Protein AF-0000000076752300 (afdb_homodimer)

Solvent-accessible surface area (backbone atoms only — not comparable to full-atom values): 34338 Å² total; per-residue (Å²): 120,84,71,78,75,64,56,46,76,46,51,29,82,79,39,60,74,90,46,24,64,60,53,49,46,53,48,50,29,68,73,54,55,70,47,46,70,46,72,43,75,84,75,28,76,87,73,78,42,38,38,40,34,34,38,37,22,58,80,26,37,35,34,32,44,32,27,48,39,26,34,27,43,34,29,47,74,78,52,45,71,68,66,66,74,50,28,31,35,44,30,40,33,59,49,55,70,20,37,39,32,47,91,91,42,74,44,75,39,60,45,72,37,71,46,57,43,56,63,54,44,48,35,38,39,36,42,29,52,62,30,60,26,28,31,40,36,38,43,44,78,79,48,73,63,60,69,67,42,53,56,46,8,49,77,31,47,81,68,12,93,43,38,67,58,49,43,52,47,48,52,54,60,50,69,40,73,69,49,46,72,42,67,68,38,10,35,22,43,20,49,13,49,45,23,40,49,40,21,34,32,48,41,12,32,60,43,36,73,41,35,40,84,50,35,56,48,43,52,52,48,36,74,74,39,36,45,45,64,78,63,44,66,63,55,52,14,59,75,68,72,44,52,52,64,56,47,49,51,32,24,51,70,48,71,44,50,69,66,56,51,39,49,50,53,26,45,52,54,46,52,54,48,46,49,34,73,93,46,64,83,56,53,65,57,59,54,39,40,68,34,26,38,88,43,50,66,58,44,44,50,51,41,22,71,73,71,72,43,44,60,68,57,48,26,51,55,39,47,52,49,53,54,50,57,58,54,62,69,57,60,82,109,118,81,70,77,75,62,55,47,74,48,50,28,81,79,39,61,74,90,46,23,64,59,52,50,46,54,49,48,29,67,74,50,57,69,47,47,71,46,71,42,75,83,74,26,74,88,71,78,41,37,38,40,37,32,39,38,22,57,80,27,37,36,36,33,44,32,28,45,38,26,33,29,42,34,30,48,74,77,52,46,70,70,67,66,72,49,30,32,36,45,31,41,32,58,50,55,70,20,35,38,32,46,91,90,43,74,44,75,39,59,47,72,38,72,46,58,46,59,62,54,44,48,34,38,39,37,41,29,52,62,29,61,27,28,32,40,37,37,43,45,78,81,48,73,62,59,68,66,43,53,55,48,8,50,77,32,47,82,68,11,90,44,37,66,58,49,43,50,47,47,54,56,59,50,69,40,73,70,49,45,73,41,67,67,36,8,35,22,44,20,48,14,50,46,24,41,49,40,21,34,32,47,41,13,32,58,44,37,73,40,36,38,84,49,34,55,47,44,52,53,49,38,74,74,38,37,46,44,67,79,64,44,65,63,55,50,14,60,75,66,71,44,52,51,64,56,48,48,51,32,23,51,70,47,70,44,50,70,66,56,52,38,49,50,53,26,46,52,53,46,53,53,48,47,49,33,74,92,46,65,84,56,52,65,55,58,55,39,39,68,33,25,37,88,43,51,67,59,44,44,51,51,40,21,70,73,70,73,42,43,62,68,56,48,26,51,54,37,47,50,49,51,54,50,57,58,54,63,68,59,59,83,107

pLDDT: mean 81.63, std 13.84, range [19.55, 98.06]

Radius of gyration: 32.19 Å; Cα contacts (8 Å, |Δi|>4): 1201; chains: 2; bounding box: 90×96×59 Å

Secondary structure (DSSP, 8-state):
-------EEEEGGGS-GGGHHHHHHHHHHHHSSS-EEEE-TTSSPSSP-EEEEEEEETTEEEEEEEESS-EEEEE-HHHHTT-PPPEEEEEEESSS-EEEEETTEEEEE-TTEEEEEETTS-EEEEE-SSEEEEEEEEEHHHHT--HHHHHHHHH-GGGSTTHHHHHHHHHHHHH-GGGGTSHHHHHHHHHHHHHHHHHHHHHHHH--S-S-HHHHHHHHHHHHHTT-TT-SHHHHHHHTT--HHHHHHHHHHTT--HHHHHHHHHHHHHHHHHH-GGGTTS-HHHHHHHTT-S-HHHHHHHHHHHHSS-HHHHHHHHHHHHHHHHHHTTTT-/-------EEEEGGGS-GGGHHHHHHHHHHHHSSS-EEEE-TTSSPSSP-EEEEEEEETTEEEEEEEESS-EEEEE-HHHHTT-PPPEEEEEEE-SS-EEEEETTEEEEE-TTEEEEEETTS-EEEEE-SSEEEEEEEEEHHHHT--HHHHHHHHT-GGGSTTHHHHHHHHHHHHH-GGGGTSHHHHHHHHHHHHHHHHHHHHHHHH--S-S-HHHHHHHHHHHHHTT-TT-SHHHHHHHTT--HHHHHHHHHHTT--HHHHHHHHHHHHHHHHHH-GGGTTS-HHHHHHHTT-S-HHHHHHHHHHHHSS-HHHHHHHHHHHHHHHHHHTTTT-

Structure (mmCIF, N/CA/C/O backbone):
data_AF-0000000076752300-model_v1
#
loop_
_entity.id
_entity.type
_entity.pdbx_description
1 polymer 'DNA-binding domain-containing protein, AraC-type'
#
loop_
_atom_site.group_PDB
_atom_site.id
_atom_site.type_symbol
_atom_site.label_atom_id
_atom_site.label_alt_id
_atom_site.label_comp_id
_atom_site.label_asym_id
_atom_site.label_entity_id
_atom_site.label_seq_id
_atom_site.pdbx_PDB_ins_code
_atom_site.Cartn_x
_atom_site.Cartn_y
_atom_site.Cartn_z
_atom_site.occupancy
_atom_site.B_iso_or_equiv
_atom_site.auth_seq_id
_atom_site.auth_comp_id
_atom_site.auth_asym_id
_atom_site.auth_atom_id
_atom_site.pdbx_PDB_model_num
ATOM 1 N N . MET A 1 1 ? -17.172 -18.453 14.008 1 19.55 1 MET A N 1
ATOM 2 C CA . MET A 1 1 ? -16.078 -19.156 13.336 1 19.55 1 MET A CA 1
ATOM 3 C C . MET A 1 1 ? -15.602 -18.375 12.117 1 19.55 1 MET A C 1
ATOM 5 O O . MET A 1 1 ? -16.391 -18.078 11.219 1 19.55 1 MET A O 1
ATOM 9 N N . VAL A 1 2 ? -14.805 -17.328 12.203 1 29.67 2 VAL A N 1
ATOM 10 C CA . VAL A 1 2 ? -14.047 -16.812 11.07 1 29.67 2 VAL A CA 1
ATOM 11 C C . VAL A 1 2 ? -13.789 -17.922 10.062 1 29.67 2 VAL A C 1
ATOM 13 O O . VAL A 1 2 ? -13.133 -18.922 10.383 1 29.67 2 VAL A O 1
ATOM 16 N N . THR A 1 3 ? -14.664 -18.219 9.406 1 32.41 3 THR A N 1
ATOM 17 C CA . THR A 1 3 ? -14.594 -19.312 8.445 1 32.41 3 THR A CA 1
ATOM 18 C C . THR A 1 3 ? -13.25 -19.328 7.738 1 32.41 3 THR A C 1
ATOM 20 O O . THR A 1 3 ? -12.617 -18.281 7.566 1 32.41 3 THR A O 1
ATOM 23 N N . ASP A 1 4 ? -12.656 -20.453 7.633 1 35.03 4 ASP A N 1
ATOM 24 C CA . ASP A 1 4 ? -11.508 -21.016 6.926 1 35.03 4 ASP A CA 1
ATOM 25 C C . ASP A 1 4 ? -11.195 -20.219 5.668 1 35.03 4 ASP A C 1
ATOM 27 O O . ASP A 1 4 ? -12.055 -19.5 5.152 1 35.03 4 ASP A O 1
ATOM 31 N N . ASP A 1 5 ? -9.844 -20.203 5.305 1 44.91 5 ASP A N 1
ATOM 32 C CA . ASP A 1 5 ? -8.805 -20.078 4.289 1 44.91 5 ASP A CA 1
ATOM 33 C C . ASP A 1 5 ? -9.359 -20.359 2.895 1 44.91 5 ASP A C 1
ATOM 35 O O . ASP A 1 5 ? -8.633 -20.797 2.004 1 44.91 5 ASP A O 1
ATOM 39 N N . THR A 1 6 ? -10.75 -20.547 2.801 1 53.78 6 THR A N 1
ATOM 40 C CA . THR A 1 6 ? -10.984 -21.391 1.637 1 53.78 6 THR A CA 1
ATOM 41 C C . THR A 1 6 ? -11.078 -20.547 0.366 1 53.78 6 THR A C 1
ATOM 43 O O . THR A 1 6 ? -11.938 -19.688 0.255 1 53.78 6 THR A O 1
ATOM 46 N N . ALA A 1 7 ? -10.023 -20.344 -0.157 1 68 7 ALA A N 1
ATOM 47 C CA . ALA A 1 7 ? -9.977 -19.953 -1.562 1 68 7 ALA A CA 1
ATOM 48 C C . ALA A 1 7 ? -11.008 -20.719 -2.383 1 68 7 ALA A C 1
ATOM 50 O O . ALA A 1 7 ? -11.195 -21.922 -2.189 1 68 7 ALA A O 1
ATOM 51 N N . PHE A 1 8 ? -11.984 -20.016 -2.939 1 69.5 8 PHE A N 1
ATOM 52 C CA . PHE A 1 8 ? -12.906 -20.688 -3.844 1 69.5 8 PHE A CA 1
ATOM 53 C C . PHE A 1 8 ? -13.117 -19.875 -5.113 1 69.5 8 PHE A C 1
ATOM 55 O O . PHE A 1 8 ? -12.773 -18.688 -5.156 1 69.5 8 PHE A O 1
ATOM 62 N N . ALA A 1 9 ? -13.453 -20.562 -6.133 1 73.94 9 ALA A N 1
ATOM 63 C CA . ALA A 1 9 ? -13.914 -19.953 -7.375 1 73.94 9 ALA A CA 1
ATOM 64 C C . ALA A 1 9 ? -15.25 -20.531 -7.809 1 73.94 9 ALA A C 1
ATOM 66 O O . ALA A 1 9 ? -15.469 -21.75 -7.703 1 73.94 9 ALA A O 1
ATOM 67 N N . PHE A 1 10 ? -16.219 -19.641 -8.086 1 75 10 PHE A N 1
ATOM 68 C CA . PHE A 1 10 ? -17.547 -20.062 -8.508 1 75 10 PHE A CA 1
ATOM 69 C C . PHE A 1 10 ? -17.969 -19.328 -9.781 1 75 10 PHE A C 1
ATOM 71 O O . PHE A 1 10 ? -17.719 -18.141 -9.93 1 75 10 PHE A O 1
ATOM 78 N N . ASP A 1 11 ? -18.406 -20.094 -10.633 1 76.81 11 ASP A N 1
ATOM 79 C CA . ASP A 1 11 ? -18.875 -19.594 -11.914 1 76.81 11 ASP A CA 1
ATOM 80 C C . ASP A 1 11 ? -20.297 -20.078 -12.195 1 76.81 11 ASP A C 1
ATOM 82 O O . ASP A 1 11 ? -20.516 -21.281 -12.383 1 76.81 11 ASP A O 1
ATOM 86 N N . THR A 1 12 ? -21.234 -19.156 -12.211 1 75.38 12 THR A N 1
ATOM 87 C CA . THR A 1 12 ? -22.625 -19.516 -12.383 1 75.38 12 THR A CA 1
ATOM 88 C C . THR A 1 12 ? -22.844 -20.219 -13.727 1 75.38 12 THR A C 1
ATOM 90 O O . THR A 1 12 ? -23.844 -20.906 -13.922 1 75.38 12 THR A O 1
ATOM 93 N N . ASP A 1 13 ? -21.891 -19.953 -14.641 1 75.81 13 ASP A N 1
ATOM 94 C CA . ASP A 1 13 ? -22.062 -20.562 -15.961 1 75.81 13 ASP A CA 1
ATOM 95 C C . ASP A 1 13 ? -21.953 -22.078 -15.867 1 75.81 13 ASP A C 1
ATOM 97 O O . ASP A 1 13 ? -22.328 -22.797 -16.797 1 75.81 13 ASP A O 1
ATOM 101 N N . GLN A 1 14 ? -21.531 -22.531 -14.711 1 71.94 14 GLN A N 1
ATOM 102 C CA . GLN A 1 14 ? -21.375 -23.969 -14.492 1 71.94 14 GLN A CA 1
ATOM 103 C C . GLN A 1 14 ? -22.609 -24.547 -13.805 1 71.94 14 GLN A C 1
ATOM 105 O O . GLN A 1 14 ? -22.656 -25.734 -13.5 1 71.94 14 GLN A O 1
ATOM 110 N N . VAL A 1 15 ? -23.594 -23.781 -13.555 1 74.69 15 VAL A N 1
ATOM 111 C CA . VAL A 1 15 ? -24.828 -24.156 -12.867 1 74.69 15 VAL A CA 1
ATOM 112 C C . VAL A 1 15 ? -26.016 -24.016 -13.82 1 74.69 15 VAL A C 1
ATOM 114 O O . VAL A 1 15 ? -25.984 -23.188 -14.742 1 74.69 15 VAL A O 1
ATOM 117 N N . THR A 1 16 ? -26.953 -24.922 -13.703 1 79.06 16 THR A N 1
ATOM 118 C CA . THR A 1 16 ? -28.172 -24.781 -14.492 1 79.06 16 THR A CA 1
ATOM 119 C C . THR A 1 16 ? -28.781 -23.391 -14.32 1 79.06 16 THR A C 1
ATOM 121 O O . THR A 1 16 ? -28.766 -22.828 -13.227 1 79.06 16 THR A O 1
ATOM 124 N N . PRO A 1 17 ? -29.141 -22.75 -15.367 1 76.44 17 PRO A N 1
ATOM 125 C CA . PRO A 1 17 ? -29.625 -21.359 -15.352 1 76.44 17 PRO A CA 1
ATOM 126 C C . PRO A 1 17 ? -30.672 -21.109 -14.258 1 76.44 17 PRO A C 1
ATOM 128 O O . PRO A 1 17 ? -30.641 -20.062 -13.609 1 76.44 17 PRO A O 1
ATOM 131 N N . ARG A 1 18 ? -31.562 -22.047 -13.945 1 74.44 18 ARG A N 1
ATOM 132 C CA . ARG A 1 18 ? -32.656 -21.859 -12.984 1 74.44 18 ARG A CA 1
ATOM 133 C C . ARG A 1 18 ? -32.094 -21.797 -11.562 1 74.44 18 ARG A C 1
ATOM 135 O O . ARG A 1 18 ? -32.719 -21.203 -10.68 1 74.44 18 ARG A O 1
ATOM 142 N N . ASP A 1 19 ? -30.969 -22.328 -11.406 1 79.69 19 ASP A N 1
ATOM 143 C CA . ASP A 1 19 ? -30.422 -22.438 -10.055 1 79.69 19 ASP A CA 1
ATOM 144 C C . ASP A 1 19 ? -29.344 -21.391 -9.812 1 79.69 19 ASP A C 1
ATOM 146 O O . ASP A 1 19 ? -28.812 -21.281 -8.703 1 79.69 19 ASP A O 1
ATOM 150 N N . ARG A 1 20 ? -29.031 -20.625 -10.852 1 77.12 20 ARG A N 1
ATOM 151 C CA . ARG A 1 20 ? -27.891 -19.734 -10.797 1 77.12 20 ARG A CA 1
ATOM 152 C C . ARG A 1 20 ? -28.047 -18.703 -9.672 1 77.12 20 ARG A C 1
ATOM 154 O O . ARG A 1 20 ? -27.094 -18.453 -8.922 1 77.12 20 ARG A O 1
ATOM 161 N N . VAL A 1 21 ? -29.203 -18.188 -9.547 1 74 21 VAL A N 1
ATOM 162 C CA . VAL A 1 21 ? -29.438 -17.141 -8.57 1 74 21 VAL A CA 1
ATOM 163 C C . VAL A 1 21 ? -29.297 -17.688 -7.156 1 74 21 VAL A C 1
ATOM 165 O O . VAL A 1 21 ? -28.625 -17.094 -6.316 1 74 21 VAL A O 1
ATOM 168 N N . ASP A 1 22 ? -29.859 -18.812 -6.957 1 76.25 22 ASP A N 1
ATOM 169 C CA . ASP A 1 22 ? -29.812 -19.406 -5.629 1 76.25 22 ASP A CA 1
ATOM 170 C C . ASP A 1 22 ? -28.391 -19.844 -5.277 1 76.25 22 ASP A C 1
ATOM 172 O O . ASP A 1 22 ? -27.953 -19.688 -4.137 1 76.25 22 ASP A O 1
ATOM 176 N N . ALA A 1 23 ? -27.781 -20.359 -6.227 1 77.94 23 ALA A N 1
ATOM 177 C CA . ALA A 1 23 ? -26.406 -20.781 -6.008 1 77.94 23 ALA A CA 1
ATOM 178 C C . ALA A 1 23 ? -25.516 -19.578 -5.672 1 77.94 23 ALA A C 1
ATOM 180 O O . ALA A 1 23 ? -24.672 -19.656 -4.766 1 77.94 23 ALA A O 1
ATOM 181 N N . PHE A 1 24 ? -25.766 -18.547 -6.383 1 79.12 24 PHE A N 1
ATOM 182 C CA . PHE A 1 24 ? -25.016 -17.328 -6.164 1 79.12 24 PHE A CA 1
ATOM 183 C C . PHE A 1 24 ? -25.281 -16.766 -4.773 1 79.12 24 PHE A C 1
ATOM 185 O O . PHE A 1 24 ? -24.344 -16.406 -4.051 1 79.12 24 PHE A O 1
ATOM 192 N N . ARG A 1 25 ? -26.453 -16.703 -4.391 1 74.31 25 ARG A N 1
ATOM 193 C CA . ARG A 1 25 ? -26.844 -16.203 -3.078 1 74.31 25 ARG A CA 1
ATOM 194 C C . ARG A 1 25 ? -26.203 -17.016 -1.962 1 74.31 25 ARG A C 1
ATOM 196 O O . ARG A 1 25 ? -25.672 -16.469 -1.006 1 74.31 25 ARG A O 1
ATOM 203 N N . ALA A 1 26 ? -26.25 -18.297 -2.115 1 73.69 26 ALA A N 1
ATOM 204 C CA . ALA A 1 26 ? -25.703 -19.188 -1.095 1 73.69 26 ALA A CA 1
ATOM 205 C C . ALA A 1 26 ? -24.203 -18.984 -0.928 1 73.69 26 ALA A C 1
ATOM 207 O O . ALA A 1 26 ? -23.703 -18.953 0.195 1 73.69 26 ALA A O 1
ATOM 208 N N . LEU A 1 27 ? -23.641 -18.781 -2 1 73.62 27 LEU A N 1
ATOM 209 C CA . LEU A 1 27 ? -22.188 -18.609 -1.98 1 73.62 27 LEU A CA 1
ATOM 210 C C . LEU A 1 27 ? -21.812 -17.281 -1.312 1 73.62 27 LEU A C 1
ATOM 212 O O . LEU A 1 27 ? -20.875 -17.25 -0.514 1 73.62 27 LEU A O 1
ATOM 216 N N . LEU A 1 28 ? -22.484 -16.281 -1.649 1 72.75 28 LEU A N 1
ATOM 217 C CA . LEU A 1 28 ? -22.141 -14.961 -1.126 1 72.75 28 LEU A CA 1
ATOM 218 C C . LEU A 1 28 ? -22.406 -14.891 0.375 1 72.75 28 LEU A C 1
ATOM 220 O O . LEU A 1 28 ? -21.641 -14.266 1.114 1 72.75 28 LEU A O 1
ATOM 224 N N . VAL A 1 29 ? -23.484 -15.5 0.799 1 66.94 29 VAL A N 1
ATOM 225 C CA . VAL A 1 29 ? -23.828 -15.523 2.219 1 66.94 29 VAL A CA 1
ATOM 226 C C . VAL A 1 29 ? -22.75 -16.281 2.994 1 66.94 29 VAL A C 1
ATOM 228 O O . VAL A 1 29 ? -22.359 -15.867 4.086 1 66.94 29 VAL A O 1
ATOM 231 N N . ASP A 1 30 ? -22.234 -17.25 2.367 1 67.88 30 ASP A N 1
ATOM 232 C CA . ASP A 1 30 ? -21.219 -18.062 3.021 1 67.88 30 ASP A CA 1
ATOM 233 C C . ASP A 1 30 ? -19.875 -17.359 3.041 1 67.88 30 ASP A C 1
ATOM 235 O O . ASP A 1 30 ? -19.109 -17.484 4.004 1 67.88 30 ASP A O 1
ATOM 239 N N . ALA A 1 31 ? -19.656 -16.703 1.967 1 67.31 31 ALA A N 1
ATOM 240 C CA . ALA A 1 31 ? -18.328 -16.109 1.78 1 67.31 31 ALA A CA 1
ATOM 241 C C . ALA A 1 31 ? -18.188 -14.797 2.537 1 67.31 31 ALA A C 1
ATOM 243 O O . ALA A 1 31 ? -17.078 -14.32 2.775 1 67.31 31 ALA A O 1
ATOM 244 N N . THR A 1 32 ? -19.234 -14.273 2.871 1 70.56 32 THR A N 1
ATOM 245 C CA . THR A 1 32 ? -19.203 -12.961 3.521 1 70.56 32 THR A CA 1
ATOM 246 C C . THR A 1 32 ? -20.016 -12.984 4.812 1 70.56 32 THR A C 1
ATOM 248 O O . THR A 1 32 ? -19.922 -13.93 5.598 1 70.56 32 THR A O 1
ATOM 251 N N . ALA A 1 33 ? -20.703 -11.961 5.152 1 70 33 ALA A N 1
ATOM 252 C CA . ALA A 1 33 ? -21.672 -11.836 6.25 1 70 33 ALA A CA 1
ATOM 253 C C . ALA A 1 33 ? -23.094 -12.133 5.777 1 70 33 ALA A C 1
ATOM 255 O O . ALA A 1 33 ? -23.422 -11.898 4.613 1 70 33 ALA A O 1
ATOM 256 N N . PRO A 1 34 ? -23.781 -12.875 6.66 1 67.31 34 PRO A N 1
ATOM 257 C CA . PRO A 1 34 ? -25.172 -13.148 6.281 1 67.31 34 PRO A CA 1
ATOM 258 C C . PRO A 1 34 ? -25.891 -11.914 5.75 1 67.31 34 PRO A C 1
ATOM 260 O O . PRO A 1 34 ? -25.891 -10.867 6.398 1 67.31 34 PRO A O 1
ATOM 263 N N . SER A 1 35 ? -26.219 -11.977 4.488 1 76.94 35 SER A N 1
ATOM 264 C CA . SER A 1 35 ? -26.969 -10.898 3.83 1 76.94 35 SER A CA 1
ATOM 265 C C . SER A 1 35 ? -28 -11.461 2.859 1 76.94 35 SER A C 1
ATOM 267 O O . SER A 1 35 ? -28 -12.656 2.566 1 76.94 35 SER A O 1
ATOM 269 N N . THR A 1 36 ? -29.016 -10.711 2.66 1 78.88 36 THR A N 1
ATOM 270 C CA . THR A 1 36 ? -30 -11.047 1.631 1 78.88 36 THR A CA 1
ATOM 271 C C . THR A 1 36 ? -29.609 -10.43 0.291 1 78.88 36 THR A C 1
ATOM 273 O O . THR A 1 36 ? -29.188 -9.273 0.233 1 78.88 36 THR A O 1
ATOM 276 N N . ILE A 1 37 ? -29.625 -11.25 -0.748 1 81.75 37 ILE A N 1
ATOM 277 C CA . ILE A 1 37 ? -29.297 -10.766 -2.086 1 81.75 37 ILE A CA 1
ATOM 278 C C . ILE A 1 37 ? -30.578 -10.633 -2.914 1 81.75 37 ILE A C 1
ATOM 280 O O . ILE A 1 37 ? -31.344 -11.594 -3.037 1 81.75 37 ILE A O 1
ATOM 284 N N . VAL A 1 38 ? -30.828 -9.445 -3.336 1 80.62 38 VAL A N 1
ATOM 285 C CA . VAL A 1 38 ? -31.969 -9.188 -4.203 1 80.62 38 VAL A CA 1
ATOM 286 C C . VAL A 1 38 ? -31.5 -8.945 -5.633 1 80.62 38 VAL A C 1
ATOM 288 O O . VAL A 1 38 ? -30.656 -8.07 -5.875 1 80.62 38 VAL A O 1
ATOM 291 N N . LEU A 1 39 ? -31.891 -9.797 -6.504 1 77.44 39 LEU A N 1
ATOM 292 C CA . LEU A 1 39 ? -31.516 -9.641 -7.906 1 77.44 39 LEU A CA 1
ATOM 293 C C . LEU A 1 39 ? -32.594 -8.859 -8.664 1 77.44 39 LEU A C 1
ATOM 295 O O . LEU A 1 39 ? -33.781 -9.039 -8.422 1 77.44 39 LEU A O 1
ATOM 299 N N . ASP A 1 40 ? -32.094 -7.863 -9.281 1 71.31 40 ASP A N 1
ATOM 300 C CA . ASP A 1 40 ? -33 -7.184 -10.203 1 71.31 40 ASP A CA 1
ATOM 301 C C . ASP A 1 40 ? -33 -7.859 -11.578 1 71.31 40 ASP A C 1
ATOM 303 O O . ASP A 1 40 ? -32.125 -7.578 -12.406 1 71.31 40 ASP A O 1
ATOM 307 N N . SER A 1 41 ? -33.781 -8.727 -11.836 1 58.12 41 SER A N 1
ATOM 308 C CA . SER A 1 41 ? -33.875 -9.531 -13.047 1 58.12 41 SER A CA 1
ATOM 309 C C . SER A 1 41 ? -34.188 -8.672 -14.266 1 58.12 41 SER A C 1
ATOM 311 O O . SER A 1 41 ? -34.031 -9.117 -15.406 1 58.12 41 SER A O 1
ATOM 313 N N . SER A 1 42 ? -34.719 -7.445 -14.008 1 59.91 42 SER A N 1
ATOM 314 C CA . SER A 1 42 ? -35.094 -6.629 -15.156 1 59.91 42 SER A CA 1
ATOM 315 C C . SER A 1 42 ? -33.844 -6 -15.812 1 59.91 42 SER A C 1
ATOM 317 O O . SER A 1 42 ? -33.938 -5.547 -16.953 1 59.91 42 SER A O 1
ATOM 319 N N . SER A 1 43 ? -32.812 -5.781 -15.18 1 57.06 43 SER A N 1
ATOM 320 C CA . SER A 1 43 ? -31.734 -4.922 -15.648 1 57.06 43 SER A CA 1
ATOM 321 C C . SER A 1 43 ? -30.781 -5.672 -16.578 1 57.06 43 SER A C 1
ATOM 323 O O . SER A 1 43 ? -30.016 -5.059 -17.328 1 57.06 43 SER A O 1
ATOM 325 N N . GLY A 1 44 ? -30.625 -6.977 -16.562 1 54.47 44 GLY A N 1
ATOM 326 C CA . GLY A 1 44 ? -29.594 -7.629 -17.344 1 54.47 44 GLY A CA 1
ATOM 327 C C . GLY A 1 44 ? -30.125 -8.719 -18.266 1 54.47 44 GLY A C 1
ATOM 328 O O . GLY A 1 44 ? -31.297 -9.07 -18.188 1 54.47 44 GLY A O 1
ATOM 329 N N . GLY A 1 45 ? -29.531 -8.812 -19.422 1 56.03 45 GLY A N 1
ATOM 330 C CA . GLY A 1 45 ? -29.844 -9.867 -20.375 1 56.03 45 GLY A CA 1
ATOM 331 C C . GLY A 1 45 ? -29.828 -11.25 -19.75 1 56.03 45 GLY A C 1
ATOM 332 O O . GLY A 1 45 ? -29.297 -11.438 -18.656 1 56.03 45 GLY A O 1
ATOM 333 N N . SER A 1 46 ? -30.75 -12.219 -19.969 1 60.09 46 SER A N 1
ATOM 334 C CA . SER A 1 46 ? -30.859 -13.648 -19.703 1 60.09 46 SER A CA 1
ATOM 335 C C . SER A 1 46 ? -29.828 -14.438 -20.516 1 60.09 46 SER A C 1
ATOM 337 O O . SER A 1 46 ? -29.578 -14.117 -21.672 1 60.09 46 SER A O 1
ATOM 339 N N . PRO A 1 47 ? -29.047 -15.305 -19.797 1 69 47 PRO A N 1
ATOM 340 C CA . PRO A 1 47 ? -29.156 -15.781 -18.406 1 69 47 PRO A CA 1
ATOM 341 C C . PRO A 1 47 ? -28.188 -15.07 -17.453 1 69 47 PRO A C 1
ATOM 343 O O . PRO A 1 47 ? -27.203 -14.477 -17.906 1 69 47 PRO A O 1
ATOM 346 N N . PHE A 1 48 ? -28.453 -15.031 -16.156 1 75.31 48 PHE A N 1
ATOM 347 C CA . PHE A 1 48 ? -27.609 -14.531 -15.078 1 75.31 48 PHE A CA 1
ATOM 348 C C . PHE A 1 48 ? -26.234 -15.188 -15.109 1 75.31 48 PHE A C 1
ATOM 350 O O . PHE A 1 48 ? -26.125 -16.406 -15.188 1 75.31 48 PHE A O 1
ATOM 357 N N . SER A 1 49 ? -25.25 -14.344 -15.234 1 82.5 49 SER A N 1
ATOM 358 C CA . SER A 1 49 ? -23.891 -14.836 -15.18 1 82.5 49 SER A CA 1
ATOM 359 C C . SER A 1 49 ? -23.078 -14.102 -14.117 1 82.5 49 SER A C 1
ATOM 361 O O . SER A 1 49 ? -23.141 -12.875 -14.016 1 82.5 49 SER A O 1
ATOM 363 N N . ALA A 1 50 ? -22.469 -14.844 -13.203 1 84.25 50 ALA A N 1
ATOM 364 C CA . ALA A 1 50 ? -21.625 -14.273 -12.164 1 84.25 50 ALA A CA 1
ATOM 365 C C . ALA A 1 50 ? -20.422 -15.18 -11.875 1 84.25 50 ALA A C 1
ATOM 367 O O . ALA A 1 50 ? -20.516 -16.406 -12 1 84.25 50 ALA A O 1
ATOM 368 N N . LYS A 1 51 ? -19.359 -14.555 -11.695 1 84.56 51 LYS A N 1
ATOM 369 C CA . LYS A 1 51 ? -18.156 -15.234 -11.242 1 84.56 51 LYS A CA 1
ATOM 370 C C . LYS A 1 51 ? -17.641 -14.625 -9.938 1 84.56 51 LYS A C 1
ATOM 372 O O . LYS A 1 51 ? -17.516 -13.398 -9.828 1 84.56 51 LYS A O 1
ATOM 377 N N . ILE A 1 52 ? -17.422 -15.461 -8.969 1 83.12 52 ILE A N 1
ATOM 378 C CA . ILE A 1 52 ? -16.906 -15.008 -7.68 1 83.12 52 ILE A CA 1
ATOM 379 C C . ILE A 1 52 ? -15.664 -15.812 -7.312 1 83.12 52 ILE A C 1
ATOM 381 O O . ILE A 1 52 ? -15.641 -17.031 -7.461 1 83.12 52 ILE A O 1
ATOM 385 N N . GLN A 1 53 ? -14.656 -15.172 -6.996 1 84.88 53 GLN A N 1
ATOM 386 C CA . GLN A 1 53 ? -13.453 -15.781 -6.449 1 84.88 53 GLN A CA 1
ATOM 387 C C . GLN A 1 53 ? -13.117 -15.203 -5.074 1 84.88 53 GLN A C 1
ATOM 389 O O . GLN A 1 53 ? -13.344 -14.016 -4.82 1 84.88 53 GLN A O 1
ATOM 394 N N . SER A 1 54 ? -12.688 -16.031 -4.168 1 86.81 54 SER A N 1
ATOM 395 C CA . SER A 1 54 ? -12.266 -15.609 -2.838 1 86.81 54 SER A CA 1
ATOM 396 C C . SER A 1 54 ? -10.969 -16.312 -2.42 1 86.81 54 SER A C 1
ATOM 398 O O . SER A 1 54 ? -10.75 -17.469 -2.758 1 86.81 54 SER A O 1
ATOM 400 N N . TRP A 1 55 ? -10.094 -15.617 -1.799 1 86.44 55 TRP A N 1
ATOM 401 C CA . TRP A 1 55 ? -8.891 -16.203 -1.209 1 86.44 55 TRP A CA 1
ATOM 402 C C . TRP A 1 55 ? -8.445 -15.398 0.01 1 86.44 55 TRP A C 1
ATOM 404 O O . TRP A 1 55 ? -8.867 -14.266 0.207 1 86.44 55 TRP A O 1
ATOM 414 N N . GLY A 1 56 ? -7.621 -16.031 0.786 1 89.69 56 GLY A N 1
ATOM 415 C CA . GLY A 1 56 ? -7.188 -15.398 2.025 1 89.69 56 GLY A CA 1
ATOM 416 C C . GLY A 1 56 ? -5.785 -14.828 1.945 1 89.69 56 GLY A C 1
ATOM 417 O O . GLY A 1 56 ? -4.902 -15.406 1.311 1 89.69 56 GLY A O 1
ATOM 418 N N . LEU A 1 57 ? -5.609 -13.727 2.57 1 93.69 57 LEU A N 1
ATOM 419 C 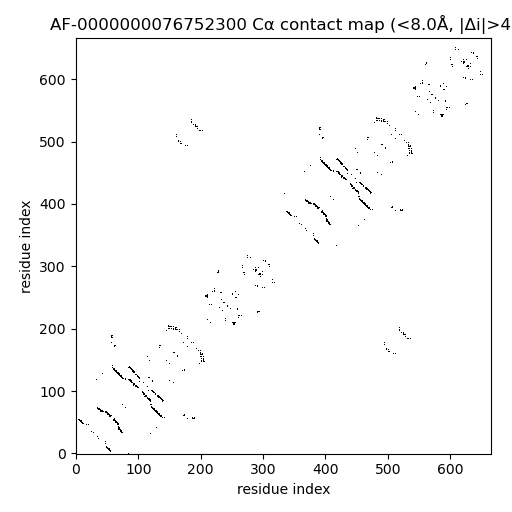CA . LEU A 1 57 ? -4.316 -13.117 2.861 1 93.69 57 LEU A CA 1
ATOM 420 C C . LEU A 1 57 ? -4.164 -12.852 4.355 1 93.69 57 LEU A C 1
ATOM 422 O O . LEU A 1 57 ? -4.5 -11.766 4.836 1 93.69 57 LEU A O 1
ATOM 426 N N . GLY A 1 58 ? -3.57 -13.867 5.082 1 91.31 58 GLY A N 1
ATOM 427 C CA . GLY A 1 58 ? -3.631 -13.789 6.535 1 91.31 58 GLY A CA 1
ATOM 428 C C . GLY A 1 58 ? -5.051 -13.719 7.07 1 91.31 58 GLY A C 1
ATOM 429 O O . GLY A 1 58 ? -5.887 -14.555 6.738 1 91.31 58 GLY A O 1
ATOM 430 N N . ALA A 1 59 ? -5.328 -12.648 7.824 1 91.38 59 ALA A N 1
ATOM 431 C CA . ALA A 1 59 ? -6.652 -12.484 8.414 1 91.38 59 ALA A CA 1
ATOM 432 C C . ALA A 1 59 ? -7.594 -11.766 7.453 1 91.38 59 ALA A C 1
ATOM 434 O O . ALA A 1 59 ? -8.781 -11.594 7.746 1 91.38 59 ALA A O 1
ATOM 435 N N . VAL A 1 60 ? -7.07 -11.352 6.277 1 94.5 60 VAL A N 1
ATOM 436 C CA . VAL A 1 60 ? -7.859 -10.594 5.309 1 94.5 60 VAL A CA 1
ATOM 437 C C . VAL A 1 60 ? -8.422 -11.539 4.25 1 94.5 60 VAL A C 1
ATOM 439 O O . VAL A 1 60 ? -7.719 -12.43 3.77 1 94.5 60 VAL A O 1
ATOM 442 N N . GLN A 1 61 ? -9.633 -11.383 3.916 1 92.12 61 GLN A N 1
ATOM 443 C CA . GLN A 1 61 ? -10.242 -12.133 2.824 1 92.12 61 GLN A CA 1
ATOM 444 C C . GLN A 1 61 ? -10.438 -11.25 1.593 1 92.12 61 GLN A C 1
ATOM 446 O O . GLN A 1 61 ? -10.898 -10.117 1.701 1 92.12 61 GLN A O 1
ATOM 451 N N . VAL A 1 62 ? -10.062 -11.75 0.454 1 93.06 62 VAL A N 1
ATOM 452 C CA . VAL A 1 62 ? -10.234 -11.047 -0.812 1 93.06 62 VAL A CA 1
ATOM 453 C C . VAL A 1 62 ? -11.422 -11.625 -1.575 1 93.06 62 VAL A C 1
ATOM 455 O O . VAL A 1 62 ? -11.594 -12.844 -1.629 1 93.06 62 VAL A O 1
ATOM 458 N N . LEU A 1 63 ? -12.211 -10.742 -2.08 1 89.88 63 LEU A N 1
ATOM 459 C CA . LEU A 1 63 ? -13.336 -11.156 -2.924 1 89.88 63 LEU A CA 1
ATOM 460 C C . LEU A 1 63 ? -13.273 -10.453 -4.277 1 89.88 63 LEU A C 1
ATOM 462 O O . LEU A 1 63 ? -13.109 -9.234 -4.344 1 89.88 63 LEU A O 1
ATOM 466 N N . HIS A 1 64 ? -13.32 -11.203 -5.289 1 88.56 64 HIS A N 1
ATOM 467 C CA . HIS A 1 64 ? -13.477 -10.719 -6.652 1 88.56 64 HIS A CA 1
ATOM 468 C C . HIS A 1 64 ? -14.82 -11.141 -7.242 1 88.56 64 HIS A C 1
ATOM 470 O O . HIS A 1 64 ? -15.086 -12.336 -7.395 1 88.56 64 HIS A O 1
ATOM 476 N N . ASN A 1 65 ? -15.602 -10.195 -7.461 1 85.62 65 ASN A N 1
ATOM 477 C CA . ASN A 1 65 ? -16.969 -10.445 -7.91 1 85.62 65 ASN A CA 1
ATOM 478 C C . ASN A 1 65 ? -17.234 -9.82 -9.273 1 85.62 65 ASN A C 1
ATOM 480 O O . ASN A 1 65 ? -17.078 -8.609 -9.445 1 85.62 65 ASN A O 1
ATOM 484 N N . ARG A 1 66 ? -17.578 -10.633 -10.195 1 85.5 66 ARG A N 1
ATOM 485 C CA . ARG A 1 66 ? -18.062 -10.211 -11.5 1 85.5 66 ARG A CA 1
ATOM 486 C C . ARG A 1 66 ? -19.5 -10.688 -11.734 1 85.5 66 ARG A C 1
ATOM 488 O O . ARG A 1 66 ? -19.828 -11.844 -11.477 1 85.5 66 ARG A O 1
ATOM 495 N N . ALA A 1 67 ? -20.328 -9.789 -12.102 1 82.5 67 ALA A N 1
ATOM 496 C CA . ALA A 1 67 ? -21.719 -10.164 -12.352 1 82.5 67 ALA A CA 1
ATOM 497 C C . ALA A 1 67 ? -22.328 -9.32 -13.469 1 82.5 67 ALA A C 1
ATOM 499 O O . ALA A 1 67 ? -22.062 -8.125 -13.57 1 82.5 67 ALA A O 1
ATOM 500 N N . SER A 1 68 ? -23.109 -9.93 -14.297 1 79.69 68 SER A N 1
ATOM 501 C CA . SER A 1 68 ? -23.719 -9.273 -15.445 1 79.69 68 SER A CA 1
ATOM 502 C C . SER A 1 68 ? -24.984 -8.531 -15.055 1 79.69 68 SER A C 1
ATOM 504 O O . SER A 1 68 ? -25.5 -7.715 -15.82 1 79.69 68 SER A O 1
ATOM 506 N N . PHE A 1 69 ? -25.562 -8.789 -13.859 1 77.25 69 PHE A N 1
ATOM 507 C CA . PHE A 1 69 ? -26.844 -8.219 -13.477 1 77.25 69 PHE A CA 1
ATOM 508 C C . PHE A 1 69 ? -26.719 -7.359 -12.227 1 77.25 69 PHE A C 1
ATOM 510 O O . PHE A 1 69 ? -25.812 -7.574 -11.414 1 77.25 69 PHE A O 1
ATOM 517 N N . ARG A 1 70 ? -27.656 -6.516 -12.18 1 82.81 70 ARG A N 1
ATOM 518 C CA . ARG A 1 70 ? -27.75 -5.723 -10.961 1 82.81 70 ARG A CA 1
ATOM 519 C C . ARG A 1 70 ? -28.203 -6.586 -9.789 1 82.81 70 ARG A C 1
ATOM 521 O O . ARG A 1 70 ? -29.078 -7.445 -9.938 1 82.81 70 ARG A O 1
ATOM 528 N N . HIS A 1 71 ? -27.562 -6.418 -8.711 1 82.5 71 HIS A N 1
ATOM 529 C CA . HIS A 1 71 ? -28 -7.086 -7.492 1 82.5 71 HIS A CA 1
ATOM 530 C C . HIS A 1 71 ? -27.719 -6.227 -6.266 1 82.5 71 HIS A C 1
ATOM 532 O O . HIS A 1 71 ? -26.906 -5.301 -6.32 1 82.5 71 HIS A O 1
ATOM 538 N N . GLU A 1 72 ? -28.5 -6.527 -5.32 1 86.44 72 GLU A N 1
ATOM 539 C CA . GLU A 1 72 ? -28.406 -5.734 -4.098 1 86.44 72 GLU A CA 1
ATOM 540 C C . GLU A 1 72 ? -28.156 -6.621 -2.881 1 86.44 72 GLU A C 1
ATOM 542 O O . GLU A 1 72 ? -28.75 -7.695 -2.756 1 86.44 72 GLU A O 1
ATOM 547 N N . PHE A 1 73 ? -27.203 -6.137 -2.074 1 85.94 73 PHE A N 1
ATOM 548 C CA . PHE A 1 73 ? -26.984 -6.746 -0.768 1 85.94 73 PHE A CA 1
ATOM 549 C C . PHE A 1 73 ? -27.75 -6 0.319 1 85.94 73 PHE A C 1
ATOM 551 O O . PHE A 1 73 ? -27.688 -4.77 0.388 1 85.94 73 PHE A O 1
ATOM 558 N N . LEU A 1 74 ? -28.531 -6.793 1.062 1 87.25 74 LEU A N 1
ATOM 559 C CA . LEU A 1 74 ? -29.266 -6.203 2.176 1 87.25 74 LEU A CA 1
ATOM 560 C C . LEU A 1 74 ? -28.953 -6.934 3.479 1 87.25 74 LEU A C 1
ATOM 562 O O . LEU A 1 74 ? -29.031 -8.164 3.539 1 87.25 74 LEU A O 1
ATOM 566 N N . ARG A 1 75 ? -28.531 -6.234 4.41 1 86.94 75 ARG A N 1
ATOM 567 C CA . ARG A 1 75 ? -28.375 -6.742 5.77 1 86.94 75 ARG A CA 1
ATOM 568 C C . ARG A 1 75 ? -29.312 -6.004 6.727 1 86.94 75 ARG A C 1
ATOM 570 O O . ARG A 1 75 ? -29.188 -4.793 6.906 1 86.94 75 ARG A O 1
ATOM 577 N N . THR A 1 76 ? -30.172 -6.773 7.34 1 83.38 76 THR A N 1
ATOM 578 C CA . THR A 1 76 ? -31.172 -6.195 8.227 1 83.38 76 THR A CA 1
ATOM 579 C C . THR A 1 76 ? -30.703 -6.234 9.68 1 83.38 76 THR A C 1
ATOM 581 O O . THR A 1 76 ? -29.766 -6.969 10.008 1 83.38 76 THR A O 1
ATOM 584 N N . PRO A 1 77 ? -31.328 -5.414 10.562 1 81.69 77 PRO A N 1
ATOM 585 C CA . PRO A 1 77 ? -30.984 -5.461 11.984 1 81.69 77 PRO A CA 1
ATOM 586 C C . PRO A 1 77 ? -31.109 -6.863 12.578 1 81.69 77 PRO A C 1
ATOM 588 O O . PRO A 1 77 ? -30.328 -7.242 13.453 1 81.69 77 PRO A O 1
ATOM 591 N N . ARG A 1 78 ? -32.031 -7.66 12.102 1 77.81 78 ARG A N 1
ATOM 592 C CA . ARG A 1 78 ? -32.25 -9.023 12.586 1 77.81 78 ARG A CA 1
ATOM 593 C C . ARG A 1 78 ? -31.062 -9.914 12.227 1 77.81 78 ARG A C 1
ATOM 595 O O . ARG A 1 78 ? -30.641 -10.766 13.023 1 77.81 78 ARG A O 1
ATOM 602 N N . GLN A 1 79 ? -30.422 -9.68 11.094 1 77.69 79 GLN A N 1
ATOM 603 C CA . GLN A 1 79 ? -29.328 -10.5 10.594 1 77.69 79 GLN A CA 1
ATOM 604 C C . GLN A 1 79 ? -28.016 -10.125 11.266 1 77.69 79 GLN A C 1
ATOM 606 O O . GLN A 1 79 ? -27.062 -10.914 11.273 1 77.69 79 GLN A O 1
ATOM 611 N N . VAL A 1 80 ? -27.844 -8.945 11.742 1 74.62 80 VAL A N 1
ATOM 612 C CA . VAL A 1 80 ? -26.641 -8.469 12.398 1 74.62 80 VAL A CA 1
ATOM 613 C C . VAL A 1 80 ? -26.391 -9.258 13.688 1 74.62 80 VAL A C 1
ATOM 615 O O . VAL A 1 80 ? -25.25 -9.516 14.062 1 74.62 80 VAL A O 1
ATOM 618 N N . ASN A 1 81 ? -27.328 -9.781 14.312 1 64.75 81 ASN A N 1
ATOM 619 C CA . ASN A 1 81 ? -27.25 -10.469 15.602 1 64.75 81 ASN A CA 1
ATOM 620 C C . ASN A 1 81 ? -26.797 -11.914 15.438 1 64.75 81 ASN A C 1
ATOM 622 O O . ASN A 1 81 ? -26.75 -12.672 16.422 1 64.75 81 ASN A O 1
ATOM 626 N N . SER A 1 82 ? -26.438 -12.375 14.305 1 59.97 82 SER A N 1
ATOM 627 C CA . SER A 1 82 ? -26.203 -13.797 14.055 1 59.97 82 SER A CA 1
ATOM 628 C C . SER A 1 82 ? -24.781 -14.195 14.438 1 59.97 82 SER A C 1
ATOM 630 O O . SER A 1 82 ? -24.391 -15.352 14.258 1 59.97 82 SER A O 1
ATOM 632 N N . GLY A 1 83 ? -24.109 -13.445 15.211 1 59.25 83 GLY A N 1
ATOM 633 C CA . GLY A 1 83 ? -22.844 -13.883 15.781 1 59.25 83 GLY A CA 1
ATOM 634 C C . GLY A 1 83 ? -21.672 -13.789 14.812 1 59.25 83 GLY A C 1
ATOM 635 O O . GLY A 1 83 ? -20.609 -14.336 15.062 1 59.25 83 GLY A O 1
ATOM 636 N N . ALA A 1 84 ? -21.859 -13.289 13.727 1 63.94 84 ALA A N 1
ATOM 637 C CA . ALA A 1 84 ? -20.75 -13.211 12.781 1 63.94 84 ALA A CA 1
ATOM 638 C C . ALA A 1 84 ? -19.672 -12.25 13.281 1 63.94 84 ALA A C 1
ATOM 640 O O . ALA A 1 84 ? -19.984 -11.289 13.992 1 63.94 84 ALA A O 1
ATOM 641 N N . HIS A 1 85 ? -18.453 -12.695 13.086 1 72.94 85 HIS A N 1
ATOM 642 C CA . HIS A 1 85 ? -17.328 -11.836 13.469 1 72.94 85 HIS A CA 1
ATOM 643 C C . HIS A 1 85 ? -17.391 -10.5 12.742 1 72.94 85 HIS A C 1
ATOM 645 O O . HIS A 1 85 ? -17.688 -10.453 11.547 1 72.94 85 HIS A O 1
ATOM 651 N N . PRO A 1 86 ? -17.234 -9.445 13.477 1 85.75 86 PRO A N 1
ATOM 652 C CA . PRO A 1 86 ? -17.297 -8.109 12.875 1 85.75 86 PRO A CA 1
ATOM 653 C C . PRO A 1 86 ? -16.234 -7.898 11.797 1 85.75 86 PRO A C 1
ATOM 655 O O . PRO A 1 86 ? -15.055 -8.195 12.016 1 85.75 86 PRO A O 1
ATOM 658 N N . VAL A 1 87 ? -16.734 -7.523 10.625 1 91.75 87 VAL A N 1
ATOM 659 C CA . VAL A 1 87 ? -15.867 -7.344 9.461 1 91.75 87 VAL A CA 1
ATOM 660 C C . VAL A 1 87 ? -16.25 -6.055 8.734 1 91.75 87 VAL A C 1
ATOM 662 O O . VAL A 1 87 ? -17.422 -5.699 8.664 1 91.75 87 VAL A O 1
ATOM 665 N N . ILE A 1 88 ? -15.242 -5.383 8.289 1 94.19 88 ILE A N 1
ATOM 666 C CA . ILE A 1 88 ? -15.523 -4.293 7.355 1 94.19 88 ILE A CA 1
ATOM 667 C C . ILE A 1 88 ? -15.094 -4.699 5.945 1 94.19 88 ILE A C 1
ATOM 669 O O . ILE A 1 88 ? -14.203 -5.535 5.777 1 94.19 88 ILE A O 1
ATOM 673 N N . SER A 1 89 ? -15.742 -4.148 4.961 1 94.38 89 SER A N 1
ATOM 674 C CA . SER A 1 89 ? -15.422 -4.383 3.557 1 94.38 89 SER A CA 1
ATOM 675 C C . SER A 1 89 ? -14.914 -3.113 2.885 1 94.38 89 SER A C 1
ATOM 677 O O . SER A 1 89 ? -15.57 -2.072 2.934 1 94.38 89 SER A O 1
ATOM 679 N N . LEU A 1 90 ? -13.742 -3.137 2.395 1 95.81 90 LEU A N 1
ATOM 680 C CA . LEU A 1 90 ? -13.219 -2.109 1.497 1 95.81 90 LEU A CA 1
ATOM 681 C C . LEU A 1 90 ? -13.312 -2.562 0.044 1 95.81 90 LEU A C 1
ATOM 683 O O . LEU A 1 90 ? -12.625 -3.504 -0.361 1 95.81 90 LEU A O 1
ATOM 687 N N . ALA A 1 91 ? -14.117 -1.838 -0.737 1 92.69 91 ALA A N 1
ATOM 688 C CA . ALA A 1 91 ? -14.422 -2.375 -2.061 1 92.69 91 ALA A CA 1
ATOM 689 C C . ALA A 1 91 ? -14.188 -1.327 -3.145 1 92.69 91 ALA A C 1
ATOM 691 O O . ALA A 1 91 ? -14.469 -0.143 -2.943 1 92.69 91 ALA A O 1
ATOM 692 N N . PHE A 1 92 ? -13.57 -1.789 -4.207 1 88.5 92 PHE A N 1
ATOM 693 C CA . PHE A 1 92 ? -13.438 -1.055 -5.457 1 88.5 92 PHE A CA 1
ATOM 694 C C . PHE A 1 92 ? -14.484 -1.512 -6.469 1 88.5 92 PHE A C 1
ATOM 696 O O . PHE A 1 92 ? -14.789 -2.701 -6.555 1 88.5 92 PHE A O 1
ATOM 703 N N . ARG A 1 93 ? -15.07 -0.511 -7.113 1 81.81 93 ARG A N 1
ATOM 704 C CA . ARG A 1 93 ? -15.992 -0.809 -8.203 1 81.81 93 ARG A CA 1
ATOM 705 C C . ARG A 1 93 ? -15.617 -0.033 -9.461 1 81.81 93 ARG A C 1
ATOM 707 O O . ARG A 1 93 ? -15.43 1.184 -9.414 1 81.81 93 ARG A O 1
ATOM 714 N N . GLY A 1 94 ? -15.516 -0.797 -10.5 1 71.62 94 GLY A N 1
ATOM 715 C CA . GLY A 1 94 ? -15.109 -0.192 -11.758 1 71.62 94 GLY A CA 1
ATOM 716 C C . GLY A 1 94 ? -16.25 0.535 -12.461 1 71.62 94 GLY A C 1
ATOM 717 O O . GLY A 1 94 ? -16.016 1.509 -13.18 1 71.62 94 GLY A O 1
ATOM 718 N N . ASN A 1 95 ? -17.438 0.094 -12.336 1 72.38 95 ASN A N 1
ATOM 719 C CA . ASN A 1 95 ? -18.547 0.68 -13.086 1 72.38 95 ASN A CA 1
ATOM 720 C C . ASN A 1 95 ? -19.453 1.513 -12.18 1 72.38 95 ASN A C 1
ATOM 722 O O . ASN A 1 95 ? -19.531 1.268 -10.977 1 72.38 95 ASN A O 1
ATOM 726 N N . ALA A 1 96 ? -20.094 2.52 -12.859 1 64.69 96 ALA A N 1
ATOM 727 C CA . ALA A 1 96 ? -21.031 3.383 -12.156 1 64.69 96 ALA A CA 1
ATOM 728 C C . ALA A 1 96 ? -22.375 2.689 -11.969 1 64.69 96 ALA A C 1
ATOM 730 O O . ALA A 1 96 ? -22.641 1.661 -12.602 1 64.69 96 ALA A O 1
ATOM 731 N N . GLY A 1 97 ? -23.125 3.293 -10.969 1 73.06 97 GLY A N 1
ATOM 732 C CA . GLY A 1 97 ? -24.531 2.924 -10.883 1 73.06 97 GLY A CA 1
ATOM 733 C C . GLY A 1 97 ? -24.875 2.18 -9.602 1 73.06 97 GLY A C 1
ATOM 734 O O . GLY A 1 97 ? -26.016 1.746 -9.422 1 73.06 97 GLY A O 1
ATOM 735 N N . GLY A 1 98 ? -23.953 2 -8.82 1 81.69 98 GLY A N 1
ATOM 736 C CA . GLY A 1 98 ? -24.25 1.408 -7.527 1 81.69 98 GLY A CA 1
ATOM 737 C C . GLY A 1 98 ? -24.641 2.434 -6.48 1 81.69 98 GLY A C 1
ATOM 738 O O . GLY A 1 98 ? -24.578 3.639 -6.73 1 81.69 98 GLY A O 1
ATOM 739 N N . ARG A 1 99 ? -25.297 1.944 -5.457 1 87.75 99 ARG A N 1
ATOM 740 C CA . ARG A 1 99 ? -25.672 2.773 -4.312 1 87.75 99 ARG A CA 1
ATOM 741 C C . ARG A 1 99 ? -25.328 2.074 -3 1 87.75 99 ARG A C 1
ATOM 743 O O . ARG A 1 99 ? -25.375 0.845 -2.916 1 87.75 99 ARG A O 1
ATOM 750 N N . ARG A 1 100 ? -25.031 2.855 -2.061 1 89.31 100 ARG A N 1
ATOM 751 C CA . ARG A 1 100 ? -24.734 2.354 -0.723 1 89.31 100 ARG A CA 1
ATOM 752 C C . ARG A 1 100 ? -25.531 3.111 0.334 1 89.31 100 ARG A C 1
ATOM 754 O O . ARG A 1 100 ? -25.641 4.34 0.274 1 89.31 100 ARG A O 1
ATOM 761 N N . SER A 1 101 ? -26.156 2.398 1.209 1 91.12 101 SER A N 1
ATOM 762 C CA . SER A 1 101 ? -26.859 2.977 2.352 1 91.12 101 SER A CA 1
ATOM 763 C C . SER A 1 101 ? -26.422 2.324 3.658 1 91.12 101 SER A C 1
ATOM 765 O O . SER A 1 101 ? -26.547 1.11 3.826 1 91.12 101 SER A O 1
ATOM 767 N N . GLN A 1 102 ? -25.891 3.115 4.488 1 90.81 102 GLN A N 1
ATOM 768 C CA . GLN A 1 102 ? -25.516 2.674 5.824 1 90.81 102 GLN A CA 1
ATOM 769 C C . GLN A 1 102 ? -25.422 3.854 6.789 1 90.81 102 GLN A C 1
ATOM 771 O O . GLN A 1 102 ? -25.094 4.969 6.383 1 90.81 102 GLN A O 1
ATOM 776 N N . PHE A 1 103 ? -25.719 3.66 8.055 1 88.56 103 PHE A N 1
ATOM 777 C CA . PHE A 1 103 ? -25.672 4.656 9.117 1 88.56 103 PHE A CA 1
ATOM 778 C C . PHE A 1 103 ? -26.547 5.859 8.773 1 88.56 103 PHE A C 1
ATOM 780 O O . PHE A 1 103 ? -26.141 7.004 9 1 88.56 103 PHE A O 1
ATOM 787 N N . GLY A 1 104 ? -27.641 5.555 8.125 1 86.25 104 GLY A N 1
ATOM 788 C CA . GLY A 1 104 ? -28.641 6.57 7.828 1 86.25 104 GLY A CA 1
ATOM 789 C C . GLY A 1 104 ? -28.281 7.434 6.637 1 86.25 104 GLY A C 1
ATOM 790 O O . GLY A 1 104 ? -28.984 8.406 6.332 1 86.25 104 GLY A O 1
ATOM 791 N N . VAL A 1 105 ? -27.25 7.152 5.945 1 87.94 105 VAL A N 1
ATOM 792 C CA . VAL A 1 105 ? -26.812 7.945 4.801 1 87.94 105 VAL A CA 1
ATOM 793 C C . VAL A 1 105 ? -26.812 7.082 3.541 1 87.94 105 VAL A C 1
ATOM 795 O O . VAL A 1 105 ? -26.359 5.938 3.561 1 87.94 105 VAL A O 1
ATOM 798 N N . GLU A 1 106 ? -27.375 7.621 2.504 1 89 106 GLU A N 1
ATOM 799 C CA . GLU A 1 106 ? -27.359 6.965 1.199 1 89 106 GLU A CA 1
ATOM 800 C C . GLU A 1 106 ? -26.5 7.742 0.202 1 89 106 GLU A C 1
ATOM 802 O O . GLU A 1 106 ? -26.609 8.969 0.105 1 89 106 GLU A O 1
ATOM 807 N N . ARG A 1 107 ? -25.641 7.043 -0.475 1 85.94 107 ARG A N 1
ATOM 808 C CA . ARG A 1 107 ? -24.766 7.664 -1.455 1 85.94 107 ARG A CA 1
ATOM 809 C C . ARG A 1 107 ? -24.656 6.816 -2.717 1 85.94 107 ARG A C 1
ATOM 811 O O . ARG A 1 107 ? -24.672 5.586 -2.645 1 85.94 107 ARG A O 1
ATOM 818 N N . ALA A 1 108 ? -24.594 7.547 -3.777 1 85.44 108 ALA A N 1
ATOM 819 C CA . ALA A 1 108 ? -24.234 6.852 -5.012 1 85.44 108 ALA A CA 1
ATOM 820 C C . ALA A 1 108 ? -22.766 6.457 -5.016 1 85.44 108 ALA A C 1
ATOM 822 O O . ALA A 1 108 ? -21.922 7.184 -4.484 1 85.44 108 ALA A O 1
ATOM 823 N N . VAL A 1 109 ? -22.547 5.262 -5.52 1 81.94 109 VAL A N 1
ATOM 824 C CA . VAL A 1 109 ? -21.172 4.816 -5.664 1 81.94 109 VAL A CA 1
ATOM 825 C C . VAL A 1 109 ? -20.641 5.191 -7.051 1 81.94 109 VAL A C 1
ATOM 827 O O . VAL A 1 109 ? -21.172 4.727 -8.062 1 81.94 109 VAL A O 1
ATOM 830 N N . SER A 1 110 ? -19.703 6.098 -7.094 1 79.88 110 SER A N 1
ATOM 831 C CA . SER A 1 110 ? -19.078 6.496 -8.352 1 79.88 110 SER A CA 1
ATOM 832 C C . SER A 1 110 ? -18.109 5.426 -8.844 1 79.88 110 SER A C 1
ATOM 834 O O . SER A 1 110 ? -17.578 4.641 -8.055 1 79.88 110 SER A O 1
ATOM 836 N N . PRO A 1 111 ? -17.938 5.355 -10.188 1 80.25 111 PRO A N 1
ATOM 837 C CA . PRO A 1 111 ? -16.969 4.395 -10.703 1 80.25 111 PRO A CA 1
ATOM 838 C C . PRO A 1 111 ? -15.547 4.688 -10.219 1 80.25 111 PRO A C 1
ATOM 840 O O . PRO A 1 111 ? -15.195 5.848 -9.977 1 80.25 111 PRO A O 1
ATOM 843 N N . SER A 1 112 ? -14.758 3.619 -10.07 1 82.81 112 SER A N 1
ATOM 844 C CA . SER A 1 112 ? -13.336 3.689 -9.758 1 82.81 112 SER A CA 1
ATOM 845 C C . SER A 1 112 ? -13.102 4.34 -8.398 1 82.81 112 SER A C 1
ATOM 847 O O . SER A 1 112 ? -12.203 5.168 -8.25 1 82.81 112 SER A O 1
ATOM 849 N N . THR A 1 113 ? -14.016 4.125 -7.496 1 86.25 113 THR A N 1
ATOM 850 C CA . THR A 1 113 ? -13.875 4.668 -6.152 1 86.25 113 THR A CA 1
ATOM 851 C C . THR A 1 113 ? -13.789 3.547 -5.121 1 86.25 113 THR A C 1
ATOM 853 O O . THR A 1 113 ? -14.055 2.387 -5.434 1 86.25 113 THR A O 1
ATOM 856 N N . LEU A 1 114 ? -13.312 3.932 -3.928 1 92.19 114 LEU A N 1
ATOM 857 C CA . LEU A 1 114 ? -13.227 3.037 -2.779 1 92.19 114 LEU A CA 1
ATOM 858 C C . LEU A 1 114 ? -14.375 3.285 -1.806 1 92.19 114 LEU A C 1
ATOM 860 O O . LEU A 1 114 ? -14.648 4.43 -1.443 1 92.19 114 LEU A O 1
ATOM 864 N N . SER A 1 115 ? -15.117 2.25 -1.432 1 91.44 115 SER A N 1
ATOM 865 C CA . SER A 1 115 ? -16.203 2.35 -0.458 1 91.44 115 SER A CA 1
ATOM 866 C C . SER A 1 115 ? -15.938 1.455 0.75 1 91.44 115 SER A C 1
ATOM 868 O O . SER A 1 115 ? -15.266 0.427 0.635 1 91.44 115 SER A O 1
ATOM 870 N N . LEU A 1 116 ? -16.438 1.889 1.844 1 94.44 116 LEU A N 1
ATOM 871 C CA . LEU A 1 116 ? -16.359 1.101 3.068 1 94.44 116 LEU A CA 1
ATOM 872 C C . LEU A 1 116 ? -17.75 0.752 3.578 1 94.44 116 LEU A C 1
ATOM 874 O O . LEU A 1 116 ? -18.625 1.62 3.652 1 94.44 116 LEU A O 1
ATOM 878 N N . LEU A 1 117 ? -17.969 -0.491 3.828 1 92.38 117 LEU A N 1
ATOM 879 C CA . LEU A 1 117 ? -19.188 -0.97 4.484 1 92.38 117 LEU A CA 1
ATOM 880 C C . LEU A 1 117 ? -18.844 -1.724 5.766 1 92.38 117 LEU A C 1
ATOM 882 O O . LEU A 1 117 ? -17.922 -2.547 5.785 1 92.38 117 LEU A O 1
ATOM 886 N N . ASP A 1 118 ? -19.438 -1.333 6.793 1 91.62 118 ASP A N 1
ATOM 887 C CA . ASP A 1 118 ? -19.406 -2.143 8.008 1 91.62 118 ASP A CA 1
ATOM 888 C C . ASP A 1 118 ? -20.391 -3.299 7.934 1 91.62 118 ASP A C 1
ATOM 890 O O . ASP A 1 118 ? -21.609 -3.096 8.07 1 91.62 118 ASP A O 1
ATOM 894 N N . LEU A 1 119 ? -19.891 -4.527 7.766 1 88.19 119 LEU A N 1
ATOM 895 C CA . LEU A 1 119 ? -20.75 -5.68 7.52 1 88.19 119 LEU A CA 1
ATOM 896 C C . LEU A 1 119 ? -21.391 -6.172 8.82 1 88.19 119 LEU A C 1
ATOM 898 O O . LEU A 1 119 ? -22.203 -7.102 8.805 1 88.19 119 LEU A O 1
ATOM 902 N N . SER A 1 120 ? -20.969 -5.512 9.891 1 84.19 120 SER A N 1
ATOM 903 C CA . SER A 1 120 ? -21.531 -5.875 11.188 1 84.19 120 SER A CA 1
ATOM 904 C C . SER A 1 120 ? -22.734 -5.004 11.539 1 84.19 120 SER A C 1
ATOM 906 O O . SER A 1 120 ? -23.344 -5.168 12.602 1 84.19 120 SER A O 1
ATOM 908 N N . GLU A 1 121 ? -23.062 -4.078 10.711 1 86.69 121 GLU A N 1
ATOM 909 C CA . GLU A 1 121 ? -24.203 -3.176 10.844 1 86.69 121 GLU A CA 1
ATOM 910 C C . GLU A 1 121 ? -25.141 -3.289 9.641 1 86.69 121 GLU A C 1
ATOM 912 O O . GLU A 1 121 ? -24.734 -3.75 8.578 1 86.69 121 GLU A O 1
ATOM 917 N N . PRO A 1 122 ? -26.375 -2.891 9.852 1 88.44 122 PRO A N 1
ATOM 918 C CA . PRO A 1 122 ? -27.297 -2.926 8.703 1 88.44 122 PRO A CA 1
ATOM 919 C C . PRO A 1 122 ? -26.828 -2.041 7.551 1 88.44 122 PRO A C 1
ATOM 921 O O . PRO A 1 122 ? -26.281 -0.952 7.781 1 88.44 122 PRO A O 1
ATOM 924 N N . TYR A 1 123 ? -27.031 -2.588 6.336 1 89.5 123 TYR A N 1
ATOM 925 C CA . TYR A 1 123 ? -26.656 -1.814 5.152 1 89.5 123 TYR A CA 1
ATOM 926 C C . TYR A 1 123 ? -27.453 -2.279 3.934 1 89.5 123 TYR A C 1
ATOM 928 O O . TYR A 1 123 ? -28.109 -3.322 3.973 1 89.5 123 TYR A O 1
ATOM 936 N N . ARG A 1 124 ? -27.516 -1.435 2.99 1 90.19 124 ARG A N 1
ATOM 937 C CA . ARG A 1 124 ? -27.969 -1.741 1.634 1 90.19 124 ARG A CA 1
ATOM 938 C C . ARG A 1 124 ? -26.906 -1.351 0.609 1 90.19 124 ARG A C 1
ATOM 940 O O . ARG A 1 124 ? -26.375 -0.24 0.653 1 90.19 124 ARG A O 1
ATOM 947 N N . PHE A 1 125 ? -26.562 -2.33 -0.227 1 89.25 125 PHE A N 1
ATOM 948 C CA . PHE A 1 125 ? -25.547 -2.086 -1.241 1 89.25 125 PHE A CA 1
ATOM 949 C C . PHE A 1 125 ? -25.984 -2.637 -2.592 1 89.25 125 PHE A C 1
ATOM 951 O O . PHE A 1 125 ? -26.172 -3.846 -2.744 1 89.25 125 PHE A O 1
ATOM 958 N N . SER A 1 126 ? -26.125 -1.78 -3.527 1 87.75 126 SER A N 1
ATOM 959 C CA . SER A 1 126 ? -26.547 -2.18 -4.867 1 87.75 126 SER A CA 1
ATOM 960 C C . SER A 1 126 ? -25.375 -2.18 -5.836 1 87.75 126 SER A C 1
ATOM 962 O O . SER A 1 126 ? -24.609 -1.217 -5.891 1 87.75 126 SER A O 1
ATOM 964 N N . VAL A 1 127 ? -25.266 -3.248 -6.551 1 84.69 127 VAL A N 1
ATOM 965 C CA . VAL A 1 127 ? -24.203 -3.41 -7.539 1 84.69 127 VAL A CA 1
ATOM 966 C C . VAL A 1 127 ? -24.781 -3.283 -8.945 1 84.69 127 VAL A C 1
ATOM 968 O O . VAL A 1 127 ? -25.766 -3.945 -9.281 1 84.69 127 VAL A O 1
ATOM 971 N N . ALA A 1 128 ? -24.203 -2.434 -9.758 1 81.25 128 ALA A N 1
ATOM 972 C CA . ALA A 1 128 ? -24.641 -2.225 -11.141 1 81.25 128 ALA A CA 1
ATOM 973 C C . ALA A 1 128 ? -24.312 -3.436 -12.008 1 81.25 128 ALA A C 1
ATOM 975 O O . ALA A 1 128 ? -23.469 -4.258 -11.648 1 81.25 128 ALA A O 1
ATOM 976 N N . PRO A 1 129 ? -24.953 -3.559 -13.141 1 78.19 129 PRO A N 1
ATOM 977 C CA . PRO A 1 129 ? -24.641 -4.648 -14.07 1 78.19 129 PRO A CA 1
ATOM 978 C C . PRO A 1 129 ? -23.219 -4.551 -14.617 1 78.19 129 PRO A C 1
ATOM 980 O O . PRO A 1 129 ? -22.641 -3.459 -14.664 1 78.19 129 PRO A O 1
ATOM 983 N N . ASP A 1 130 ? -22.703 -5.703 -14.992 1 79 130 ASP A N 1
ATOM 984 C CA . ASP A 1 130 ? -21.375 -5.832 -15.57 1 79 130 ASP A CA 1
ATOM 985 C C . ASP A 1 130 ? -20.312 -5.348 -14.594 1 79 130 ASP A C 1
ATOM 987 O O . ASP A 1 130 ? -19.391 -4.609 -14.977 1 79 130 ASP A O 1
ATOM 991 N N . ASN A 1 131 ? -20.562 -5.656 -13.398 1 82.19 131 ASN A N 1
ATOM 992 C CA . ASN A 1 131 ? -19.641 -5.289 -12.328 1 82.19 131 ASN A CA 1
ATOM 993 C C . ASN A 1 131 ? -18.375 -6.129 -12.375 1 82.19 131 ASN A C 1
ATOM 995 O O . ASN A 1 131 ? -18.422 -7.316 -12.703 1 82.19 131 ASN A O 1
ATOM 999 N N . ASN A 1 132 ? -17.25 -5.512 -12.227 1 84.75 132 ASN A N 1
ATOM 1000 C CA . ASN A 1 132 ? -15.953 -6.129 -11.969 1 84.75 132 ASN A CA 1
ATOM 1001 C C . ASN A 1 132 ? -15.273 -5.523 -10.75 1 84.75 132 ASN A C 1
ATOM 1003 O O . ASN A 1 132 ? -14.422 -4.645 -10.875 1 84.75 132 ASN A O 1
ATOM 1007 N N . GLY A 1 133 ? -15.703 -6.031 -9.594 1 89 133 GLY A N 1
ATOM 1008 C CA . GLY A 1 133 ? -15.297 -5.391 -8.352 1 89 133 GLY A CA 1
ATOM 1009 C C . GLY A 1 133 ? -14.398 -6.262 -7.496 1 89 133 GLY A C 1
ATOM 1010 O O . GLY A 1 133 ? -14.438 -7.488 -7.598 1 89 133 GLY A O 1
ATOM 1011 N N . HIS A 1 134 ? -13.578 -5.613 -6.734 1 91.94 134 HIS A N 1
ATOM 1012 C CA . HIS A 1 134 ? -12.734 -6.25 -5.723 1 91.94 134 HIS A CA 1
ATOM 1013 C C . HIS A 1 134 ? -13.062 -5.727 -4.328 1 91.94 134 HIS A C 1
ATOM 1015 O O . HIS A 1 134 ? -13.344 -4.539 -4.16 1 91.94 134 HIS A O 1
ATOM 1021 N N . ALA A 1 135 ? -13.062 -6.629 -3.395 1 93.38 135 ALA A N 1
ATOM 1022 C CA . ALA A 1 135 ? -13.281 -6.215 -2.012 1 93.38 135 ALA A CA 1
ATOM 1023 C C . ALA A 1 135 ? -12.297 -6.91 -1.07 1 93.38 135 ALA A C 1
ATOM 1025 O O . ALA A 1 135 ? -11.953 -8.078 -1.276 1 93.38 135 ALA A O 1
ATOM 1026 N N . LEU A 1 136 ? -11.844 -6.195 -0.092 1 95.62 136 LEU A N 1
ATOM 1027 C CA . LEU A 1 136 ? -11.078 -6.746 1.022 1 95.62 136 LEU A CA 1
ATOM 1028 C C . LEU A 1 136 ? -11.906 -6.738 2.305 1 95.62 136 LEU A C 1
ATOM 1030 O O . LEU A 1 136 ? -12.383 -5.688 2.736 1 95.62 136 LEU A O 1
ATOM 1034 N N . HIS A 1 137 ? -12.141 -7.848 2.861 1 93.88 137 HIS A N 1
ATOM 1035 C CA . HIS A 1 137 ? -12.805 -7.988 4.152 1 93.88 137 HIS A CA 1
ATOM 1036 C C . HIS A 1 137 ? -11.797 -8.055 5.289 1 93.88 137 HIS A C 1
ATOM 1038 O O . HIS A 1 137 ? -10.984 -8.984 5.348 1 93.88 137 HIS A O 1
ATOM 1044 N N . VAL A 1 138 ? -11.883 -7.141 6.156 1 95.38 138 VAL A N 1
ATOM 1045 C CA . VAL A 1 138 ? -10.93 -7.008 7.262 1 95.38 138 VAL A CA 1
ATOM 1046 C C . VAL A 1 138 ? -11.664 -7.191 8.594 1 95.38 138 VAL A C 1
ATOM 1048 O O . VAL A 1 138 ? -12.609 -6.457 8.891 1 95.38 138 VAL A O 1
ATOM 1051 N N . PRO A 1 139 ? -11.188 -8.164 9.391 1 91.88 139 PRO A N 1
ATOM 1052 C CA . PRO A 1 139 ? -11.797 -8.281 10.719 1 91.88 139 PRO A CA 1
ATOM 1053 C C . PRO A 1 139 ? -11.57 -7.043 11.586 1 91.88 139 PRO A C 1
ATOM 1055 O O . PRO A 1 139 ? -10.445 -6.562 11.703 1 91.88 139 PRO A O 1
ATOM 1058 N N . THR A 1 140 ? -12.602 -6.531 12.188 1 89.69 140 THR A N 1
ATOM 1059 C CA . THR A 1 140 ? -12.5 -5.293 12.953 1 89.69 140 THR A CA 1
ATOM 1060 C C . THR A 1 140 ? -11.602 -5.484 14.172 1 89.69 140 THR A C 1
ATOM 1062 O O . THR A 1 140 ? -10.938 -4.547 14.609 1 89.69 140 THR A O 1
ATOM 1065 N N . GLU A 1 141 ? -11.578 -6.676 14.719 1 88.19 141 GLU A N 1
ATOM 1066 C CA . GLU A 1 141 ? -10.734 -6.957 15.875 1 88.19 141 GLU A CA 1
ATOM 1067 C C . GLU A 1 141 ? -9.258 -6.727 15.562 1 88.19 141 GLU A C 1
ATOM 1069 O O . GLU A 1 141 ? -8.492 -6.309 16.422 1 88.19 141 GLU A O 1
ATOM 1074 N N . ALA A 1 142 ? -8.898 -6.988 14.352 1 92.56 142 ALA A N 1
ATOM 1075 C CA . ALA A 1 142 ? -7.508 -6.816 13.93 1 92.56 142 ALA A CA 1
ATOM 1076 C C . ALA A 1 142 ? -7.148 -5.34 13.812 1 92.56 142 ALA A C 1
ATOM 1078 O O . ALA A 1 142 ? -5.973 -4.973 13.898 1 92.56 142 ALA A O 1
ATOM 1079 N N . LEU A 1 143 ? -8.133 -4.496 13.641 1 93.19 143 LEU A N 1
ATOM 1080 C CA . LEU A 1 143 ? -7.895 -3.066 13.469 1 93.19 143 LEU A CA 1
ATOM 1081 C C . LEU A 1 143 ? -7.684 -2.387 14.812 1 93.19 143 LEU A C 1
ATOM 1083 O O . LEU A 1 143 ? -7.074 -1.316 14.891 1 93.19 143 LEU A O 1
ATOM 1087 N N . ASP A 1 144 ? -8.203 -2.955 15.852 1 90.25 144 ASP A N 1
ATOM 1088 C CA . ASP A 1 144 ? -8.094 -2.396 17.188 1 90.25 144 ASP A CA 1
ATOM 1089 C C . ASP A 1 144 ? -8.508 -0.928 17.219 1 90.25 144 ASP A C 1
ATOM 1091 O O . ASP A 1 144 ? -7.754 -0.07 17.672 1 90.25 144 ASP A O 1
ATOM 1095 N N . LEU A 1 145 ? -9.68 -0.583 16.656 1 89.75 145 LEU A N 1
ATOM 1096 C CA . LEU A 1 145 ? -10.242 0.762 16.625 1 89.75 145 LEU A CA 1
ATOM 1097 C C . LEU A 1 145 ? -11.633 0.781 17.25 1 89.75 145 LEU A C 1
ATOM 1099 O O . LEU A 1 145 ? -12.406 -0.172 17.094 1 89.75 145 LEU A O 1
ATOM 1103 N N . PRO A 1 146 ? -11.953 1.846 17.906 1 85.81 146 PRO A N 1
ATOM 1104 C CA . PRO A 1 146 ? -13.336 1.981 18.391 1 85.81 146 PRO A CA 1
ATOM 1105 C C . PRO A 1 146 ? -14.344 2.031 17.25 1 85.81 146 PRO A C 1
ATOM 1107 O O . PRO A 1 146 ? -14.07 2.619 16.188 1 85.81 146 PRO A O 1
ATOM 1110 N N . PRO A 1 147 ? -15.484 1.436 17.453 1 85.06 147 PRO A N 1
ATOM 1111 C CA . PRO A 1 147 ? -16.516 1.429 16.422 1 85.06 147 PRO A CA 1
ATOM 1112 C C . PRO A 1 147 ? -16.875 2.832 15.938 1 85.06 147 PRO A C 1
ATOM 1114 O O . PRO A 1 147 ? -17.234 3.016 14.766 1 85.06 147 PRO A O 1
ATOM 1117 N N . ALA A 1 148 ? -16.75 3.826 16.797 1 86.5 148 ALA A N 1
ATOM 1118 C CA . ALA A 1 148 ? -17.078 5.199 16.422 1 86.5 148 ALA A CA 1
ATOM 1119 C C . ALA A 1 148 ? -16.141 5.719 15.344 1 86.5 148 ALA A C 1
ATOM 1121 O O . ALA A 1 148 ? -16.547 6.484 14.469 1 86.5 148 ALA A O 1
ATOM 1122 N N . ILE A 1 149 ? -14.906 5.348 15.398 1 88.94 149 ILE A N 1
ATOM 1123 C CA . ILE A 1 149 ? -13.93 5.75 14.391 1 88.94 149 ILE A CA 1
ATOM 1124 C C . ILE A 1 149 ? -14.273 5.109 13.047 1 88.94 149 ILE A C 1
ATOM 1126 O O . ILE A 1 149 ? -14.234 5.773 12.008 1 88.94 149 ILE A O 1
ATOM 1130 N N . VAL A 1 150 ? -14.656 3.857 13.102 1 91.5 150 VAL A N 1
ATOM 1131 C CA . VAL A 1 150 ? -15.016 3.137 11.883 1 91.5 150 VAL A CA 1
ATOM 1132 C C . VAL A 1 150 ? -16.234 3.793 11.242 1 91.5 150 VAL A C 1
ATOM 1134 O O . VAL A 1 150 ? -16.25 4.031 10.031 1 91.5 150 VAL A O 1
ATOM 1137 N N . ARG A 1 151 ? -17.203 4.113 12.047 1 88.12 151 ARG A N 1
ATOM 1138 C CA . ARG A 1 151 ? -18.422 4.738 11.555 1 88.12 151 ARG A CA 1
ATOM 1139 C C . ARG A 1 151 ? -18.125 6.094 10.922 1 88.12 151 ARG A C 1
ATOM 1141 O O . ARG A 1 151 ? -18.578 6.375 9.805 1 88.12 151 ARG A O 1
ATOM 1148 N N . ARG A 1 152 ? -17.375 6.879 11.586 1 89.19 152 ARG A N 1
ATOM 1149 C CA . ARG A 1 152 ? -17.031 8.203 11.07 1 89.19 152 ARG A CA 1
ATOM 1150 C C . ARG A 1 152 ? -16.25 8.102 9.773 1 89.19 152 ARG A C 1
ATOM 1152 O O . ARG A 1 152 ? -16.5 8.844 8.82 1 89.19 152 ARG A O 1
ATOM 1159 N N . ALA A 1 153 ? -15.297 7.227 9.75 1 92.38 153 ALA A N 1
ATOM 1160 C CA . ALA A 1 153 ? -14.453 7.051 8.57 1 92.38 153 ALA A CA 1
ATOM 1161 C C . ALA A 1 153 ? -15.273 6.57 7.375 1 92.38 153 ALA A C 1
ATOM 1163 O O . ALA A 1 153 ? -15.031 6.992 6.242 1 92.38 153 ALA A O 1
ATOM 1164 N N . ALA A 1 154 ? -16.219 5.695 7.652 1 89.94 154 ALA A N 1
ATOM 1165 C CA . ALA A 1 154 ? -17.031 5.129 6.582 1 89.94 154 ALA A CA 1
ATOM 1166 C C . ALA A 1 154 ? -17.766 6.227 5.812 1 89.94 154 ALA A C 1
ATOM 1168 O O . ALA A 1 154 ? -17.984 6.098 4.605 1 89.94 154 ALA A O 1
ATOM 1169 N N . LEU A 1 155 ? -18.016 7.32 6.457 1 86 155 LEU A N 1
ATOM 1170 C CA . LEU A 1 155 ? -18.797 8.398 5.867 1 86 155 LEU A CA 1
ATOM 1171 C C . LEU A 1 155 ? -17.891 9.445 5.223 1 86 155 LEU A C 1
ATOM 1173 O O . LEU A 1 155 ? -18.359 10.32 4.496 1 86 155 LEU A O 1
ATOM 1177 N N . ARG A 1 156 ? -16.562 9.273 5.449 1 89.31 156 ARG A N 1
ATOM 1178 C CA . ARG A 1 156 ? -15.656 10.328 5.012 1 89.31 156 ARG A CA 1
ATOM 1179 C C . ARG A 1 156 ? -14.359 9.734 4.461 1 89.31 156 ARG A C 1
ATOM 1181 O O . ARG A 1 156 ? -13.289 10.32 4.625 1 89.31 156 ARG A O 1
ATOM 1188 N N . LEU A 1 157 ? -14.422 8.617 3.895 1 90.88 157 LEU A N 1
ATOM 1189 C CA . LEU A 1 157 ? -13.234 7.871 3.51 1 90.88 157 LEU A CA 1
ATOM 1190 C C . LEU A 1 157 ? -12.359 8.688 2.564 1 90.88 157 LEU A C 1
ATOM 1192 O O . LEU A 1 157 ? -11.133 8.633 2.648 1 90.88 157 LEU A O 1
ATOM 1196 N N . GLU A 1 158 ? -12.977 9.469 1.676 1 87.12 158 GLU A N 1
ATOM 1197 C CA . GLU A 1 158 ? -12.281 10.219 0.637 1 87.12 158 GLU A CA 1
ATOM 1198 C C . GLU A 1 158 ? -11.438 11.344 1.237 1 87.12 158 GLU A C 1
ATOM 1200 O O . GLU A 1 158 ? -10.578 11.906 0.564 1 87.12 158 GLU A O 1
ATOM 1205 N N . ARG A 1 159 ? -11.625 11.656 2.471 1 86.62 159 ARG A N 1
ATOM 1206 C CA . ARG A 1 159 ? -10.883 12.727 3.129 1 86.62 159 ARG A CA 1
ATOM 1207 C C . ARG A 1 159 ? -9.5 12.25 3.562 1 86.62 159 ARG A C 1
ATOM 1209 O O . ARG A 1 159 ? -8.633 13.062 3.885 1 86.62 159 ARG A O 1
ATOM 1216 N N . SER A 1 160 ? -9.367 11.055 3.648 1 91.31 160 SER A N 1
ATOM 1217 C CA . SER A 1 160 ? -8.078 10.523 4.066 1 91.31 160 SER A CA 1
ATOM 1218 C C . SER A 1 160 ? -7.008 10.766 3.006 1 91.31 160 SER A C 1
ATOM 1220 O O . SER A 1 160 ? -7.242 10.539 1.817 1 91.31 160 SER A O 1
ATOM 1222 N N . PRO A 1 161 ? -5.816 11.18 3.395 1 87.44 161 PRO A N 1
ATOM 1223 C CA . PRO A 1 161 ? -4.711 11.281 2.443 1 87.44 161 PRO A CA 1
ATOM 1224 C C . PRO A 1 161 ? -4.273 9.914 1.903 1 87.44 161 PRO A C 1
ATOM 1226 O O . PRO A 1 161 ? -3.512 9.852 0.937 1 87.44 161 PRO A O 1
ATOM 1229 N N . LEU A 1 162 ? -4.781 8.82 2.471 1 93.62 162 LEU A N 1
ATOM 1230 C CA . LEU A 1 162 ? -4.371 7.473 2.084 1 93.62 162 LEU A CA 1
ATOM 1231 C C . LEU A 1 162 ? -5.406 6.832 1.164 1 93.62 162 LEU A C 1
ATOM 1233 O O . LEU A 1 162 ? -5.254 5.68 0.757 1 93.62 162 LEU A O 1
ATOM 1237 N N . TYR A 1 163 ? -6.402 7.629 0.809 1 92.31 163 TYR A N 1
ATOM 1238 C CA . TYR A 1 163 ? -7.5 7.102 0.001 1 92.31 163 TYR A CA 1
ATOM 1239 C C . TYR A 1 163 ? -6.977 6.496 -1.297 1 92.31 163 TYR A C 1
ATOM 1241 O O . TYR A 1 163 ? -7.254 5.336 -1.604 1 92.31 163 TYR A O 1
ATOM 1249 N N . ASP A 1 164 ? -6.18 7.227 -2.037 1 90.81 164 ASP A N 1
ATOM 1250 C CA . ASP A 1 164 ? -5.703 6.77 -3.338 1 90.81 164 ASP A CA 1
ATOM 1251 C C . ASP A 1 164 ? -4.77 5.57 -3.193 1 90.81 164 ASP A C 1
ATOM 1253 O O . ASP A 1 164 ? -4.797 4.648 -4.012 1 90.81 164 ASP A O 1
ATOM 1257 N N . LEU A 1 165 ? -3.984 5.645 -2.182 1 92.56 165 LEU A N 1
ATOM 1258 C CA . LEU A 1 165 ? -3.09 4.516 -1.941 1 92.56 165 LEU A CA 1
ATOM 1259 C C . LEU A 1 165 ? -3.883 3.254 -1.62 1 92.56 165 LEU A C 1
ATOM 1261 O O . LEU A 1 165 ? -3.576 2.176 -2.133 1 92.56 165 LEU A O 1
ATOM 1265 N N . MET A 1 166 ? -4.863 3.363 -0.802 1 96.19 166 MET A N 1
ATOM 1266 C CA . MET A 1 166 ? -5.691 2.209 -0.466 1 96.19 166 MET A CA 1
ATOM 1267 C C . MET A 1 166 ? -6.445 1.704 -1.691 1 96.19 166 MET A C 1
ATOM 1269 O O . MET A 1 166 ? -6.582 0.495 -1.886 1 96.19 166 MET A O 1
ATOM 1273 N N . LEU A 1 167 ? -6.941 2.645 -2.463 1 92.12 167 LEU A N 1
ATOM 1274 C CA . LEU A 1 167 ? -7.609 2.248 -3.697 1 92.12 167 LEU A CA 1
ATOM 1275 C C . LEU A 1 167 ? -6.688 1.401 -4.57 1 92.12 167 LEU A C 1
ATOM 1277 O O . LEU A 1 167 ? -7.074 0.318 -5.016 1 92.12 167 LEU A O 1
ATOM 1281 N N . THR A 1 168 ? -5.516 1.829 -4.773 1 91.06 168 THR A N 1
ATOM 1282 C CA . THR A 1 168 ? -4.535 1.08 -5.555 1 91.06 168 THR A CA 1
ATOM 1283 C C . THR A 1 168 ? -4.23 -0.261 -4.895 1 91.06 168 THR A C 1
ATOM 1285 O O . THR A 1 168 ? -4.086 -1.276 -5.578 1 91.06 168 THR A O 1
ATOM 1288 N N . HIS A 1 169 ? -4.133 -0.222 -3.602 1 95.56 169 HIS A N 1
ATOM 1289 C CA . HIS A 1 169 ? -3.881 -1.428 -2.82 1 95.56 169 HIS A CA 1
ATOM 1290 C C . HIS A 1 169 ? -4.969 -2.471 -3.051 1 95.56 169 HIS A C 1
ATOM 1292 O O . HIS A 1 169 ? -4.672 -3.629 -3.354 1 95.56 169 HIS A O 1
ATOM 1298 N N . VAL A 1 170 ? -6.191 -2.07 -2.955 1 95.5 170 VAL A N 1
ATOM 1299 C CA . VAL A 1 170 ? -7.328 -2.969 -3.133 1 95.5 170 VAL A CA 1
ATOM 1300 C C . VAL A 1 170 ? -7.316 -3.545 -4.547 1 95.5 170 VAL A C 1
ATOM 1302 O O . VAL A 1 170 ? -7.496 -4.75 -4.734 1 95.5 170 VAL A O 1
ATOM 1305 N N . ILE A 1 171 ? -7.051 -2.738 -5.512 1 90.06 171 ILE A N 1
ATOM 1306 C CA . ILE A 1 171 ? -7.062 -3.166 -6.906 1 90.06 171 ILE A CA 1
ATOM 1307 C C . ILE A 1 171 ? -5.922 -4.148 -7.156 1 90.06 171 ILE A C 1
ATOM 1309 O O . ILE A 1 171 ? -6.125 -5.215 -7.734 1 90.06 171 ILE A O 1
ATOM 1313 N N . SER A 1 172 ? -4.766 -3.83 -6.695 1 89.56 172 SER A N 1
ATOM 1314 C CA . SER A 1 172 ? -3.582 -4.641 -6.957 1 89.56 172 SER A CA 1
ATOM 1315 C C . SER A 1 172 ? -3.688 -6.008 -6.289 1 89.56 172 SER A C 1
ATOM 1317 O O . SER A 1 172 ? -3.455 -7.035 -6.93 1 89.56 172 SER A O 1
ATOM 1319 N N . ILE A 1 173 ? -4.078 -6.012 -5.055 1 91.5 173 ILE A N 1
ATOM 1320 C CA . ILE A 1 173 ? -4.172 -7.246 -4.281 1 91.5 173 ILE A CA 1
ATOM 1321 C C . ILE A 1 173 ? -5.367 -8.062 -4.766 1 91.5 173 ILE A C 1
ATOM 1323 O O . ILE A 1 173 ? -5.316 -9.297 -4.785 1 91.5 173 ILE A O 1
ATOM 1327 N N . GLY A 1 174 ? -6.348 -7.383 -5.152 1 88.94 174 GLY A N 1
ATOM 1328 C CA . GLY A 1 174 ? -7.559 -8.047 -5.617 1 88.94 174 GLY A CA 1
ATOM 1329 C C . GLY A 1 174 ? -7.379 -8.75 -6.945 1 88.94 174 GLY A C 1
ATOM 1330 O O . GLY A 1 174 ? -8.156 -9.641 -7.293 1 88.94 174 GLY A O 1
ATOM 1331 N N . ARG A 1 175 ? -6.363 -8.375 -7.641 1 81.88 175 ARG A N 1
ATOM 1332 C CA . ARG A 1 175 ? -6.16 -8.922 -8.977 1 81.88 175 ARG A CA 1
ATOM 1333 C C . ARG A 1 175 ? -5.164 -10.078 -8.953 1 81.88 175 ARG A C 1
ATOM 1335 O O . ARG A 1 175 ? -5.043 -10.82 -9.93 1 81.88 175 ARG A O 1
ATOM 1342 N N . ASP A 1 176 ? -4.477 -10.258 -7.879 1 82.38 176 ASP A N 1
ATOM 1343 C CA . ASP A 1 176 ? -3.352 -11.188 -7.91 1 82.38 176 ASP A CA 1
ATOM 1344 C C . ASP A 1 176 ? -3.551 -12.32 -6.906 1 82.38 176 ASP A C 1
ATOM 1346 O O . ASP A 1 176 ? -3.023 -12.273 -5.797 1 82.38 176 ASP A O 1
ATOM 1350 N N . HIS A 1 177 ? -4.18 -13.344 -7.352 1 81.25 177 HIS A N 1
ATOM 1351 C CA . HIS A 1 177 ? -4.473 -14.477 -6.48 1 81.25 177 HIS A CA 1
ATOM 1352 C C . HIS A 1 177 ? -3.205 -15.25 -6.129 1 81.25 177 HIS A C 1
ATOM 1354 O O . HIS A 1 177 ? -3.199 -16.047 -5.195 1 81.25 177 HIS A O 1
ATOM 1360 N N . ARG A 1 178 ? -2.1 -15.047 -6.82 1 78.38 178 ARG A N 1
ATOM 1361 C CA . ARG A 1 178 ? -0.839 -15.742 -6.574 1 78.38 178 ARG A CA 1
ATOM 1362 C C . ARG A 1 178 ? -0.252 -15.352 -5.223 1 78.38 178 ARG A C 1
ATOM 1364 O O . ARG A 1 178 ? 0.573 -16.078 -4.668 1 78.38 178 ARG A O 1
ATOM 1371 N N . LEU A 1 179 ? -0.65 -14.25 -4.707 1 85.62 179 LEU A N 1
ATOM 1372 C CA . LEU A 1 179 ? -0.154 -13.773 -3.422 1 85.62 179 LEU A CA 1
ATOM 1373 C C . LEU A 1 179 ? -0.582 -14.703 -2.293 1 85.62 179 LEU A C 1
ATOM 1375 O O . LEU A 1 179 ? 0.03 -14.719 -1.224 1 85.62 179 LEU A O 1
ATOM 1379 N N . ALA A 1 180 ? -1.599 -15.469 -2.586 1 84.12 180 ALA A N 1
ATOM 1380 C CA . ALA A 1 180 ? -2.109 -16.375 -1.564 1 84.12 180 ALA A CA 1
ATOM 1381 C C . ALA A 1 180 ? -1.348 -17.703 -1.577 1 84.12 180 ALA A C 1
ATOM 1383 O O . ALA A 1 180 ? -1.495 -18.516 -0.666 1 84.12 180 ALA A O 1
ATOM 1384 N N . ALA A 1 181 ? -0.539 -17.906 -2.594 1 78.88 181 ALA A N 1
ATOM 1385 C CA . ALA A 1 181 ? 0.118 -19.188 -2.795 1 78.88 181 ALA A CA 1
ATOM 1386 C C . ALA A 1 181 ? 1.153 -19.453 -1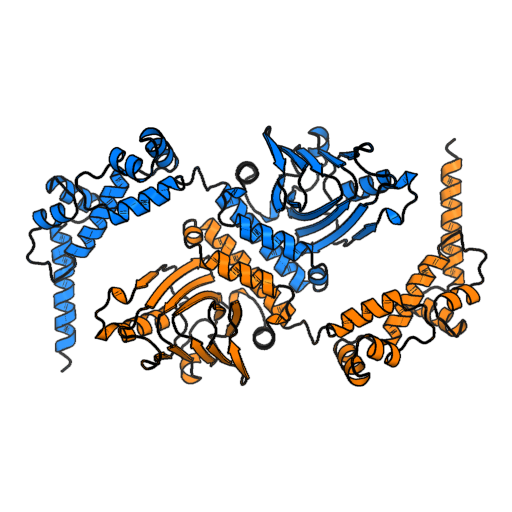.705 1 78.88 181 ALA A C 1
ATOM 1388 O O . ALA A 1 181 ? 1.276 -20.578 -1.216 1 78.88 181 ALA A O 1
ATOM 1389 N N . ASP A 1 182 ? 1.908 -18.453 -1.379 1 83.12 182 ASP A N 1
ATOM 1390 C CA . ASP A 1 182 ? 2.906 -18.547 -0.318 1 83.12 182 ASP A CA 1
ATOM 1391 C C . ASP A 1 182 ? 2.359 -18 1 1 83.12 182 ASP A C 1
ATOM 1393 O O . ASP A 1 182 ? 1.948 -16.844 1.075 1 83.12 182 ASP A O 1
ATOM 1397 N N . ALA A 1 183 ? 2.449 -18.828 2.043 1 83.44 183 ALA A N 1
ATOM 1398 C CA . ALA A 1 183 ? 1.826 -18.5 3.32 1 83.44 183 ALA A CA 1
ATOM 1399 C C . ALA A 1 183 ? 2.482 -17.266 3.945 1 83.44 183 ALA A C 1
ATOM 1401 O O . ALA A 1 183 ? 1.805 -16.438 4.555 1 83.44 183 ALA A O 1
ATOM 1402 N N . GLU A 1 184 ? 3.764 -17.156 3.812 1 85.69 184 GLU A N 1
ATOM 1403 C CA . GLU A 1 184 ? 4.465 -16.031 4.426 1 85.69 184 GLU A CA 1
ATOM 1404 C C . GLU A 1 184 ? 4.164 -14.727 3.697 1 85.69 184 GLU A C 1
ATOM 1406 O O . GLU A 1 184 ? 3.965 -13.688 4.332 1 85.69 184 GLU A O 1
ATOM 1411 N N . VAL A 1 185 ? 4.133 -14.797 2.367 1 90.06 185 VAL A N 1
ATOM 1412 C CA . VAL A 1 185 ? 3.779 -13.625 1.572 1 90.06 185 VAL A CA 1
ATOM 1413 C C . VAL A 1 185 ? 2.336 -13.219 1.864 1 90.06 185 VAL A C 1
ATOM 1415 O O . VAL A 1 185 ? 2.051 -12.039 2.094 1 90.06 185 VAL A O 1
ATOM 1418 N N . SER A 1 186 ? 1.527 -14.234 1.891 1 91.38 186 SER A N 1
ATOM 1419 C CA . SER A 1 186 ? 0.117 -14 2.186 1 91.38 186 SER A CA 1
ATOM 1420 C C . SER A 1 186 ? -0.058 -13.305 3.531 1 91.38 186 SER A C 1
ATOM 1422 O O . SER A 1 186 ? -0.771 -12.305 3.629 1 91.38 186 SER A O 1
ATOM 1424 N N . ALA A 1 187 ? 0.601 -13.766 4.508 1 92.19 187 ALA A N 1
ATOM 1425 C CA . ALA A 1 187 ? 0.499 -13.195 5.852 1 92.19 187 ALA A CA 1
ATOM 1426 C C . ALA A 1 187 ? 1.026 -11.766 5.883 1 92.19 187 ALA A C 1
ATOM 1428 O O . ALA A 1 187 ? 0.429 -10.891 6.516 1 92.19 187 ALA A O 1
ATOM 1429 N N . ALA A 1 188 ? 2.078 -11.539 5.23 1 94.44 188 ALA A N 1
ATOM 1430 C CA . ALA A 1 188 ? 2.682 -10.211 5.219 1 94.44 188 ALA A CA 1
ATOM 1431 C C . ALA A 1 188 ? 1.79 -9.211 4.488 1 94.44 188 ALA A C 1
ATOM 1433 O O . ALA A 1 188 ? 1.627 -8.07 4.938 1 94.44 188 ALA A O 1
ATOM 1434 N N . VAL A 1 189 ? 1.208 -9.609 3.398 1 95.75 189 VAL A N 1
ATOM 1435 C CA . VAL A 1 189 ? 0.296 -8.742 2.662 1 95.75 189 VAL A CA 1
ATOM 1436 C C . VAL A 1 189 ? -0.938 -8.445 3.514 1 95.75 189 VAL A C 1
ATOM 1438 O O . VAL A 1 189 ? -1.409 -7.309 3.564 1 95.75 189 VAL A O 1
ATOM 1441 N N . GLY A 1 190 ? -1.391 -9.484 4.16 1 96.81 190 GLY A N 1
ATOM 1442 C CA . GLY A 1 190 ? -2.506 -9.281 5.07 1 96.81 190 GLY A CA 1
ATOM 1443 C C . GLY A 1 190 ? -2.205 -8.273 6.16 1 96.81 190 GLY A C 1
ATOM 1444 O O . GLY A 1 190 ? -3.02 -7.387 6.438 1 96.81 190 GLY A O 1
ATOM 1445 N N . ARG A 1 191 ? -1.07 -8.398 6.742 1 95.88 191 ARG A N 1
ATOM 1446 C CA . ARG A 1 191 ? -0.657 -7.461 7.785 1 95.88 191 ARG A CA 1
ATOM 1447 C C . ARG A 1 191 ? -0.539 -6.043 7.234 1 95.88 191 ARG A C 1
ATOM 1449 O O . ARG A 1 191 ? -0.932 -5.078 7.895 1 95.88 191 ARG A O 1
ATOM 1456 N N . SER A 1 192 ? 0.019 -5.945 6.055 1 96.94 192 SER A N 1
ATOM 1457 C CA . SER A 1 192 ? 0.122 -4.637 5.414 1 96.94 192 SER A CA 1
ATOM 1458 C C . SER A 1 192 ? -1.256 -4.027 5.176 1 96.94 192 SER A C 1
ATOM 1460 O O . SER A 1 192 ? -1.463 -2.836 5.418 1 96.94 192 SER A O 1
ATOM 1462 N N . THR A 1 193 ? -2.143 -4.867 4.719 1 97.44 193 THR A N 1
ATOM 1463 C CA . THR A 1 193 ? -3.504 -4.422 4.445 1 97.44 193 THR A CA 1
ATOM 1464 C C . THR A 1 193 ? -4.184 -3.945 5.723 1 97.44 193 THR A C 1
ATOM 1466 O O . THR A 1 193 ? -4.805 -2.881 5.742 1 97.44 193 THR A O 1
ATOM 1469 N N . ILE A 1 194 ? -3.988 -4.672 6.738 1 97.5 194 ILE A N 1
ATOM 1470 C CA . ILE A 1 194 ? -4.617 -4.332 8.016 1 97.5 194 ILE A CA 1
ATOM 1471 C C . ILE A 1 194 ? -4.051 -3.01 8.531 1 97.5 194 ILE A C 1
ATOM 1473 O O . ILE A 1 194 ? -4.809 -2.119 8.922 1 97.5 194 ILE A O 1
ATOM 1477 N N . ALA A 1 195 ? -2.814 -2.889 8.5 1 96.62 195 ALA A N 1
ATOM 1478 C CA . ALA A 1 195 ? -2.176 -1.67 9 1 96.62 195 ALA A CA 1
ATOM 1479 C C . ALA A 1 195 ? -2.572 -0.463 8.148 1 96.62 195 ALA A C 1
ATOM 1481 O O . ALA A 1 195 ? -2.832 0.618 8.688 1 96.62 195 ALA A O 1
ATOM 1482 N N . LEU A 1 196 ? -2.619 -0.608 6.852 1 97 196 LEU A N 1
ATOM 1483 C CA . LEU A 1 196 ? -3.012 0.483 5.969 1 97 196 LEU A CA 1
ATOM 1484 C C . LEU A 1 196 ? -4.473 0.861 6.184 1 97 196 LEU A C 1
ATOM 1486 O O . LEU A 1 196 ? -4.82 2.043 6.176 1 97 196 LEU A O 1
ATOM 1490 N N . THR A 1 197 ? -5.281 -0.151 6.379 1 98.06 197 THR A N 1
ATOM 1491 C CA . THR A 1 197 ? -6.688 0.099 6.668 1 98.06 197 THR A CA 1
ATOM 1492 C C . THR A 1 197 ? -6.844 0.898 7.957 1 98.06 197 THR A C 1
ATOM 1494 O O . THR A 1 197 ? -7.609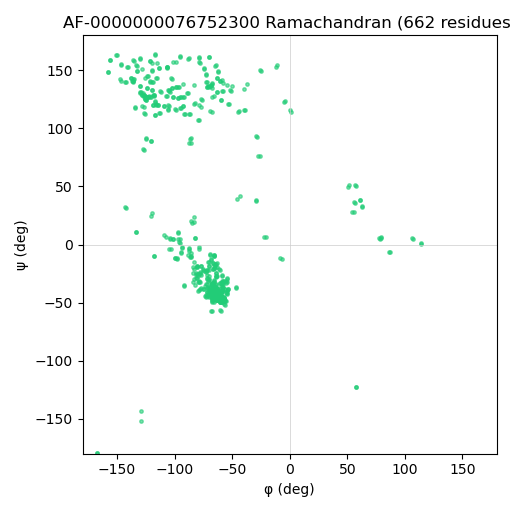 1.862 8.008 1 98.06 197 THR A O 1
ATOM 1497 N N . ARG A 1 198 ? -6.125 0.487 8.961 1 96.25 198 ARG A N 1
ATOM 1498 C CA . ARG A 1 198 ? -6.164 1.209 10.227 1 96.25 198 ARG A CA 1
ATOM 1499 C C . ARG A 1 198 ? -5.773 2.672 10.039 1 96.25 198 ARG A C 1
ATOM 1501 O O . ARG A 1 198 ? -6.465 3.57 10.523 1 96.25 198 ARG A O 1
ATOM 1508 N N . ALA A 1 199 ? -4.727 2.941 9.336 1 94.81 199 ALA A N 1
ATOM 1509 C CA . ALA A 1 199 ? -4.262 4.301 9.078 1 94.81 199 ALA A CA 1
ATOM 1510 C C . ALA A 1 199 ? -5.305 5.098 8.297 1 94.81 199 ALA A C 1
ATOM 1512 O O . ALA A 1 199 ? -5.551 6.266 8.594 1 94.81 199 ALA A O 1
ATOM 1513 N N . LEU A 1 200 ? -5.863 4.461 7.309 1 96 200 LEU A N 1
ATOM 1514 C CA . LEU A 1 200 ? -6.891 5.082 6.48 1 96 200 LEU A CA 1
ATOM 1515 C C . LEU A 1 200 ? -8.07 5.531 7.332 1 96 200 LEU A C 1
ATOM 1517 O O . LEU A 1 200 ? -8.516 6.68 7.234 1 96 200 LEU A O 1
ATOM 1521 N N . LEU A 1 201 ? -8.523 4.641 8.156 1 95.38 201 LEU A N 1
ATOM 1522 C CA . LEU A 1 201 ? -9.711 4.93 8.961 1 95.38 201 LEU A CA 1
ATOM 1523 C C . LEU A 1 201 ? -9.422 6.023 9.984 1 95.38 201 LEU A C 1
ATOM 1525 O O . LEU A 1 201 ? -10.219 6.945 10.156 1 95.38 201 LEU A O 1
ATOM 1529 N N . MET A 1 202 ? -8.305 5.961 10.617 1 92 202 MET A N 1
ATOM 1530 C CA . MET A 1 202 ? -7.938 6.965 11.617 1 92 202 MET A CA 1
ATOM 1531 C C . MET A 1 202 ? -7.789 8.336 10.977 1 92 202 MET A C 1
ATOM 1533 O O . MET A 1 202 ? -8.289 9.336 11.508 1 92 202 MET A O 1
ATOM 1537 N N . SER A 1 203 ? -7.133 8.383 9.852 1 90.75 203 SER A N 1
ATOM 1538 C CA . SER A 1 203 ? -6.902 9.672 9.203 1 90.75 203 SER A CA 1
ATOM 1539 C C . SER A 1 203 ? -8.188 10.227 8.594 1 90.75 203 SER A C 1
ATOM 1541 O O . SER A 1 203 ? -8.359 11.445 8.492 1 90.75 203 SER A O 1
ATOM 1543 N N . ALA A 1 204 ? -9.055 9.328 8.211 1 91 204 ALA A N 1
ATOM 1544 C CA . ALA A 1 204 ? -10.344 9.766 7.684 1 91 204 ALA A CA 1
ATOM 1545 C C . ALA A 1 204 ? -11.242 10.289 8.797 1 91 204 ALA A C 1
ATOM 1547 O O . ALA A 1 204 ? -11.977 11.266 8.609 1 91 204 ALA A O 1
ATOM 1548 N N . ALA A 1 205 ? -11.203 9.445 9.914 1 87.75 205 ALA A N 1
ATOM 1549 C CA . ALA A 1 205 ? -12.07 9.789 11.039 1 87.75 205 ALA A CA 1
ATOM 1550 C C . ALA A 1 205 ? -11.625 11.086 11.703 1 87.75 205 ALA A C 1
ATOM 1552 O O . ALA A 1 205 ? -12.453 11.828 12.242 1 87.75 205 ALA A O 1
ATOM 1553 N N . ASP A 1 206 ? -10.273 10.977 12.133 1 67.5 206 ASP A N 1
ATOM 1554 C CA . ASP A 1 206 ? -9.711 12.094 12.883 1 67.5 206 ASP A CA 1
ATOM 1555 C C . ASP A 1 206 ? -9.742 13.383 12.062 1 67.5 206 ASP A C 1
ATOM 1557 O O . ASP A 1 206 ? -9.664 14.477 12.617 1 67.5 206 ASP A O 1
ATOM 1561 N N . ARG A 1 207 ? -9.383 12.945 10.781 1 53.62 207 ARG A N 1
ATOM 1562 C CA . ARG A 1 207 ? -9.398 14.203 10.039 1 53.62 207 ARG A CA 1
ATOM 1563 C C . ARG A 1 207 ? -10.648 15.016 10.359 1 53.62 207 ARG A C 1
ATOM 1565 O O . ARG A 1 207 ? -11.742 14.695 9.891 1 53.62 207 ARG A O 1
ATOM 1572 N N . ALA A 1 208 ? -10.812 14.812 11.711 1 45.12 208 ALA A N 1
ATOM 1573 C CA . ALA A 1 208 ? -11.68 15.938 12.055 1 45.12 208 ALA A CA 1
ATOM 1574 C C . ALA A 1 208 ? -11.773 16.922 10.898 1 45.12 208 ALA A C 1
ATOM 1576 O O . ALA A 1 208 ? -10.906 16.953 10.016 1 45.12 208 ALA A O 1
ATOM 1577 N N . ASP A 1 209 ? -12.883 17.656 10.883 1 37.94 209 ASP A N 1
ATOM 1578 C CA . ASP A 1 209 ? -12.867 18.797 9.969 1 37.94 209 ASP A CA 1
ATOM 1579 C C . ASP A 1 209 ? -11.445 19.328 9.789 1 37.94 209 ASP A C 1
ATOM 1581 O O . ASP A 1 209 ? -10.883 19.938 10.703 1 37.94 209 ASP A O 1
ATOM 1585 N N . GLU A 1 210 ? -10.359 18.328 9.734 1 38.44 210 GLU A N 1
ATOM 1586 C CA . GLU A 1 210 ? -9.062 18.906 9.352 1 38.44 210 GLU A CA 1
ATOM 1587 C C . GLU A 1 210 ? -9.164 20.406 9.125 1 38.44 210 GLU A C 1
ATOM 1589 O O . GLU A 1 210 ? -10.164 20.891 8.594 1 38.44 210 GLU A O 1
ATOM 1594 N N . PRO A 1 211 ? -8.516 21.031 9.969 1 39.62 211 PRO A N 1
ATOM 1595 C CA . PRO A 1 211 ? -8.57 22.406 9.438 1 39.62 211 PRO A CA 1
ATOM 1596 C C . PRO A 1 211 ? -8.68 22.438 7.914 1 39.62 211 PRO A C 1
ATOM 1598 O O . PRO A 1 211 ? -8.062 21.625 7.227 1 39.62 211 PRO A O 1
ATOM 1601 N N . SER A 1 212 ? -9.875 22.5 7.371 1 44.09 212 SER A N 1
ATOM 1602 C CA . SER A 1 212 ? -10.219 22.703 5.965 1 44.09 212 SER A CA 1
ATOM 1603 C C . SER A 1 212 ? -8.969 22.969 5.129 1 44.09 212 SER A C 1
ATOM 1605 O O . SER A 1 212 ? -7.945 23.406 5.656 1 44.09 212 SER A O 1
ATOM 1607 N N . SER A 1 213 ? -8.734 22.078 4.039 1 52 213 SER A N 1
ATOM 1608 C CA . SER A 1 213 ? -7.852 22.734 3.08 1 52 213 SER A CA 1
ATOM 1609 C C . SER A 1 213 ? -7.609 24.188 3.463 1 52 213 SER A C 1
ATOM 1611 O O . SER A 1 213 ? -6.508 24.719 3.277 1 52 213 SER A O 1
ATOM 1613 N N . LEU A 1 214 ? -8.461 24.516 4.398 1 61.5 214 LEU A N 1
ATOM 1614 C CA . LEU A 1 214 ? -8.43 25.938 4.754 1 61.5 214 LEU A CA 1
ATOM 1615 C C . LEU A 1 214 ? -7.457 26.172 5.902 1 61.5 214 LEU A C 1
ATOM 1617 O O . LEU A 1 214 ? -6.684 27.141 5.875 1 61.5 214 LEU A O 1
ATOM 1621 N N . VAL A 1 215 ? -7.418 25.141 6.855 1 69.25 215 VAL A N 1
ATOM 1622 C CA . VAL A 1 215 ? -6.535 25.391 7.984 1 69.25 215 VAL A CA 1
ATOM 1623 C C . VAL A 1 215 ? -5.078 25.219 7.555 1 69.25 215 VAL A C 1
ATOM 1625 O O . VAL A 1 215 ? -4.203 25.969 7.98 1 69.25 215 VAL A O 1
ATOM 1628 N N . VAL A 1 216 ? -4.895 24.344 6.805 1 63.22 216 VAL A N 1
ATOM 1629 C CA . VAL A 1 216 ? -3.564 24.188 6.227 1 63.22 216 VAL A CA 1
ATOM 1630 C C . VAL A 1 216 ? -3.191 25.438 5.434 1 63.22 216 VAL A C 1
ATOM 1632 O O . VAL A 1 216 ? -2.068 25.938 5.543 1 63.22 216 VAL A O 1
ATOM 1635 N N . GLN A 1 217 ? -4.059 25.844 4.617 1 72.44 217 GLN A N 1
ATOM 1636 C CA . GLN A 1 217 ? -3.873 27.078 3.875 1 72.44 217 GLN A CA 1
ATOM 1637 C C . GLN A 1 217 ? -3.688 28.266 4.82 1 72.44 217 GLN A C 1
ATOM 1639 O O . GLN A 1 217 ? -2.869 29.156 4.559 1 72.44 217 GLN A O 1
ATOM 1644 N N . VAL A 1 218 ? -4.32 28.125 5.914 1 80.25 218 VAL A N 1
ATOM 1645 C CA . VAL A 1 218 ? -4.215 29.203 6.898 1 80.25 218 VAL A CA 1
ATOM 1646 C C . VAL A 1 218 ? -2.822 29.188 7.527 1 80.25 218 VAL A C 1
ATOM 1648 O O . VAL A 1 218 ? -2.174 30.234 7.621 1 80.25 218 VAL A O 1
ATOM 1651 N N . ARG A 1 219 ? -2.463 27.938 7.855 1 77.44 219 ARG A N 1
ATOM 1652 C CA . ARG A 1 219 ? -1.142 27.828 8.461 1 77.44 219 ARG A CA 1
ATOM 1653 C C . ARG A 1 219 ? -0.051 28.25 7.48 1 77.44 219 ARG A C 1
ATOM 1655 O O . ARG A 1 219 ? 0.884 28.953 7.852 1 77.44 219 ARG A O 1
ATOM 1662 N N . ALA A 1 220 ? -0.197 27.844 6.301 1 76.06 220 ALA A N 1
ATOM 1663 C CA . ALA A 1 220 ? 0.748 28.234 5.262 1 76.06 220 ALA A CA 1
ATOM 1664 C C . ALA A 1 220 ? 0.726 29.75 5.051 1 76.06 220 ALA A C 1
ATOM 1666 O O . ALA A 1 220 ? 1.779 30.391 4.949 1 76.06 220 ALA A O 1
ATOM 1667 N N . TYR A 1 221 ? -0.416 30.266 4.941 1 81.62 221 TYR A N 1
ATOM 1668 C CA . TYR A 1 221 ? -0.568 31.703 4.762 1 81.62 221 TYR A CA 1
ATOM 1669 C C . TYR A 1 221 ? 0.07 32.469 5.914 1 81.62 221 TYR A C 1
ATOM 1671 O O . TYR A 1 221 ? 0.808 33.438 5.695 1 81.62 221 TYR A O 1
ATOM 1679 N N . VAL A 1 222 ? -0.128 31.906 7.109 1 87.19 222 VAL A N 1
ATOM 1680 C CA . VAL A 1 222 ? 0.397 32.594 8.289 1 87.19 222 VAL A CA 1
ATOM 1681 C C . VAL A 1 222 ? 1.921 32.5 8.305 1 87.19 222 VAL A C 1
ATOM 1683 O O . VAL A 1 222 ? 2.609 33.469 8.633 1 87.19 222 VAL A O 1
ATOM 1686 N N . SER A 1 223 ? 2.369 31.406 7.891 1 81.62 223 SER A N 1
ATOM 1687 C CA . SER A 1 223 ? 3.812 31.188 7.91 1 81.62 223 SER A CA 1
ATOM 1688 C C . SER A 1 223 ? 4.527 32.156 6.973 1 81.62 223 SER A C 1
ATOM 1690 O O . SER A 1 223 ? 5.68 32.5 7.211 1 81.62 223 SER A O 1
ATOM 1692 N N . HIS A 1 224 ? 3.77 32.594 6.008 1 80.88 224 HIS A N 1
ATOM 1693 C CA . HIS A 1 224 ? 4.375 33.469 5.008 1 80.88 224 HIS A CA 1
ATOM 1694 C C . HIS A 1 224 ? 4.062 34.938 5.289 1 80.88 224 HIS A C 1
ATOM 1696 O O . HIS A 1 224 ? 4.723 35.812 4.75 1 80.88 224 HIS A O 1
ATOM 1702 N N . HIS A 1 225 ? 3.141 35.188 6.184 1 89 225 HIS A N 1
ATOM 1703 C CA . HIS A 1 225 ? 2.656 36.562 6.273 1 89 225 HIS A CA 1
ATOM 1704 C C . HIS A 1 225 ? 2.605 37.031 7.723 1 89 225 HIS A C 1
ATOM 1706 O O . HIS A 1 225 ? 2.08 38.094 8.008 1 89 225 HIS A O 1
ATOM 1712 N N . PHE A 1 226 ? 3.176 36.281 8.594 1 89.88 226 PHE A N 1
ATOM 1713 C CA . PHE A 1 226 ? 3.004 36.562 10.016 1 89.88 226 PHE A CA 1
ATOM 1714 C C . PHE A 1 226 ? 3.643 37.906 10.383 1 89.88 226 PHE A C 1
ATOM 1716 O O . PHE A 1 226 ? 3.328 38.469 11.43 1 89.88 226 PHE A O 1
ATOM 1723 N N . THR A 1 227 ? 4.52 38.438 9.578 1 89.75 227 THR A N 1
ATOM 1724 C CA . THR A 1 227 ? 5.199 39.688 9.883 1 89.75 227 THR A CA 1
ATOM 1725 C C . THR A 1 227 ? 4.285 40.875 9.625 1 89.75 227 THR A C 1
ATOM 1727 O O . THR A 1 227 ? 4.547 41.969 10.094 1 89.75 227 THR A O 1
ATOM 1730 N N . ASP A 1 228 ? 3.27 40.719 8.883 1 88.75 228 ASP A N 1
ATOM 1731 C CA . ASP A 1 228 ? 2.289 41.75 8.617 1 88.75 228 ASP A CA 1
ATOM 1732 C C . ASP A 1 228 ? 1.478 42.094 9.867 1 88.75 228 ASP A C 1
ATOM 1734 O O . ASP A 1 228 ? 0.736 41.219 10.367 1 88.75 228 ASP A O 1
ATOM 1738 N N . PRO A 1 229 ? 1.691 43.312 10.289 1 87.69 229 PRO A N 1
ATOM 1739 C CA . PRO A 1 229 ? 0.977 43.656 11.516 1 87.69 229 PRO A CA 1
ATOM 1740 C C . PRO A 1 229 ? -0.54 43.625 11.352 1 87.69 229 PRO A C 1
ATOM 1742 O O . PRO A 1 229 ? -1.271 43.5 12.336 1 87.69 229 PRO A O 1
ATOM 1745 N N . GLY A 1 230 ? -1.039 43.625 10.195 1 89.56 230 GLY A N 1
ATOM 1746 C CA . GLY A 1 230 ? -2.467 43.688 9.922 1 89.56 230 GLY A CA 1
ATOM 1747 C C . GLY A 1 230 ? -3.059 42.312 9.672 1 89.56 230 GLY A C 1
ATOM 1748 O O . GLY A 1 230 ? -4.262 42.156 9.43 1 89.56 230 GLY A O 1
ATOM 1749 N N . ILE A 1 231 ? -2.23 41.344 9.836 1 91.31 231 ILE A N 1
ATOM 1750 C CA . ILE A 1 231 ? -2.744 40 9.555 1 91.31 231 ILE A CA 1
ATOM 1751 C C . ILE A 1 231 ? -3.746 39.594 10.633 1 91.31 231 ILE A C 1
ATOM 1753 O O . ILE A 1 231 ? -3.555 39.906 11.812 1 91.31 231 ILE A O 1
ATOM 1757 N N . GLY A 1 232 ? -4.863 39 10.195 1 92.62 232 GLY A N 1
ATOM 1758 C CA . GLY A 1 232 ? -5.938 38.5 11.047 1 92.62 232 GLY A CA 1
ATOM 1759 C C . GLY A 1 232 ? -6.926 37.625 10.312 1 92.62 232 GLY A C 1
ATOM 1760 O O . GLY A 1 232 ? -6.746 37.312 9.133 1 92.62 232 GLY A O 1
ATOM 1761 N N . PRO A 1 233 ? -7.855 37.219 11.055 1 91.56 233 PRO A N 1
ATOM 1762 C CA . PRO A 1 233 ? -8.828 36.312 10.461 1 91.56 233 PRO A CA 1
ATOM 1763 C C . PRO A 1 233 ? -9.461 36.875 9.188 1 91.56 233 PRO A C 1
ATOM 1765 O O . PRO A 1 233 ? -9.633 36.125 8.203 1 91.56 233 PRO A O 1
ATOM 1768 N N . ALA A 1 234 ? -9.766 38.156 9.148 1 90.69 234 ALA A N 1
ATOM 1769 C CA . ALA A 1 234 ? -10.414 38.781 7.996 1 90.69 234 ALA A CA 1
ATOM 1770 C C . ALA A 1 234 ? -9.5 38.75 6.773 1 90.69 234 ALA A C 1
ATOM 1772 O O . ALA A 1 234 ? -9.93 38.375 5.676 1 90.69 234 ALA A O 1
ATOM 1773 N N . ARG A 1 235 ? -8.281 39.125 6.953 1 91.5 235 ARG A N 1
ATOM 1774 C CA .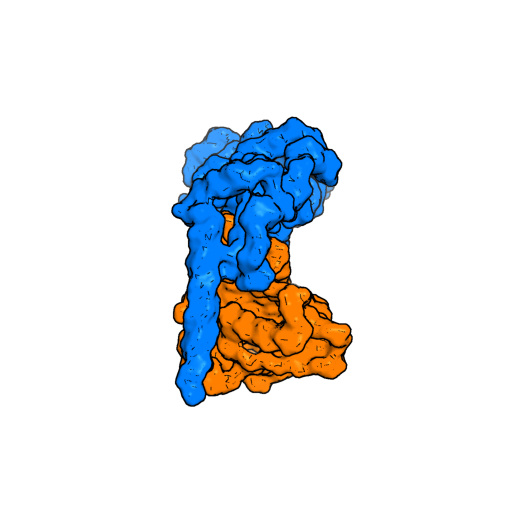 ARG A 1 235 ? -7.309 39.125 5.867 1 91.5 235 ARG A CA 1
ATOM 1775 C C . ARG A 1 235 ? -7.035 37.719 5.371 1 91.5 235 ARG A C 1
ATOM 1777 O O . ARG A 1 235 ? -6.918 37.469 4.164 1 91.5 235 ARG A O 1
ATOM 1784 N N . ILE A 1 236 ? -6.938 36.781 6.223 1 91.12 236 ILE A N 1
ATOM 1785 C CA . ILE A 1 236 ? -6.676 35.375 5.879 1 91.12 236 ILE A CA 1
ATOM 1786 C C . ILE A 1 236 ? -7.863 34.812 5.098 1 91.12 236 ILE A C 1
ATOM 1788 O O . ILE A 1 236 ? -7.68 34.156 4.066 1 91.12 236 ILE A O 1
ATOM 1792 N N . ALA A 1 237 ? -9.008 35.094 5.562 1 89.38 237 ALA A N 1
ATOM 1793 C CA . ALA A 1 237 ? -10.219 34.594 4.898 1 89.38 237 ALA A CA 1
ATOM 1794 C C . ALA A 1 237 ? -10.312 35.156 3.477 1 89.38 237 ALA A C 1
ATOM 1796 O O . ALA A 1 237 ? -10.617 34.406 2.541 1 89.38 237 ALA A O 1
ATOM 1797 N N . ALA A 1 238 ? -9.992 36.438 3.371 1 84.81 238 ALA A N 1
ATOM 1798 C CA . ALA A 1 238 ? -10.016 37.094 2.059 1 84.81 238 ALA A CA 1
ATOM 1799 C C . ALA A 1 238 ? -8.992 36.469 1.121 1 84.81 238 ALA A C 1
ATOM 1801 O O . ALA A 1 238 ? -9.289 36.188 -0.045 1 84.81 238 ALA A O 1
ATOM 1802 N N . ALA A 1 239 ? -7.863 36.156 1.61 1 82.31 239 ALA A N 1
ATOM 1803 C CA . ALA A 1 239 ? -6.773 35.594 0.814 1 82.31 239 ALA A CA 1
ATOM 1804 C C . ALA A 1 239 ? -7.098 34.188 0.375 1 82.31 239 ALA A C 1
ATOM 1806 O O . ALA A 1 239 ? -6.688 33.75 -0.705 1 82.31 239 ALA A O 1
ATOM 1807 N N . LEU A 1 240 ? -7.852 33.531 1.193 1 80.06 240 LEU A N 1
ATOM 1808 C CA . LEU A 1 240 ? -8.109 32.125 0.943 1 80.06 240 LEU A CA 1
ATOM 1809 C C . LEU A 1 240 ? -9.508 31.922 0.374 1 80.06 240 LEU A C 1
ATOM 1811 O O . LEU A 1 240 ? -9.961 30.797 0.213 1 80.06 240 LEU A O 1
ATOM 1815 N N . ASN A 1 241 ? -10.164 33.062 0.128 1 80.56 241 ASN A N 1
ATOM 1816 C CA . ASN A 1 241 ? -11.477 33.062 -0.503 1 80.56 241 ASN A CA 1
ATOM 1817 C C . ASN A 1 241 ? -12.492 32.25 0.281 1 80.56 241 ASN A C 1
ATOM 1819 O O . ASN A 1 241 ? -13.203 31.422 -0.292 1 80.56 241 ASN A O 1
ATOM 1823 N N . VAL A 1 242 ? -12.531 32.531 1.451 1 81.12 242 VAL A N 1
ATOM 1824 C CA . VAL A 1 242 ? -13.523 31.938 2.33 1 81.12 242 VAL A CA 1
ATOM 1825 C C . VAL A 1 242 ? -14.141 33 3.238 1 81.12 242 VAL A C 1
ATOM 1827 O O . VAL A 1 242 ? -13.586 34.094 3.379 1 81.12 242 VAL A O 1
ATOM 1830 N N . SER A 1 243 ? -15.305 32.75 3.744 1 81.62 243 SER A N 1
ATOM 1831 C CA . SER A 1 243 ? -15.898 33.688 4.699 1 81.62 243 SER A CA 1
ATOM 1832 C C . SER A 1 243 ? -15.188 33.625 6.047 1 81.62 243 SER A C 1
ATOM 1834 O O . SER A 1 243 ? -14.625 32.594 6.41 1 81.62 243 SER A O 1
ATOM 1836 N N . VAL A 1 244 ? -15.109 34.812 6.723 1 88.06 244 VAL A N 1
ATOM 1837 C CA . VAL A 1 244 ? -14.5 34.875 8.039 1 88.06 244 VAL A CA 1
ATOM 1838 C C . VAL A 1 244 ? -15.18 33.875 8.984 1 88.06 244 VAL A C 1
ATOM 1840 O O . VAL A 1 244 ? -14.523 33.219 9.805 1 88.06 244 VAL A O 1
ATOM 1843 N N . ARG A 1 245 ? -16.453 33.656 8.789 1 82.88 245 ARG A N 1
ATOM 1844 C CA . ARG A 1 245 ? -17.203 32.719 9.609 1 82.88 245 ARG A CA 1
ATOM 1845 C C . ARG A 1 245 ? -16.734 31.281 9.367 1 82.88 245 ARG A C 1
ATOM 1847 O O . ARG A 1 245 ? -16.516 30.531 10.312 1 82.88 245 ARG A O 1
ATOM 1854 N N . HIS A 1 246 ? -16.672 31.031 8.125 1 80.88 246 HIS A N 1
ATOM 1855 C CA . HIS A 1 246 ? -16.219 29.688 7.773 1 80.88 246 HIS A CA 1
ATOM 1856 C C . HIS A 1 246 ? -14.805 29.422 8.305 1 80.88 246 HIS A C 1
ATOM 1858 O O . HIS A 1 246 ? -14.516 28.328 8.781 1 80.88 246 HIS A O 1
ATOM 1864 N N . LEU A 1 247 ? -13.984 30.438 8.094 1 83.5 247 LEU A N 1
ATOM 1865 C CA . LEU A 1 247 ? -12.625 30.312 8.602 1 83.5 247 LEU A CA 1
ATOM 1866 C C . LEU A 1 247 ? -12.617 30.031 10.102 1 83.5 247 LEU A C 1
ATOM 1868 O O . LEU A 1 247 ? -11.961 29.094 10.555 1 83.5 247 LEU A O 1
ATOM 1872 N N . HIS A 1 248 ? -13.359 30.766 10.867 1 84.56 248 HIS A N 1
ATOM 1873 C CA . HIS A 1 248 ? -13.398 30.609 12.32 1 84.56 248 HIS A CA 1
ATOM 1874 C C . HIS A 1 248 ? -13.969 29.25 12.703 1 84.56 248 HIS A C 1
ATOM 1876 O O . HIS A 1 248 ? -13.453 28.578 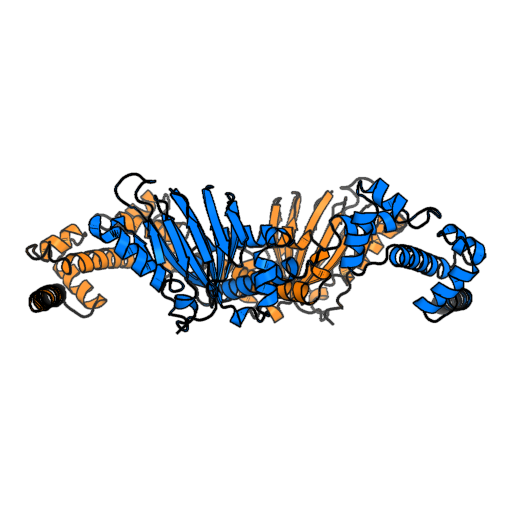13.602 1 84.56 248 HIS A O 1
ATOM 1882 N N . GLN A 1 249 ? -14.977 28.891 12.008 1 79.31 249 GLN A N 1
ATOM 1883 C CA . GLN A 1 249 ? -15.617 27.625 12.305 1 79.31 249 GLN A CA 1
ATOM 1884 C C . GLN A 1 249 ? -14.648 26.453 12.086 1 79.31 249 GLN A C 1
ATOM 1886 O O . GLN A 1 249 ? -14.57 25.547 12.906 1 79.31 249 GLN A O 1
ATOM 1891 N N . THR A 1 250 ? -14.039 26.656 10.977 1 74.75 250 THR A N 1
ATOM 1892 C CA . THR A 1 250 ? -13.109 25.594 10.625 1 74.75 250 THR A CA 1
ATOM 1893 C C . THR A 1 250 ? -11.961 25.516 11.625 1 74.75 250 THR A C 1
ATOM 1895 O O . THR A 1 250 ? -11.586 24.438 12.062 1 74.75 250 THR A O 1
ATOM 1898 N N . CYS A 1 251 ? -11.398 26.672 11.93 1 77.75 251 CYS A N 1
ATOM 1899 C CA . CYS A 1 251 ? -10.281 26.719 12.867 1 77.75 251 CYS A CA 1
ATOM 1900 C C . CYS A 1 251 ? -10.719 26.281 14.258 1 77.75 251 CYS A C 1
ATOM 1902 O O . CYS A 1 251 ? -9.984 25.578 14.953 1 77.75 251 CYS A O 1
ATOM 1904 N N . ALA A 1 252 ? -11.867 26.641 14.586 1 76.12 252 ALA A N 1
ATOM 1905 C CA . ALA A 1 252 ? -12.406 26.266 15.898 1 76.12 252 ALA A CA 1
ATOM 1906 C C . ALA A 1 252 ? -12.578 24.75 16 1 76.12 252 ALA A C 1
ATOM 1908 O O . ALA A 1 252 ? -12.258 24.156 17.031 1 76.12 252 ALA A O 1
ATOM 1909 N N . ARG A 1 253 ? -13.039 24.312 14.992 1 67.06 253 ARG A N 1
ATOM 1910 C CA . ARG A 1 253 ? -13.25 22.859 14.953 1 67.06 253 ARG A CA 1
ATOM 1911 C C . ARG A 1 253 ? -11.945 22.109 15.18 1 67.06 253 ARG A C 1
ATOM 1913 O O . ARG A 1 253 ? -11.938 21.016 15.75 1 67.06 253 ARG A O 1
ATOM 1920 N N . GLU A 1 254 ? -11.023 22.812 14.664 1 65 254 GLU A N 1
ATOM 1921 C CA . GLU A 1 254 ? -9.719 22.172 14.758 1 65 254 GLU A CA 1
ATOM 1922 C C . GLU A 1 254 ? -8.938 22.703 15.961 1 65 254 GLU A C 1
ATOM 1924 O O . GLU A 1 254 ? -7.727 22.469 16.062 1 65 254 GLU A O 1
ATOM 1929 N N . SER A 1 255 ? -9.492 23.406 16.797 1 69 255 SER A N 1
ATOM 1930 C CA . SER A 1 255 ? -8.938 24.016 18 1 69 255 SER A CA 1
ATOM 1931 C C . SER A 1 255 ? -7.711 24.859 17.672 1 69 255 SER A C 1
ATOM 1933 O O . SER A 1 255 ? -6.734 24.859 18.422 1 69 255 SER A O 1
ATOM 1935 N N . VAL A 1 256 ? -7.785 25.297 16.5 1 74.06 256 VAL A N 1
ATOM 1936 C CA . VAL A 1 256 ? -6.723 26.203 16.078 1 74.06 256 VAL A CA 1
ATOM 1937 C C . VAL A 1 256 ? -7.168 27.641 16.281 1 74.06 256 VAL A C 1
ATOM 1939 O O . VAL A 1 256 ? -8.219 28.062 15.797 1 74.06 256 VAL A O 1
ATOM 1942 N N . SER A 1 257 ? -6.473 28.406 17.156 1 86.31 257 SER A N 1
ATOM 1943 C CA . SER A 1 257 ? -6.645 29.844 17.281 1 86.31 257 SER A CA 1
ATOM 1944 C C . SER A 1 257 ? -5.766 30.594 16.297 1 86.31 257 SER A C 1
ATOM 1946 O O . SER A 1 257 ? -4.535 30.516 16.359 1 86.31 257 SER A O 1
ATOM 1948 N N . ILE A 1 258 ? -6.461 31.234 15.336 1 87.94 258 ILE A N 1
ATOM 1949 C CA . ILE A 1 258 ? -5.73 32 14.328 1 87.94 258 ILE A CA 1
ATOM 1950 C C . ILE A 1 258 ? -4.789 33 15.016 1 87.94 258 ILE A C 1
ATOM 1952 O O . ILE A 1 258 ? -3.633 33.125 14.609 1 87.94 258 ILE A O 1
ATOM 1956 N N . GLU A 1 259 ? -5.285 33.562 16.094 1 88.88 259 GLU A N 1
ATOM 1957 C CA . GLU A 1 259 ? -4.473 34.531 16.828 1 88.88 259 GLU A CA 1
ATOM 1958 C C . GLU A 1 259 ? -3.238 33.875 17.438 1 88.88 259 GLU A C 1
ATOM 1960 O O . GLU A 1 259 ? -2.127 34.375 17.328 1 88.88 259 GLU A O 1
ATOM 1965 N N . GLN A 1 260 ? -3.463 32.688 18.016 1 88.81 260 GLN A N 1
ATOM 1966 C CA . GLN A 1 260 ? -2.344 32 18.641 1 88.81 260 GLN A CA 1
ATOM 1967 C C . GLN A 1 260 ? -1.35 31.516 17.594 1 88.81 260 GLN A C 1
ATOM 1969 O O . GLN A 1 260 ? -0.137 31.547 17.812 1 88.81 260 GLN A O 1
ATOM 1974 N N . LEU A 1 261 ? -1.976 31.109 16.5 1 87.56 261 LEU A N 1
ATOM 1975 C CA . LEU A 1 261 ? -1.122 30.656 15.406 1 87.56 261 LEU A CA 1
ATOM 1976 C C . LEU A 1 261 ? -0.196 31.781 14.945 1 87.56 261 LEU A C 1
ATOM 1978 O O . LEU A 1 261 ? 0.999 31.562 14.742 1 87.56 261 LEU A O 1
ATOM 1982 N N . ILE A 1 262 ? -0.687 32.969 14.758 1 91.88 262 ILE A N 1
ATOM 1983 C CA . ILE A 1 262 ? 0.081 34.125 14.328 1 91.88 262 ILE A CA 1
ATOM 1984 C C . ILE A 1 262 ? 1.143 34.469 15.375 1 91.88 262 ILE A C 1
ATOM 1986 O O . ILE A 1 262 ? 2.32 34.625 15.047 1 91.88 262 ILE A O 1
ATOM 1990 N N . ILE A 1 263 ? 0.743 34.438 16.625 1 92.44 263 ILE A N 1
ATOM 1991 C CA . ILE A 1 263 ? 1.636 34.844 17.719 1 92.44 263 ILE A CA 1
ATOM 1992 C C . ILE A 1 263 ? 2.773 33.812 17.828 1 92.44 263 ILE A C 1
ATOM 1994 O O . ILE A 1 263 ? 3.939 34.219 17.953 1 92.44 263 ILE A O 1
ATOM 1998 N N . ARG A 1 264 ? 2.406 32.562 17.766 1 88.44 264 ARG A N 1
ATOM 1999 C CA . ARG A 1 264 ? 3.424 31.531 17.891 1 88.44 264 ARG A CA 1
ATOM 2000 C C . ARG A 1 264 ? 4.434 31.625 16.75 1 88.44 264 ARG A C 1
ATOM 2002 O O . ARG A 1 264 ? 5.629 31.422 16.953 1 88.44 264 ARG A O 1
ATOM 2009 N N . SER A 1 265 ? 3.904 31.859 15.562 1 90 265 SER A N 1
ATOM 2010 C CA . SER A 1 265 ? 4.793 32.031 14.414 1 90 265 SER A CA 1
ATOM 2011 C C . SER A 1 265 ? 5.738 33.219 14.609 1 90 265 SER A C 1
ATOM 2013 O O . SER A 1 265 ? 6.934 33.094 14.336 1 90 265 SER A O 1
ATOM 2015 N N . ARG A 1 266 ? 5.254 34.281 15.086 1 92.62 266 ARG A N 1
ATOM 2016 C CA . ARG A 1 266 ? 6.055 35.5 15.367 1 92.62 266 ARG A CA 1
ATOM 2017 C C . ARG A 1 266 ? 7.102 35.188 16.438 1 92.62 266 ARG A C 1
ATOM 2019 O O . ARG A 1 266 ? 8.266 35.594 16.297 1 92.62 266 ARG A O 1
ATOM 2026 N N . LEU A 1 267 ? 6.641 34.5 17.422 1 91.31 267 LEU A N 1
ATOM 2027 C CA . LEU A 1 267 ? 7.535 34.219 18.531 1 91.31 267 LEU A CA 1
ATOM 2028 C C . LEU A 1 267 ? 8.68 33.281 18.094 1 91.31 267 LEU A C 1
ATOM 2030 O O . LEU A 1 267 ? 9.828 33.5 18.5 1 91.31 267 LEU A O 1
ATOM 2034 N N . ARG A 1 268 ? 8.336 32.344 17.359 1 86 268 ARG A N 1
ATOM 2035 C CA . ARG A 1 268 ? 9.352 31.422 16.859 1 86 268 ARG A CA 1
ATOM 2036 C C . ARG A 1 268 ? 10.414 32.156 16.047 1 86 268 ARG A C 1
ATOM 2038 O O . ARG A 1 268 ? 11.609 31.922 16.219 1 86 268 ARG A O 1
ATOM 2045 N N . ALA A 1 269 ? 9.969 32.969 15.18 1 86.12 269 ALA A N 1
ATOM 2046 C CA . ALA A 1 269 ? 10.883 33.75 14.367 1 86.12 269 ALA A CA 1
ATOM 2047 C C . ALA A 1 269 ? 11.719 34.688 15.242 1 86.12 269 ALA A C 1
ATOM 2049 O O . ALA A 1 269 ? 12.93 34.812 15.039 1 86.12 269 ALA A O 1
ATOM 2050 N N . ALA A 1 270 ? 11.125 35.25 16.203 1 91.62 270 ALA A N 1
ATOM 2051 C CA . ALA A 1 2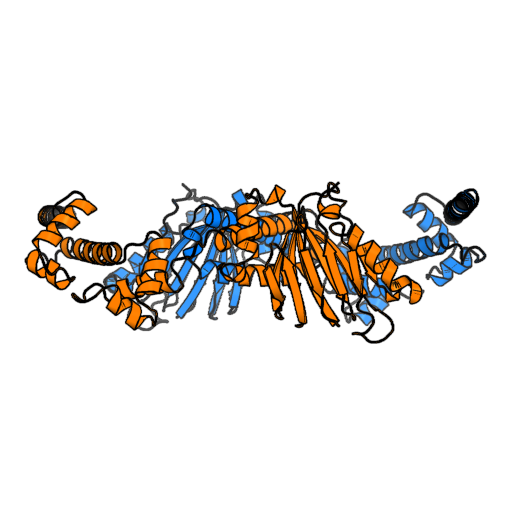70 ? 11.82 36.156 17.109 1 91.62 270 ALA A CA 1
ATOM 2052 C C . ALA A 1 270 ? 12.859 35.406 17.938 1 91.62 270 ALA A C 1
ATOM 2054 O O . ALA A 1 270 ? 13.961 35.906 18.172 1 91.62 270 ALA A O 1
ATOM 2055 N N . ARG A 1 271 ? 12.406 34.25 18.297 1 87.69 271 ARG A N 1
ATOM 2056 C CA . ARG A 1 271 ? 13.312 33.406 19.094 1 87.69 271 ARG A CA 1
ATOM 2057 C C . ARG A 1 271 ? 14.602 33.125 18.328 1 87.69 271 ARG A C 1
ATOM 2059 O O . ARG A 1 271 ? 15.695 33.25 18.891 1 87.69 271 ARG A O 1
ATOM 2066 N N . THR A 1 272 ? 14.406 32.812 17.141 1 84.69 272 THR A N 1
ATOM 2067 C CA . THR A 1 272 ? 15.547 32.531 16.281 1 84.69 272 THR A CA 1
ATOM 2068 C C . THR A 1 272 ? 16.391 33.781 16.078 1 84.69 272 THR A C 1
ATOM 2070 O O . THR A 1 272 ? 17.625 33.719 16.125 1 84.69 272 THR A O 1
ATOM 2073 N N . ALA A 1 273 ? 15.812 34.875 15.891 1 86.25 273 ALA A N 1
ATOM 2074 C CA . ALA A 1 273 ? 16.5 36.156 15.672 1 86.25 273 ALA A CA 1
ATOM 2075 C C . ALA A 1 273 ? 17.25 36.594 16.922 1 86.25 273 ALA A C 1
ATOM 2077 O O . ALA A 1 273 ? 18.359 37.125 16.828 1 86.25 273 ALA A O 1
ATOM 2078 N N . LEU A 1 274 ? 16.688 36.281 18.016 1 90.06 274 LEU A N 1
ATOM 2079 C CA . LEU A 1 274 ? 17.281 36.688 19.281 1 90.06 274 LEU A CA 1
ATOM 2080 C C . LEU A 1 274 ? 18.547 35.875 19.562 1 90.06 274 LEU A C 1
ATOM 2082 O O . LEU A 1 274 ? 19.438 36.344 20.266 1 90.06 274 LEU A O 1
ATOM 2086 N N . ALA A 1 275 ? 18.578 34.719 19 1 82.12 275 ALA A N 1
ATOM 2087 C CA . ALA A 1 275 ? 19.734 33.844 19.219 1 82.12 275 ALA A CA 1
ATOM 2088 C C . ALA A 1 275 ? 20.828 34.125 18.188 1 82.12 275 ALA A C 1
ATOM 2090 O O . ALA A 1 275 ? 21.938 33.594 18.297 1 82.12 275 ALA A O 1
ATOM 2091 N N . ASP A 1 276 ? 20.5 34.906 17.234 1 80 276 ASP A N 1
ATOM 2092 C CA . ASP A 1 276 ? 21.438 35.25 16.172 1 80 276 ASP A CA 1
ATOM 2093 C C . ASP A 1 276 ? 22.453 36.281 16.625 1 80 276 ASP A C 1
ATOM 2095 O O . ASP A 1 276 ? 22.094 37.438 16.938 1 80 276 ASP A O 1
ATOM 2099 N N . PRO A 1 277 ? 23.75 35.969 16.625 1 79.88 277 PRO A N 1
ATOM 2100 C CA . PRO A 1 277 ? 24.766 36.938 17.078 1 79.88 277 PRO A CA 1
ATOM 2101 C C . PRO A 1 277 ? 24.844 38.188 16.188 1 79.88 277 PRO A C 1
ATOM 2103 O O . PRO A 1 277 ? 25.234 39.25 16.672 1 79.88 277 PRO A O 1
ATOM 2106 N N . GLY A 1 278 ? 24.5 38.031 15 1 79.94 278 GLY A N 1
ATOM 2107 C CA . GLY A 1 278 ? 24.531 39.156 14.07 1 79.94 278 GLY A CA 1
ATOM 2108 C C . GLY A 1 278 ? 23.469 40.219 14.359 1 79.94 278 GLY A C 1
ATOM 2109 O O . GLY A 1 278 ? 23.547 41.344 13.852 1 79.94 278 GLY A O 1
ATOM 2110 N N . ARG A 1 279 ? 22.578 39.875 15.281 1 84.81 279 ARG A N 1
ATOM 2111 C CA . ARG A 1 279 ? 21.5 40.812 15.602 1 84.81 279 ARG A CA 1
ATOM 2112 C C . ARG A 1 279 ? 21.531 41.219 17.062 1 84.81 279 ARG A C 1
ATOM 2114 O O . ARG A 1 279 ? 20.5 41.594 17.641 1 84.81 279 ARG A O 1
ATOM 2121 N N . ARG A 1 280 ? 22.656 41.156 17.578 1 84.69 280 ARG A N 1
ATOM 2122 C CA . ARG A 1 280 ? 22.844 41.375 19 1 84.69 280 ARG A CA 1
ATOM 2123 C C . ARG A 1 280 ? 22.562 42.844 19.359 1 84.69 280 ARG A C 1
ATOM 2125 O O . ARG A 1 280 ? 22.062 43.125 20.438 1 84.69 280 ARG A O 1
ATOM 2132 N N . ARG A 1 281 ? 22.875 43.688 18.5 1 88 281 ARG A N 1
ATOM 2133 C CA . ARG A 1 281 ? 22.781 45.125 18.797 1 88 281 ARG A CA 1
ATOM 2134 C C . ARG A 1 281 ? 21.375 45.656 18.531 1 88 281 ARG A C 1
ATOM 2136 O O . ARG A 1 281 ? 21.062 46.781 18.891 1 88 281 ARG A O 1
ATOM 2143 N N . GLU A 1 282 ? 20.469 44.938 17.984 1 90.31 282 GLU A N 1
ATOM 2144 C CA . GLU A 1 282 ? 19.109 45.344 17.703 1 90.31 282 GLU A CA 1
ATOM 2145 C C . GLU A 1 282 ? 18.25 45.344 18.969 1 90.31 282 GLU A C 1
ATOM 2147 O O . GLU A 1 282 ? 18.234 44.375 19.703 1 90.31 282 GLU A O 1
ATOM 2152 N N . PRO A 1 283 ? 17.641 46.562 19.203 1 93.25 283 PRO A N 1
ATOM 2153 C CA . PRO A 1 283 ? 16.75 46.562 20.359 1 93.25 283 PRO A CA 1
ATOM 2154 C C . PRO A 1 283 ? 15.625 45.531 20.25 1 93.25 283 PRO A C 1
ATOM 2156 O O . PRO A 1 283 ? 15.086 45.312 19.172 1 93.25 283 PRO A O 1
ATOM 2159 N N . ILE A 1 284 ? 15.367 44.969 21.344 1 92.38 284 ILE A N 1
ATOM 2160 C CA . ILE A 1 284 ? 14.383 43.906 21.406 1 92.38 284 ILE A CA 1
ATOM 2161 C C . ILE A 1 284 ? 13.023 44.406 20.938 1 92.38 284 ILE A C 1
ATOM 2163 O O . ILE A 1 284 ? 12.289 43.688 20.234 1 92.38 284 ILE A O 1
ATOM 2167 N N . ALA A 1 285 ? 12.742 45.656 21.266 1 92.06 285 ALA A N 1
ATOM 2168 C CA . ALA A 1 285 ? 11.477 46.25 20.844 1 92.06 285 ALA A CA 1
ATOM 2169 C C . ALA A 1 285 ? 11.398 46.344 19.328 1 92.06 285 ALA A C 1
ATOM 2171 O O . ALA A 1 285 ? 10.359 46.062 18.734 1 92.06 285 ALA A O 1
ATOM 2172 N N . ALA A 1 286 ? 12.492 46.75 18.734 1 92.62 286 ALA A N 1
ATOM 2173 C CA . ALA A 1 286 ? 12.562 46.875 17.281 1 92.62 286 ALA A CA 1
ATOM 2174 C C . ALA A 1 286 ? 12.438 45.5 16.609 1 92.62 286 ALA A C 1
ATOM 2176 O O . ALA A 1 286 ? 11.758 45.344 15.594 1 92.62 286 ALA A O 1
ATOM 2177 N N . LEU A 1 287 ? 13.094 44.531 17.172 1 92.69 287 LEU A N 1
ATOM 2178 C CA . LEU A 1 287 ? 13.039 43.156 16.672 1 92.69 287 LEU A CA 1
ATOM 2179 C C . LEU A 1 287 ? 11.609 42.625 16.734 1 92.69 287 LEU A C 1
ATOM 2181 O O . LEU A 1 287 ? 11.125 42.031 15.766 1 92.69 287 LEU A O 1
ATOM 2185 N N . ALA A 1 288 ? 11 42.875 17.844 1 93.19 288 ALA A N 1
ATOM 2186 C CA . ALA A 1 288 ? 9.617 42.438 18.031 1 93.19 288 ALA A CA 1
ATOM 2187 C C . ALA A 1 288 ? 8.703 43.062 16.984 1 93.19 288 ALA A C 1
ATOM 2189 O O . ALA A 1 288 ? 7.855 42.375 16.391 1 93.19 288 ALA A O 1
ATOM 2190 N N . GLN A 1 289 ? 8.922 44.312 16.688 1 91.75 289 GLN A N 1
ATOM 2191 C CA . GLN A 1 289 ? 8.117 45.031 15.703 1 91.75 289 GLN A CA 1
ATOM 2192 C C . GLN A 1 289 ? 8.336 44.5 14.297 1 91.75 289 GLN A C 1
ATOM 2194 O O . GLN A 1 289 ? 7.395 44.406 13.508 1 91.75 289 GLN A O 1
ATOM 2199 N N . SER A 1 290 ? 9.531 44.125 14.031 1 91.81 290 SER A N 1
ATOM 2200 C CA . SER A 1 290 ? 9.859 43.594 12.711 1 91.81 290 SER A CA 1
ATOM 2201 C C . SER A 1 290 ? 9.164 42.25 12.453 1 91.81 290 SER A C 1
ATOM 2203 O O . SER A 1 290 ? 8.961 41.875 11.305 1 91.81 290 SER A O 1
ATOM 2205 N N . PHE A 1 291 ? 8.688 41.656 13.547 1 91.94 291 PHE A N 1
ATOM 2206 C CA . PHE A 1 291 ? 8.023 40.375 13.391 1 91.94 291 PHE A CA 1
ATOM 2207 C C . PHE A 1 291 ? 6.523 40.5 13.617 1 91.94 291 PHE A C 1
ATOM 2209 O O . PHE A 1 291 ? 5.816 39.5 13.711 1 91.94 291 PHE A O 1
ATOM 2216 N N . GLY A 1 292 ? 6.086 41.781 13.742 1 92.19 292 GLY A N 1
ATOM 2217 C CA . GLY A 1 292 ? 4.652 42.031 13.656 1 92.19 292 GLY A CA 1
ATOM 2218 C C . GLY A 1 292 ? 4.016 42.344 14.992 1 92.19 292 GLY A C 1
ATOM 2219 O O . GLY A 1 292 ? 2.799 42.531 15.078 1 92.19 292 GLY A O 1
ATOM 2220 N N . PHE A 1 293 ? 4.766 42.469 16.016 1 93.19 293 PHE A N 1
ATOM 2221 C CA . PHE A 1 293 ? 4.199 42.875 17.297 1 93.19 293 PHE A CA 1
ATOM 2222 C C . PHE A 1 293 ? 4.047 44.406 17.375 1 93.19 293 PHE A C 1
ATOM 2224 O O . PHE A 1 293 ? 5.02 45.125 17.188 1 93.19 293 PHE A O 1
ATOM 2231 N N . ARG A 1 294 ? 2.854 44.75 17.562 1 88.25 294 ARG A N 1
ATOM 2232 C CA . ARG A 1 294 ? 2.609 46.188 17.688 1 88.25 294 ARG A CA 1
ATOM 2233 C C . ARG A 1 294 ? 3.004 46.688 19.062 1 88.25 294 ARG A C 1
ATOM 2235 O O . ARG A 1 294 ? 3.396 47.844 19.219 1 88.25 294 ARG A O 1
ATOM 2242 N N . ASN A 1 295 ? 2.859 45.844 20.062 1 89.5 295 ASN A N 1
ATOM 2243 C CA . ASN A 1 295 ? 3.16 46.188 21.438 1 89.5 295 ASN A CA 1
ATOM 2244 C C . ASN A 1 295 ? 4.297 45.344 22 1 89.5 295 ASN A C 1
ATOM 2246 O O . ASN A 1 295 ? 4.137 44.125 22.172 1 89.5 295 ASN A O 1
ATOM 2250 N N . PRO A 1 296 ? 5.461 46 22.25 1 89.12 296 PRO A N 1
ATOM 2251 C CA . PRO A 1 296 ? 6.609 45.25 22.766 1 89.12 296 PRO A CA 1
ATOM 2252 C C . PRO A 1 296 ? 6.309 44.562 24.094 1 89.12 296 PRO A C 1
ATOM 2254 O O . PRO A 1 296 ? 6.844 43.469 24.359 1 89.12 296 PRO A O 1
ATOM 2257 N N . ALA A 1 297 ? 5.484 45.188 24.844 1 91.12 297 ALA A N 1
ATOM 2258 C CA . ALA A 1 297 ? 5.121 44.562 26.125 1 91.12 297 ALA A CA 1
ATOM 2259 C C . ALA A 1 297 ? 4.375 43.25 25.906 1 91.12 297 ALA A C 1
ATOM 2261 O O . ALA A 1 297 ? 4.602 42.281 26.609 1 91.12 297 ALA A O 1
ATOM 2262 N N . HIS A 1 298 ? 3.451 43.312 24.969 1 92.75 298 HIS A N 1
ATOM 2263 C CA . HIS A 1 298 ? 2.725 42.094 24.609 1 92.75 298 HIS A CA 1
ATOM 2264 C C . HIS A 1 298 ? 3.676 41 24.125 1 92.75 298 HIS A C 1
ATOM 2266 O O . HIS A 1 298 ? 3.52 39.844 24.484 1 92.75 298 HIS A O 1
ATOM 2272 N N . PHE A 1 299 ? 4.664 41.438 23.359 1 94.12 299 PHE A N 1
ATOM 2273 C CA . PHE A 1 299 ? 5.688 40.5 22.875 1 94.12 299 PHE A CA 1
ATOM 2274 C C . PHE A 1 299 ? 6.418 39.875 24.047 1 94.12 299 PHE A C 1
ATOM 2276 O O . PHE A 1 299 ? 6.516 38.656 24.141 1 94.12 299 PHE A O 1
ATOM 2283 N N . SER A 1 300 ? 6.977 40.625 24.875 1 92.56 300 SER A N 1
ATOM 2284 C CA . SER A 1 300 ? 7.773 40.156 26 1 92.56 300 SER A CA 1
ATOM 2285 C C . SER A 1 300 ? 6.969 39.188 26.875 1 92.56 300 SER A C 1
ATOM 2287 O O . SER A 1 300 ? 7.477 38.156 27.297 1 92.56 300 SER A O 1
ATOM 2289 N N . ARG A 1 301 ? 5.707 39.5 27.109 1 93.06 301 ARG A N 1
ATOM 2290 C CA . ARG A 1 301 ? 4.84 38.656 27.922 1 93.06 301 ARG A CA 1
ATOM 2291 C C . ARG A 1 301 ? 4.59 37.312 27.25 1 93.06 301 ARG A C 1
ATOM 2293 O O . ARG A 1 301 ? 4.719 36.25 27.875 1 93.06 301 ARG A O 1
ATOM 2300 N N . ARG A 1 302 ? 4.234 37.406 26.047 1 93.56 302 ARG A N 1
ATOM 2301 C CA . ARG A 1 302 ? 3.936 36.156 25.312 1 93.56 302 ARG A CA 1
ATOM 2302 C C . ARG A 1 302 ? 5.184 35.312 25.172 1 93.56 302 ARG A C 1
ATOM 2304 O O . ARG A 1 302 ? 5.102 34.062 25.188 1 93.56 302 ARG A O 1
ATOM 2311 N N . PHE A 1 303 ? 6.352 35.906 24.938 1 94.19 303 PHE A N 1
ATOM 2312 C CA . PHE A 1 303 ? 7.617 35.188 24.812 1 94.19 303 PHE A CA 1
ATOM 2313 C C . PHE A 1 303 ? 7.922 34.406 26.109 1 94.19 303 PHE A C 1
ATOM 2315 O O . PHE A 1 303 ? 8.242 33.219 26.062 1 94.19 303 PHE A O 1
ATOM 2322 N N . ARG A 1 304 ? 7.664 35.125 27.125 1 91.56 304 ARG A N 1
ATOM 2323 C CA . ARG A 1 304 ? 7.891 34.5 28.422 1 91.56 304 ARG A CA 1
ATOM 2324 C C . ARG A 1 304 ? 6.91 33.375 28.656 1 91.56 304 ARG A C 1
ATOM 2326 O O . ARG A 1 304 ? 7.293 32.312 29.156 1 91.56 304 ARG A O 1
ATOM 2333 N N . THR A 1 305 ? 5.73 33.594 28.391 1 90.25 305 THR A N 1
ATOM 2334 C CA . THR A 1 305 ? 4.699 32.562 28.562 1 90.25 305 THR A CA 1
ATOM 2335 C C . THR A 1 305 ? 5.012 31.344 27.734 1 90.25 305 THR A C 1
ATOM 2337 O O . THR A 1 305 ? 4.844 30.203 28.203 1 90.25 305 THR A O 1
ATOM 2340 N N . GLU A 1 306 ? 5.48 31.594 26.594 1 87.19 306 GLU A N 1
ATOM 2341 C CA . GLU A 1 306 ? 5.711 30.5 25.656 1 87.19 306 GLU A CA 1
ATOM 2342 C C . GLU A 1 306 ? 7.004 29.75 25.984 1 87.19 306 GLU A C 1
ATOM 2344 O O . GLU A 1 306 ? 7.059 28.531 25.891 1 87.19 306 GLU A O 1
ATOM 2349 N N . TYR A 1 307 ? 8.109 30.438 26.391 1 87 307 TYR A N 1
ATOM 2350 C CA . TYR A 1 307 ? 9.43 29.812 26.438 1 87 307 TYR A CA 1
ATOM 2351 C C . TYR A 1 307 ? 9.961 29.797 27.875 1 87 307 TYR A C 1
ATOM 2353 O O . TYR A 1 307 ? 11.008 29.203 28.141 1 87 307 TYR A O 1
ATOM 2361 N N . GLY A 1 308 ? 9.273 30.5 28.766 1 87.62 308 GLY A N 1
ATOM 2362 C CA . GLY A 1 308 ? 9.617 30.438 30.172 1 87.62 308 GLY A CA 1
ATOM 2363 C C . GLY A 1 308 ? 10.703 31.422 30.578 1 87.62 308 GLY A C 1
ATOM 2364 O O . GLY A 1 308 ? 11.055 31.516 31.75 1 87.62 308 GLY A O 1
ATOM 2365 N N . VAL A 1 309 ? 11.289 32.094 29.641 1 89.5 309 VAL A N 1
ATOM 2366 C CA . VAL A 1 309 ? 12.305 33.125 29.891 1 89.5 309 VAL A CA 1
ATOM 2367 C C . VAL A 1 309 ? 11.945 34.406 29.125 1 89.5 309 VAL A C 1
ATOM 2369 O O . VAL A 1 309 ? 11.164 34.375 28.172 1 89.5 309 VAL A O 1
ATOM 2372 N N . THR A 1 310 ? 12.547 35.5 29.578 1 93.12 310 THR A N 1
ATOM 2373 C CA . THR A 1 310 ? 12.328 36.75 28.875 1 93.12 310 THR A CA 1
ATOM 2374 C C . THR A 1 310 ? 13.188 36.812 27.609 1 93.12 310 THR A C 1
ATOM 2376 O O . THR A 1 310 ? 14.18 36.094 27.484 1 93.12 310 THR A O 1
ATOM 2379 N N . PRO A 1 311 ? 12.719 37.656 26.672 1 93.06 311 PRO A N 1
ATOM 2380 C CA . PRO A 1 311 ? 13.547 37.812 25.469 1 93.06 311 PRO A CA 1
ATOM 2381 C C . PRO A 1 311 ? 14.977 38.219 25.781 1 93.06 311 PRO A C 1
ATOM 2383 O O . PRO A 1 311 ? 15.922 37.719 25.172 1 93.06 311 PRO A O 1
ATOM 2386 N N . SER A 1 312 ? 15.211 39.094 26.672 1 92.88 312 SER A N 1
ATOM 2387 C CA . SER A 1 312 ? 16.547 39.562 27.047 1 92.88 312 SER A CA 1
ATOM 2388 C C . SER A 1 312 ? 17.375 38.438 27.641 1 92.88 312 SER A C 1
ATOM 2390 O O . SER A 1 312 ? 18.562 38.312 27.344 1 92.88 312 SER A O 1
ATOM 2392 N N . GLN A 1 313 ? 16.734 37.625 28.484 1 90.69 313 GLN A N 1
ATOM 2393 C CA . GLN A 1 313 ? 17.422 36.469 29.062 1 90.69 313 GLN A CA 1
ATOM 2394 C C . GLN A 1 313 ? 17.812 35.469 27.984 1 90.69 313 GLN A C 1
ATOM 2396 O O . GLN A 1 313 ? 18.922 34.938 28.016 1 90.69 313 GLN A O 1
ATOM 2401 N N . TRP A 1 314 ? 16.891 35.281 27.109 1 90.94 314 TRP A N 1
ATOM 2402 C CA . TRP A 1 314 ? 17.156 34.344 26.016 1 90.94 314 TRP A CA 1
ATOM 2403 C C . TRP A 1 314 ? 18.344 34.812 25.188 1 90.94 314 TRP A C 1
ATOM 2405 O O . TRP A 1 314 ? 19.234 34.031 24.859 1 90.94 314 TRP A O 1
ATOM 2415 N N . ARG A 1 315 ? 18.359 36.062 24.781 1 90.31 315 ARG A N 1
ATOM 2416 C CA . ARG A 1 315 ? 19.469 36.656 24.016 1 90.31 315 ARG A CA 1
ATOM 2417 C C . ARG A 1 315 ? 20.781 36.531 24.781 1 90.31 315 ARG A C 1
ATOM 2419 O O . ARG A 1 315 ? 21.797 36.125 24.203 1 90.31 315 ARG A O 1
ATOM 2426 N N . ALA A 1 316 ? 20.781 36.812 26 1 88 316 ALA A N 1
ATOM 2427 C CA . ALA A 1 316 ? 21.984 36.75 26.828 1 88 316 ALA A CA 1
ATOM 2428 C C . ALA A 1 316 ? 22.547 35.344 26.922 1 88 316 ALA A C 1
ATOM 2430 O O . ALA A 1 316 ? 23.75 35.125 26.797 1 88 316 ALA A O 1
ATOM 2431 N N . GLU A 1 317 ? 21.625 34.438 27.078 1 82.12 317 GLU A N 1
ATOM 2432 C CA . GLU A 1 317 ? 22 33.031 27.203 1 82.12 317 GLU A CA 1
ATOM 2433 C C . GLU A 1 317 ? 22.609 32.5 25.906 1 82.12 317 GLU A C 1
ATOM 2435 O O . GLU A 1 317 ? 23.578 31.75 25.938 1 82.12 317 GLU A O 1
ATOM 2440 N N . ASN A 1 318 ? 22.094 32.875 24.859 1 77.44 318 ASN A N 1
ATOM 2441 C CA . ASN A 1 318 ? 22.547 32.344 23.578 1 77.44 318 ASN A CA 1
ATOM 2442 C C . ASN A 1 318 ? 23.812 33.062 23.078 1 77.44 318 ASN A C 1
ATOM 2444 O O . ASN A 1 318 ? 24.625 32.438 22.391 1 77.44 318 ASN A O 1
ATOM 2448 N N . HIS A 1 319 ? 24.016 34.281 23.406 1 73.81 319 HIS A N 1
ATOM 2449 C CA . HIS A 1 319 ? 25.25 34.969 23.094 1 73.81 319 HIS A CA 1
ATOM 2450 C C . HIS A 1 319 ? 26.406 34.5 23.969 1 73.81 319 HIS A C 1
ATOM 2452 O O . HIS A 1 319 ? 27.547 34.406 23.516 1 73.81 319 HIS A O 1
ATOM 2458 N N . TRP A 1 320 ? 26.094 34.219 25.109 1 70.25 320 TRP A N 1
ATOM 2459 C CA . TRP A 1 320 ? 27.109 33.656 26 1 70.25 320 TRP A CA 1
ATOM 2460 C C . TRP A 1 320 ? 27.594 32.312 25.469 1 70.25 320 TRP A C 1
ATOM 2462 O O . TRP A 1 320 ? 28.797 32.062 25.422 1 70.25 320 TRP A O 1
ATOM 2472 N N . ARG A 1 321 ? 26.719 31.594 24.969 1 61.66 321 ARG A N 1
ATOM 2473 C CA . ARG A 1 321 ? 27.062 30.281 24.453 1 61.66 321 ARG A CA 1
ATOM 2474 C C . ARG A 1 321 ? 27.891 30.391 23.188 1 61.66 321 ARG A C 1
ATOM 2476 O O . ARG A 1 321 ? 28.859 29.641 23 1 61.66 321 ARG A O 1
ATOM 2483 N N . ALA A 1 322 ? 27.578 31.234 22.391 1 65.31 322 ALA A N 1
ATOM 2484 C CA . ALA A 1 322 ? 28.312 31.469 21.156 1 65.31 322 ALA A CA 1
ATOM 2485 C C . ALA A 1 322 ? 29.719 32 21.438 1 65.31 322 ALA A C 1
ATOM 2487 O O . ALA A 1 322 ? 30.672 31.594 20.781 1 65.31 322 ALA A O 1
ATOM 2488 N N . GLU A 1 323 ? 29.906 32.844 22.297 1 64.56 323 GLU A N 1
ATOM 2489 C CA . GLU A 1 323 ? 31.203 33.375 22.703 1 64.56 323 GLU A CA 1
ATOM 2490 C C . GLU A 1 323 ? 32.062 32.344 23.359 1 64.56 323 GLU A C 1
ATOM 2492 O O . GLU A 1 323 ? 33.281 32.281 23.125 1 64.56 323 GLU A O 1
ATOM 2497 N N . ASN A 1 324 ? 31.531 31.422 24.047 1 64.38 324 ASN A N 1
ATOM 2498 C CA . ASN A 1 324 ? 32.312 30.375 24.703 1 64.38 324 ASN A CA 1
ATOM 2499 C C . ASN A 1 324 ? 32.625 29.234 23.75 1 64.38 324 ASN A C 1
ATOM 2501 O O . ASN A 1 324 ? 33.656 28.562 23.891 1 64.38 324 ASN A O 1
ATOM 2505 N N . GLN A 1 325 ? 31.812 28.984 22.906 1 58.53 325 GLN A N 1
ATOM 2506 C CA . GLN A 1 325 ? 32.094 27.969 21.891 1 58.53 325 GLN A CA 1
ATOM 2507 C C . GLN A 1 325 ? 33.188 28.469 20.922 1 58.53 325 GLN A C 1
ATOM 2509 O O . GLN A 1 325 ? 34 27.672 20.469 1 58.53 325 GLN A O 1
ATOM 2514 N N . SER A 1 326 ? 33.188 29.641 20.516 1 56.22 326 SER A N 1
ATOM 2515 C CA . SER A 1 326 ? 34.25 30.234 19.734 1 56.22 326 SER A CA 1
ATOM 2516 C C . SER A 1 326 ? 35.562 30.328 20.531 1 56.22 326 SER A C 1
ATOM 2518 O O . SER A 1 326 ? 36.656 30.234 19.984 1 56.22 326 SER A O 1
ATOM 2520 N N . ALA A 1 327 ? 35.594 30.609 21.797 1 58.44 327 ALA A N 1
ATOM 2521 C CA . ALA A 1 327 ? 36.812 30.688 22.625 1 58.44 327 ALA A CA 1
ATOM 2522 C C . ALA A 1 327 ? 37.406 29.297 22.844 1 58.44 327 ALA A C 1
ATOM 2524 O O . ALA A 1 327 ? 38.625 29.156 22.922 1 58.44 327 ALA A O 1
ATOM 2525 N N . SER A 1 328 ? 36.656 28.328 22.891 1 53.53 328 SER A N 1
ATOM 2526 C CA . SER A 1 328 ? 37.219 27 23.125 1 53.53 328 SER A CA 1
ATOM 2527 C C . SER A 1 328 ? 37.844 26.422 21.859 1 53.53 328 SER A C 1
ATOM 2529 O O . SER A 1 328 ? 38.594 25.453 21.922 1 53.53 328 SER A O 1
ATOM 2531 N N . GLY A 1 329 ? 37.469 26.797 20.656 1 46.47 329 GLY A N 1
ATOM 2532 C CA . GLY A 1 329 ? 38.156 26.359 19.438 1 46.47 329 GLY A CA 1
ATOM 2533 C C . GLY A 1 329 ? 39.5 26.984 19.25 1 46.47 329 GLY A C 1
ATOM 2534 O O . GLY A 1 329 ? 40.25 26.625 18.328 1 46.47 329 GLY A O 1
ATOM 2535 N N . VAL A 1 330 ? 39.75 28.188 19.922 1 45.84 330 VAL A N 1
ATOM 2536 C CA . VAL A 1 330 ? 41.031 28.859 19.703 1 45.84 330 VAL A CA 1
ATOM 2537 C C . VAL A 1 330 ? 42.094 28.203 20.562 1 45.84 330 VAL A C 1
ATOM 2539 O O . VAL A 1 330 ? 43.312 28.422 20.344 1 45.84 330 VAL A O 1
ATOM 2542 N N . SER A 1 331 ? 41.844 27.641 21.672 1 39.22 331 SER A N 1
ATOM 2543 C CA . SER A 1 331 ? 43.031 27.328 22.484 1 39.22 331 SER A CA 1
ATOM 2544 C C . SER A 1 331 ? 43.781 26.125 21.938 1 39.22 331 SER A C 1
ATOM 2546 O O . SER A 1 331 ? 44.812 25.734 22.469 1 39.22 331 SER A O 1
ATOM 2548 N N . GLU A 1 332 ? 43.188 25.234 21.156 1 33.31 332 GLU A N 1
ATOM 2549 C CA . GLU A 1 332 ? 44.125 24.125 20.891 1 33.31 332 GLU A CA 1
ATOM 2550 C C . GLU A 1 332 ? 45.062 24.453 19.766 1 33.31 332 GLU A C 1
ATOM 2552 O O . GLU A 1 332 ? 45.781 23.578 19.25 1 33.31 332 GLU A O 1
ATOM 2557 N N . PHE A 1 333 ? 45.344 25.859 19.422 1 25.94 333 PHE A N 1
ATOM 2558 C CA . PHE A 1 333 ? 46.688 25.891 18.859 1 25.94 333 PHE A CA 1
ATOM 2559 C C . PHE A 1 333 ? 47.75 26.047 19.969 1 25.94 333 PHE A C 1
ATOM 2561 O O . PHE A 1 333 ? 47.5 26.75 20.953 1 25.94 333 PHE A O 1
ATOM 2568 N N . MET B 1 1 ? 22.344 3.842 17.625 1 19.81 1 MET B N 1
ATOM 2569 C CA . MET B 1 1 ? 21.172 4.641 18.016 1 19.81 1 MET B CA 1
ATOM 2570 C C . MET B 1 1 ? 20.344 5.004 16.781 1 19.81 1 MET B C 1
ATOM 2572 O O . MET B 1 1 ? 20.844 5.645 15.859 1 19.81 1 MET B O 1
ATOM 2576 N N . VAL B 1 2 ? 19.531 4.145 16.203 1 29.84 2 VAL B N 1
ATOM 2577 C CA . VAL B 1 2 ? 18.484 4.578 15.297 1 29.84 2 VAL B CA 1
ATOM 2578 C C . VAL B 1 2 ? 18.047 6.004 15.641 1 29.84 2 VAL B C 1
ATOM 2580 O O . VAL B 1 2 ? 17.562 6.262 16.734 1 29.84 2 VAL B O 1
ATOM 2583 N N . THR B 1 3 ? 18.766 6.828 15.312 1 32.31 3 THR B N 1
ATOM 2584 C CA . THR B 1 3 ? 18.547 8.234 15.609 1 32.31 3 THR B CA 1
ATOM 2585 C C . THR B 1 3 ? 17.062 8.586 15.523 1 32.31 3 THR B C 1
ATOM 2587 O O . THR B 1 3 ? 16.312 7.949 14.781 1 32.31 3 THR B O 1
ATOM 2590 N N . ASP B 1 4 ? 16.609 9.352 16.438 1 35.06 4 ASP B N 1
ATOM 2591 C CA . ASP B 1 4 ? 15.383 10.102 16.703 1 35.06 4 ASP B CA 1
ATOM 2592 C C . ASP B 1 4 ? 14.672 10.461 15.406 1 35.06 4 ASP B C 1
ATOM 2594 O O . ASP B 1 4 ? 15.281 10.469 14.336 1 35.06 4 ASP B O 1
ATOM 2598 N N . ASP B 1 5 ? 13.273 10.562 15.516 1 44.97 5 ASP B N 1
ATOM 2599 C CA . ASP B 1 5 ? 11.992 11.086 15.047 1 44.97 5 ASP B CA 1
ATOM 2600 C C . ASP B 1 5 ? 12.195 12.367 14.234 1 44.97 5 ASP B C 1
ATOM 2602 O O . ASP B 1 5 ? 11.305 13.219 14.188 1 44.97 5 ASP B O 1
ATOM 2606 N N . THR B 1 6 ? 13.516 12.727 13.953 1 53.41 6 THR B N 1
ATOM 2607 C CA . THR B 1 6 ? 13.531 14.172 13.773 1 53.41 6 THR B CA 1
ATOM 2608 C C . THR B 1 6 ? 13.219 14.547 12.328 1 53.41 6 THR B C 1
ATOM 2610 O O . THR B 1 6 ? 13.922 14.133 11.406 1 53.41 6 THR B O 1
ATOM 2613 N N . ALA B 1 7 ? 12.055 14.656 12.102 1 68.06 7 ALA B N 1
ATOM 2614 C CA . ALA B 1 7 ? 11.609 15.406 10.922 1 68.06 7 ALA B CA 1
ATOM 2615 C C . ALA B 1 7 ? 12.469 16.641 10.703 1 68.06 7 ALA B C 1
ATOM 2617 O O . ALA B 1 7 ? 12.82 17.344 11.664 1 68.06 7 ALA B O 1
ATOM 2618 N N . PHE B 1 8 ? 13.195 16.703 9.609 1 69.56 8 PHE B N 1
ATOM 2619 C CA . PHE B 1 8 ? 13.922 17.922 9.289 1 69.56 8 PHE B CA 1
ATOM 2620 C C . PHE B 1 8 ? 13.703 18.328 7.836 1 69.56 8 PHE B C 1
ATOM 2622 O O . PHE B 1 8 ? 13.234 17.516 7.031 1 69.56 8 PHE B O 1
ATOM 2629 N N . ALA B 1 9 ? 13.836 19.578 7.598 1 74.94 9 ALA B N 1
ATOM 2630 C CA . ALA B 1 9 ? 13.891 20.141 6.25 1 74.94 9 ALA B CA 1
ATOM 2631 C C . ALA B 1 9 ? 15.133 21 6.07 1 74.94 9 ALA B C 1
ATOM 2633 O O . ALA B 1 9 ? 15.492 21.766 6.969 1 74.94 9 ALA B O 1
ATOM 2634 N N . PHE B 1 10 ? 15.883 20.688 5.016 1 74.38 10 PHE B N 1
ATOM 2635 C CA . PHE B 1 10 ? 17.094 21.438 4.723 1 74.38 10 PHE B CA 1
ATOM 2636 C C . PHE B 1 10 ? 17.109 21.938 3.283 1 74.38 10 PHE B C 1
ATOM 2638 O O . PHE B 1 10 ? 16.703 21.203 2.373 1 74.38 10 PHE B O 1
ATOM 2645 N N . ASP B 1 11 ? 17.375 23.125 3.16 1 77.25 11 ASP B N 1
ATOM 2646 C CA . ASP B 1 11 ? 17.453 23.797 1.864 1 77.25 11 ASP B CA 1
ATOM 2647 C C . ASP B 1 11 ? 18.797 24.5 1.691 1 77.25 11 ASP B C 1
ATOM 2649 O O . ASP B 1 11 ? 19.094 25.469 2.393 1 77.25 11 ASP B O 1
ATOM 2653 N N . THR B 1 12 ? 19.578 24 0.779 1 75.31 12 THR B N 1
ATOM 2654 C CA . THR B 1 12 ? 20.922 24.531 0.59 1 75.31 12 THR B CA 1
ATOM 2655 C C . THR B 1 12 ? 20.859 26 0.186 1 75.31 12 THR B C 1
ATOM 2657 O O . THR B 1 12 ? 21.844 26.734 0.331 1 75.31 12 THR B O 1
ATOM 2660 N N . ASP B 1 13 ? 19.688 26.391 -0.345 1 76 13 ASP B N 1
ATOM 2661 C CA . ASP B 1 13 ? 19.578 27.781 -0.775 1 76 13 ASP B CA 1
ATOM 2662 C C . ASP B 1 13 ? 19.656 28.734 0.416 1 76 13 ASP B C 1
ATOM 2664 O O . ASP B 1 13 ? 19.859 29.938 0.243 1 76 13 ASP B O 1
ATOM 2668 N N . GLN B 1 14 ? 19.594 28.141 1.579 1 72 14 GLN B N 1
ATOM 2669 C CA . GLN B 1 14 ? 19.672 28.922 2.801 1 72 14 GLN B CA 1
ATOM 2670 C C . GLN B 1 14 ? 21.094 28.969 3.346 1 72 14 GLN B C 1
ATOM 2672 O O . GLN B 1 14 ? 21.344 29.547 4.402 1 72 14 GLN B O 1
ATOM 2677 N N . VAL B 1 15 ? 22.016 28.375 2.686 1 74.5 15 VAL B N 1
ATOM 2678 C CA . VAL B 1 15 ? 23.406 28.281 3.078 1 74.5 15 VAL B CA 1
ATOM 2679 C C . VAL B 1 15 ? 24.281 29.031 2.066 1 74.5 15 VAL B C 1
ATOM 2681 O O . VAL B 1 15 ? 23.922 29.141 0.892 1 74.5 15 VAL B O 1
ATOM 2684 N N . THR B 1 16 ? 25.312 29.672 2.566 1 79.06 16 THR B N 1
ATOM 2685 C CA . THR B 1 16 ? 26.266 30.297 1.657 1 79.06 16 THR B CA 1
ATOM 2686 C C . THR B 1 16 ? 26.734 29.312 0.588 1 79.06 16 THR B C 1
ATOM 2688 O O . THR B 1 16 ? 26.938 28.125 0.873 1 79.06 16 THR B O 1
ATOM 2691 N N . PRO B 1 17 ? 26.734 29.688 -0.645 1 76.69 17 PRO B N 1
ATOM 2692 C CA . PRO B 1 17 ? 27.047 28.797 -1.771 1 76.69 17 PRO B CA 1
ATOM 2693 C C . PRO B 1 17 ? 28.297 27.969 -1.529 1 76.69 17 PRO B C 1
ATOM 2695 O O . PRO B 1 17 ? 28.328 26.781 -1.875 1 76.69 17 PRO B O 1
ATOM 2698 N N . ARG B 1 18 ? 29.359 28.469 -0.891 1 74.5 18 ARG B N 1
ATOM 2699 C CA . ARG B 1 18 ? 30.625 27.781 -0.691 1 74.5 18 ARG B CA 1
ATOM 2700 C C . ARG B 1 18 ? 30.469 26.625 0.298 1 74.5 18 ARG B C 1
ATOM 2702 O O . ARG B 1 18 ? 31.219 25.656 0.257 1 74.5 18 ARG B O 1
ATOM 2709 N N . ASP B 1 19 ? 29.469 26.719 1.078 1 79.94 19 ASP B N 1
ATOM 2710 C CA . ASP B 1 19 ? 29.312 25.75 2.15 1 79.94 19 ASP B CA 1
ATOM 2711 C C . ASP B 1 19 ? 28.219 24.734 1.82 1 79.94 19 ASP B C 1
ATOM 2713 O O . ASP B 1 19 ? 27.984 23.781 2.578 1 79.94 19 ASP B O 1
ATOM 2717 N N . ARG B 1 20 ? 27.562 24.953 0.686 1 77.12 20 ARG B N 1
ATOM 2718 C CA . ARG B 1 20 ? 26.375 24.172 0.364 1 77.12 20 ARG B CA 1
ATOM 2719 C C . ARG B 1 20 ? 26.703 22.688 0.271 1 77.12 20 ARG B C 1
ATOM 2721 O O . ARG B 1 20 ? 25.969 21.844 0.801 1 77.12 20 ARG B O 1
ATOM 2728 N N . VAL B 1 21 ? 27.781 22.375 -0.324 1 74.31 21 VAL B N 1
ATOM 2729 C CA . VAL B 1 21 ? 28.141 20.984 -0.552 1 74.31 21 VAL B CA 1
ATOM 2730 C C . VAL B 1 21 ? 28.453 20.312 0.782 1 74.31 21 VAL B C 1
ATOM 2732 O O . VAL B 1 21 ? 27.953 19.219 1.052 1 74.31 21 VAL B O 1
ATOM 2735 N N . ASP B 1 22 ? 29.172 20.969 1.578 1 76.38 22 ASP B N 1
ATOM 2736 C CA . ASP B 1 22 ? 29.531 20.391 2.869 1 76.38 22 ASP B CA 1
ATOM 2737 C C . ASP B 1 22 ? 28.312 20.25 3.777 1 76.38 22 ASP B C 1
ATOM 2739 O O . ASP B 1 22 ? 28.172 19.266 4.488 1 76.38 22 ASP B O 1
ATOM 2743 N N . ALA B 1 23 ? 27.547 21.219 3.711 1 77.81 23 ALA B N 1
ATOM 2744 C CA . ALA B 1 23 ? 26.328 21.172 4.512 1 77.81 23 ALA B CA 1
ATOM 2745 C C . ALA B 1 23 ? 25.422 20.016 4.074 1 77.81 23 ALA B C 1
ATOM 2747 O O . ALA B 1 23 ? 24.875 19.297 4.914 1 77.81 23 ALA B O 1
ATOM 2748 N N . PHE B 1 24 ? 25.359 19.891 2.807 1 79.56 24 PHE B N 1
ATOM 2749 C CA . PHE B 1 24 ? 24.562 18.812 2.238 1 79.56 24 PHE B CA 1
ATOM 2750 C C . PHE B 1 24 ? 25.125 17.453 2.639 1 79.56 24 PHE B C 1
ATOM 2752 O O . PHE B 1 24 ? 24.375 16.562 3.066 1 79.56 24 PHE B O 1
ATOM 2759 N N . ARG B 1 25 ? 26.328 17.25 2.523 1 74.69 25 ARG B N 1
ATOM 2760 C CA . ARG B 1 25 ? 27 16.016 2.881 1 74.69 25 ARG B CA 1
ATOM 2761 C C . ARG B 1 25 ? 26.781 15.664 4.348 1 74.69 25 ARG B C 1
ATOM 2763 O O . ARG B 1 25 ? 26.453 14.523 4.68 1 74.69 25 ARG B O 1
ATOM 2770 N N . ALA B 1 26 ? 26.922 16.641 5.184 1 73.69 26 ALA B N 1
ATOM 2771 C CA . ALA B 1 26 ? 26.766 16.422 6.621 1 73.69 26 ALA B CA 1
ATOM 2772 C C . ALA B 1 26 ? 25.359 15.992 6.969 1 73.69 26 ALA B C 1
ATOM 2774 O O . ALA B 1 26 ? 25.156 15.094 7.793 1 73.69 26 ALA B O 1
ATOM 2775 N N . LEU B 1 27 ? 24.516 16.562 6.285 1 73.75 27 LEU B N 1
ATOM 2776 C CA . LEU B 1 27 ? 23.109 16.266 6.555 1 73.75 27 LEU B CA 1
ATOM 2777 C C . LEU B 1 27 ? 22.766 14.844 6.113 1 73.75 27 LEU B C 1
ATOM 2779 O O . LEU B 1 27 ? 22.062 14.117 6.824 1 73.75 27 LEU B O 1
ATOM 2783 N N . LEU B 1 28 ? 23.188 14.492 4.984 1 73.12 28 LEU B N 1
ATOM 2784 C CA . LEU B 1 28 ? 22.859 13.188 4.434 1 73.12 28 LEU B CA 1
ATOM 2785 C C . LEU B 1 28 ? 23.5 12.07 5.254 1 73.12 28 LEU B C 1
ATOM 2787 O O . LEU B 1 28 ? 22.875 11.016 5.465 1 73.12 28 LEU B O 1
ATOM 2791 N N . VAL B 1 29 ? 24.719 12.289 5.691 1 66.94 29 VAL B N 1
ATOM 2792 C CA . VAL B 1 29 ? 25.422 11.305 6.512 1 66.94 29 VAL B CA 1
ATOM 2793 C C . VAL B 1 29 ? 24.688 11.117 7.832 1 66.94 29 VAL B C 1
ATOM 2795 O O . VAL B 1 29 ? 24.562 9.992 8.328 1 66.94 29 VAL B O 1
ATOM 2798 N N . ASP B 1 30 ? 24.125 12.164 8.281 1 68 30 ASP B N 1
ATOM 2799 C CA . ASP B 1 30 ? 23.422 12.117 9.562 1 68 30 ASP B CA 1
ATOM 2800 C C . ASP B 1 30 ? 22.047 11.469 9.406 1 68 30 ASP B C 1
ATOM 2802 O O . ASP B 1 30 ? 21.594 10.758 10.297 1 68 30 ASP B O 1
ATOM 2806 N N . ALA B 1 31 ? 21.484 11.805 8.305 1 67.75 31 ALA B N 1
ATOM 2807 C CA . ALA B 1 31 ? 20.094 11.391 8.102 1 67.75 31 ALA B CA 1
ATOM 2808 C C . ALA B 1 31 ? 20.016 9.93 7.648 1 67.75 31 ALA B C 1
ATOM 2810 O O . ALA B 1 31 ? 18.953 9.305 7.746 1 67.75 31 ALA B O 1
ATOM 2811 N N . THR B 1 32 ? 21.047 9.477 7.195 1 71.38 32 THR B N 1
ATOM 2812 C CA . THR B 1 32 ? 21.047 8.117 6.66 1 71.38 32 THR B CA 1
ATOM 2813 C C . THR B 1 32 ? 22.188 7.301 7.262 1 71.38 32 THR B C 1
ATOM 2815 O O . THR B 1 32 ? 22.562 7.516 8.414 1 71.38 32 THR B O 1
ATOM 2818 N N . ALA B 1 33 ? 22.703 6.332 6.594 1 70 33 ALA B N 1
ATOM 2819 C CA . ALA B 1 33 ? 23.891 5.555 6.945 1 70 33 ALA B CA 1
ATOM 2820 C C . ALA B 1 33 ? 25.172 6.27 6.5 1 70 33 ALA B C 1
ATOM 2822 O O . ALA B 1 33 ? 25.172 6.992 5.5 1 70 33 ALA B O 1
ATOM 2823 N N . PRO B 1 34 ? 26.156 6.227 7.414 1 67.5 34 PRO B N 1
ATOM 2824 C CA . PRO B 1 34 ? 27.422 6.855 7.031 1 67.5 34 PRO B CA 1
ATOM 2825 C C . PRO B 1 34 ? 27.844 6.496 5.605 1 67.5 34 PRO B C 1
ATOM 2827 O O . PRO B 1 34 ? 27.891 5.316 5.25 1 67.5 34 PRO B O 1
ATOM 2830 N N . SER B 1 35 ? 27.859 7.504 4.773 1 76.88 35 SER B N 1
ATOM 2831 C CA . SER B 1 35 ? 28.281 7.352 3.385 1 76.88 35 SER B CA 1
ATOM 2832 C C . SER B 1 35 ? 29.094 8.562 2.922 1 76.88 35 SER B C 1
ATOM 2834 O O . SER B 1 35 ? 29.141 9.578 3.613 1 76.88 35 SER B O 1
ATOM 2836 N N . THR B 1 36 ? 29.938 8.32 1.997 1 79 36 THR B N 1
ATOM 2837 C CA . THR B 1 36 ? 30.641 9.414 1.342 1 79 36 THR B CA 1
ATOM 2838 C C . THR B 1 36 ? 29.859 9.938 0.149 1 79 36 THR B C 1
ATOM 2840 O O . THR B 1 36 ? 29.297 9.156 -0.63 1 79 36 THR B O 1
ATOM 2843 N N . ILE B 1 37 ? 29.703 11.242 0.096 1 82 37 ILE B N 1
ATOM 2844 C CA . ILE B 1 37 ? 28.984 11.859 -1.012 1 82 37 ILE B CA 1
ATOM 2845 C C . ILE B 1 37 ? 29.969 12.539 -1.955 1 82 37 ILE B C 1
ATOM 2847 O O . ILE B 1 37 ? 30.781 13.359 -1.524 1 82 37 ILE B O 1
ATOM 2851 N N . VAL B 1 38 ? 29.969 12.094 -3.164 1 80.5 38 VAL B N 1
ATOM 2852 C CA . VAL B 1 38 ? 30.797 12.703 -4.191 1 80.5 38 VAL B CA 1
ATOM 2853 C C . VAL B 1 38 ? 29.938 13.523 -5.145 1 80.5 38 VAL B C 1
ATOM 2855 O O . VAL B 1 38 ? 29 13.008 -5.738 1 80.5 38 VAL B O 1
ATOM 2858 N N . LEU B 1 39 ? 30.172 14.781 -5.156 1 77.81 39 LEU B N 1
ATOM 2859 C CA . LEU B 1 39 ? 29.438 15.656 -6.062 1 77.81 39 LEU B CA 1
ATOM 2860 C C . LEU B 1 39 ? 30.188 15.828 -7.379 1 77.81 39 LEU B C 1
ATOM 2862 O O . LEU B 1 39 ? 31.406 15.914 -7.395 1 77.81 39 LEU B O 1
ATOM 2866 N N . ASP B 1 40 ? 29.469 15.57 -8.398 1 71.81 40 ASP B N 1
ATOM 2867 C CA . ASP B 1 40 ? 30.016 15.906 -9.711 1 71.81 40 ASP B CA 1
ATOM 2868 C C . ASP B 1 40 ? 29.688 17.359 -10.078 1 71.81 40 ASP B C 1
ATOM 2870 O O . ASP B 1 40 ? 28.625 17.641 -10.617 1 71.81 40 ASP B O 1
ATOM 2874 N N . SER B 1 41 ? 30.469 18.234 -9.773 1 58.81 41 SER B N 1
ATOM 2875 C CA . SER B 1 41 ? 30.281 19.672 -9.953 1 58.81 41 SER B CA 1
ATOM 2876 C C . SER B 1 41 ? 30.203 20.031 -11.438 1 58.81 41 SER B C 1
ATOM 2878 O O . SER B 1 41 ? 29.797 21.141 -11.789 1 58.81 41 SER B O 1
ATOM 2880 N N . SER B 1 42 ? 30.672 19.078 -12.297 1 60.22 42 SER B N 1
ATOM 2881 C CA . SER B 1 42 ? 30.672 19.422 -13.719 1 60.22 42 SER B CA 1
ATOM 2882 C C . SER B 1 42 ? 29.266 19.297 -14.312 1 60.22 42 SER B C 1
ATOM 2884 O O . SER B 1 42 ? 29 19.828 -15.391 1 60.22 42 SER B O 1
ATOM 2886 N N . SER B 1 43 ? 28.422 18.516 -13.781 1 56.59 43 SER B N 1
ATOM 2887 C CA . SER B 1 43 ? 27.188 18.109 -14.453 1 56.59 43 SER B CA 1
ATOM 2888 C C . SER B 1 43 ? 26.094 19.156 -14.266 1 56.59 43 SER B C 1
ATOM 2890 O O . SER B 1 43 ? 25.078 19.141 -14.977 1 56.59 43 SER B O 1
ATOM 2892 N N . GLY B 1 44 ? 26.078 20.047 -13.305 1 55 44 GLY B N 1
ATOM 2893 C CA . GLY B 1 44 ? 24.922 20.891 -13.062 1 55 44 GLY B CA 1
ATOM 2894 C C . GLY B 1 44 ? 25.266 22.375 -13 1 55 44 GLY B C 1
ATOM 2895 O O . GLY B 1 44 ? 26.438 22.75 -13.078 1 55 44 GLY B O 1
ATOM 2896 N N . GLY B 1 45 ? 24.297 23.172 -13.383 1 56.19 45 GLY B N 1
ATOM 2897 C CA . GLY B 1 45 ? 24.438 24.625 -13.312 1 56.19 45 GLY B CA 1
ATOM 2898 C C . GLY B 1 45 ? 24.812 25.125 -11.938 1 56.19 45 GLY B C 1
ATOM 2899 O O . GLY B 1 45 ? 24.688 24.391 -10.953 1 56.19 45 GLY B O 1
ATOM 2900 N N . SER B 1 46 ? 25.734 26.078 -11.68 1 60.5 46 SER B N 1
ATOM 2901 C CA . SER B 1 46 ? 26.141 26.891 -10.531 1 60.5 46 SER B CA 1
ATOM 2902 C C . SER B 1 46 ? 25.047 27.891 -10.148 1 60.5 46 SER B C 1
ATOM 2904 O O . SER B 1 46 ? 24.422 28.5 -11.016 1 60.5 46 SER B O 1
ATOM 2906 N N . PRO B 1 47 ? 24.656 27.875 -8.828 1 69.56 47 PRO B N 1
ATOM 2907 C CA . PRO B 1 47 ? 25.203 27.188 -7.656 1 69.56 47 PRO B CA 1
ATOM 2908 C C . PRO B 1 47 ? 24.453 25.906 -7.316 1 69.56 47 PRO B C 1
ATOM 2910 O O . PRO B 1 47 ? 23.312 25.719 -7.758 1 69.56 47 PRO B O 1
ATOM 2913 N N . PHE B 1 48 ? 25.031 24.953 -6.613 1 75.31 48 PHE B N 1
ATOM 2914 C CA . PHE B 1 48 ? 24.453 23.734 -6.086 1 75.31 48 PHE B CA 1
ATOM 2915 C C . PHE B 1 48 ? 23.203 24.031 -5.266 1 75.31 48 PHE B C 1
ATOM 2917 O O . PHE B 1 48 ? 23.219 24.906 -4.395 1 75.31 48 PHE B O 1
ATOM 2924 N N . SER B 1 49 ? 22.125 23.453 -5.688 1 82.75 49 SER B N 1
ATOM 2925 C CA . SER B 1 49 ? 20.891 23.594 -4.941 1 82.75 49 SER B CA 1
ATOM 2926 C C . SER B 1 49 ? 20.297 22.219 -4.598 1 82.75 49 SER B C 1
ATOM 2928 O O . SER B 1 49 ? 20.25 21.328 -5.449 1 82.75 49 SER B O 1
ATOM 2930 N N . ALA B 1 50 ? 20.047 21.984 -3.324 1 84.69 50 ALA B N 1
ATOM 2931 C CA . ALA B 1 50 ? 19.438 20.75 -2.869 1 84.69 50 ALA B CA 1
ATOM 2932 C C . ALA B 1 50 ? 18.453 21 -1.721 1 84.69 50 ALA B C 1
ATOM 2934 O O . ALA B 1 50 ? 18.656 21.922 -0.927 1 84.69 50 ALA B O 1
ATOM 2935 N N . LYS B 1 51 ? 17.422 20.312 -1.798 1 84.62 51 LYS B N 1
ATOM 2936 C CA . LYS B 1 51 ? 16.453 20.281 -0.708 1 84.62 51 LYS B CA 1
ATOM 2937 C C . LYS B 1 51 ? 16.219 18.859 -0.206 1 84.62 51 LYS B C 1
ATOM 2939 O O . LYS B 1 51 ? 15.984 17.953 -1 1 84.62 51 LYS B O 1
ATOM 2944 N N . ILE B 1 52 ? 16.359 18.688 1.073 1 83.25 52 ILE B N 1
ATOM 2945 C CA . ILE B 1 52 ? 16.141 17.391 1.686 1 83.25 52 ILE B CA 1
ATOM 2946 C C . ILE B 1 52 ? 15.133 17.5 2.822 1 83.25 52 ILE B C 1
ATOM 2948 O O . ILE B 1 52 ? 15.211 18.438 3.635 1 83.25 52 ILE B O 1
ATOM 2952 N N . GLN B 1 53 ? 14.18 16.719 2.799 1 85 53 GLN B N 1
ATOM 2953 C CA . GLN B 1 53 ? 13.234 16.594 3.9 1 85 53 GLN B CA 1
ATOM 2954 C C . GLN B 1 53 ? 13.203 15.156 4.43 1 85 53 GLN B C 1
ATOM 2956 O O . GLN B 1 53 ? 13.352 14.203 3.662 1 85 53 GLN B O 1
ATOM 2961 N N . SER B 1 54 ? 13.109 15.008 5.727 1 86.94 54 SER B N 1
ATOM 2962 C CA . SER B 1 54 ? 13 13.695 6.363 1 86.94 54 SER B CA 1
ATOM 2963 C C . SER B 1 54 ? 11.953 13.703 7.465 1 86.94 54 SER B C 1
ATOM 2965 O O . SER B 1 54 ? 11.781 14.703 8.164 1 86.94 54 SER B O 1
ATOM 2967 N N . TRP B 1 55 ? 11.195 12.68 7.586 1 86.44 55 TRP B N 1
ATOM 2968 C CA . TRP B 1 55 ? 10.266 12.5 8.688 1 86.44 55 TRP B CA 1
ATOM 2969 C C . TRP B 1 55 ? 10.055 11.016 8.984 1 86.44 55 TRP B C 1
ATOM 2971 O O . TRP B 1 55 ? 10.383 10.156 8.164 1 86.44 55 TRP B O 1
ATOM 2981 N N . GLY B 1 56 ? 9.539 10.773 10.141 1 89.69 56 GLY B N 1
ATOM 2982 C CA . GLY B 1 56 ? 9.367 9.391 10.578 1 89.69 56 GLY B CA 1
ATOM 2983 C C . GLY B 1 56 ? 7.934 8.906 10.461 1 89.69 56 GLY B C 1
ATOM 2984 O O . GLY B 1 56 ? 6.996 9.656 10.719 1 89.69 56 GLY B O 1
ATOM 2985 N N . LEU B 1 57 ? 7.805 7.68 10.094 1 93.69 57 LEU B N 1
ATOM 2986 C CA . LEU B 1 57 ? 6.57 6.91 10.156 1 93.69 57 LEU B CA 1
ATOM 2987 C C . LEU B 1 57 ? 6.777 5.617 10.945 1 93.69 57 LEU B C 1
ATOM 2989 O O . LEU B 1 57 ? 7.094 4.578 10.367 1 93.69 57 LEU B O 1
ATOM 2993 N N . GLY B 1 58 ? 6.52 5.695 12.297 1 91.38 58 GLY B N 1
ATOM 2994 C CA . GLY B 1 58 ? 6.941 4.59 13.141 1 91.38 58 GLY B CA 1
ATOM 2995 C C . GLY B 1 58 ? 8.43 4.312 13.062 1 91.38 58 GLY B C 1
ATOM 2996 O O . GLY B 1 58 ? 9.242 5.215 13.258 1 91.38 58 GLY B O 1
ATOM 2997 N N . ALA B 1 59 ? 8.766 3.078 12.688 1 91.38 59 ALA B N 1
ATOM 2998 C CA . ALA B 1 59 ? 10.172 2.682 12.602 1 91.38 59 ALA B CA 1
ATOM 2999 C C . ALA B 1 59 ? 10.75 3.02 11.227 1 91.38 59 ALA B C 1
ATOM 3001 O O . ALA B 1 59 ? 11.945 2.834 10.984 1 91.38 59 ALA B O 1
ATOM 3002 N N . VAL B 1 60 ? 9.883 3.541 10.32 1 94.5 60 VAL B N 1
ATOM 3003 C CA . VAL B 1 60 ? 10.305 3.834 8.953 1 94.5 60 VAL B CA 1
ATOM 3004 C C . VAL B 1 60 ? 10.68 5.309 8.836 1 94.5 60 VAL B C 1
ATOM 3006 O O . VAL B 1 60 ? 9.992 6.18 9.367 1 94.5 60 VAL B O 1
ATOM 3009 N N . GLN B 1 61 ? 11.742 5.586 8.203 1 92.19 61 GLN B N 1
ATOM 3010 C CA . GLN B 1 61 ? 12.141 6.961 7.902 1 92.19 61 GLN B CA 1
ATOM 3011 C C . GLN B 1 61 ? 11.906 7.293 6.434 1 92.19 61 GLN B C 1
ATOM 3013 O O . GLN B 1 61 ? 12.258 6.508 5.551 1 92.19 61 GLN B O 1
ATOM 3018 N N . VAL B 1 62 ? 11.312 8.414 6.18 1 93.12 62 VAL B N 1
ATOM 3019 C CA . VAL B 1 62 ? 11.062 8.891 4.82 1 93.12 62 VAL B CA 1
ATOM 3020 C C . VAL B 1 62 ? 12.078 9.977 4.461 1 93.12 62 VAL B C 1
ATOM 3022 O O . VAL B 1 62 ? 12.375 10.852 5.277 1 93.12 62 VAL B O 1
ATOM 3025 N N . LEU B 1 63 ? 12.617 9.852 3.291 1 89.94 63 LEU B N 1
ATOM 3026 C CA . LEU B 1 63 ? 13.523 10.875 2.771 1 89.94 63 LEU B CA 1
ATOM 3027 C C . LEU B 1 63 ? 13.039 11.391 1.42 1 89.94 63 LEU B C 1
ATOM 3029 O O . LEU B 1 63 ? 12.727 10.602 0.524 1 89.94 63 LEU B O 1
ATOM 3033 N N . HIS B 1 64 ? 12.898 12.641 1.326 1 88.62 64 HIS B N 1
ATOM 3034 C CA . HIS B 1 64 ? 12.641 13.328 0.068 1 88.62 64 HIS B CA 1
ATOM 3035 C C . HIS B 1 64 ? 13.82 14.203 -0.334 1 88.62 64 HIS B C 1
ATOM 3037 O O . HIS B 1 64 ? 14.172 15.148 0.377 1 88.62 64 HIS B O 1
ATOM 3043 N N . ASN B 1 65 ? 14.422 13.82 -1.367 1 85.81 65 ASN B N 1
ATOM 3044 C CA . ASN B 1 65 ? 15.648 14.477 -1.812 1 85.81 65 ASN B CA 1
ATOM 3045 C C . ASN B 1 65 ? 15.484 15.086 -3.201 1 85.81 65 ASN B C 1
ATOM 3047 O O . ASN B 1 65 ? 15.156 14.383 -4.156 1 85.81 65 ASN B O 1
ATOM 3051 N N . ARG B 1 66 ? 15.664 16.359 -3.277 1 85.38 66 ARG B N 1
ATOM 3052 C CA . ARG B 1 66 ? 15.742 17.094 -4.539 1 85.38 66 ARG B CA 1
ATOM 3053 C C . ARG B 1 66 ? 17.109 17.75 -4.699 1 85.38 66 ARG B C 1
ATOM 3055 O O . ARG B 1 66 ? 17.609 18.375 -3.764 1 85.38 66 ARG B O 1
ATOM 3062 N N . ALA B 1 67 ? 17.719 17.516 -5.801 1 82.44 67 ALA B N 1
ATOM 3063 C CA . ALA B 1 67 ? 19.031 18.125 -6.031 1 82.44 67 ALA B CA 1
ATOM 3064 C C . ALA B 1 67 ? 19.234 18.438 -7.512 1 82.44 67 ALA B C 1
ATOM 3066 O O . ALA B 1 67 ? 18.812 17.672 -8.383 1 82.44 67 ALA B O 1
ATOM 3067 N N . SER B 1 68 ? 19.859 19.531 -7.773 1 79.62 68 SER B N 1
ATOM 3068 C CA . SER B 1 68 ? 20.078 20.016 -9.141 1 79.62 68 SER B CA 1
ATOM 3069 C C . SER B 1 68 ? 21.312 19.359 -9.75 1 79.62 68 SER B C 1
ATOM 3071 O O . SER B 1 68 ? 21.5 19.391 -10.969 1 79.62 68 SER B O 1
ATOM 3073 N N . PHE B 1 69 ? 22.234 18.781 -8.938 1 77.31 69 PHE B N 1
ATOM 3074 C CA . PHE B 1 69 ? 23.484 18.266 -9.453 1 77.31 69 PHE B CA 1
ATOM 3075 C C . PHE B 1 69 ? 23.562 16.75 -9.266 1 77.31 69 PHE B C 1
ATOM 3077 O O . PHE B 1 69 ? 22.922 16.203 -8.359 1 77.31 69 PHE B O 1
ATOM 3084 N N . ARG B 1 70 ? 24.344 16.234 -10.086 1 82.5 70 ARG B N 1
ATOM 3085 C CA . ARG B 1 70 ? 24.672 14.82 -9.922 1 82.5 70 ARG B CA 1
ATOM 3086 C C . ARG B 1 70 ? 25.484 14.594 -8.656 1 82.5 70 ARG B C 1
ATOM 3088 O O . ARG B 1 70 ? 26.375 15.375 -8.336 1 82.5 70 ARG B O 1
ATOM 3095 N N . HIS B 1 71 ? 25.125 13.625 -7.945 1 82.56 71 HIS B N 1
ATOM 3096 C CA . HIS B 1 71 ? 25.922 13.227 -6.793 1 82.56 71 HIS B CA 1
ATOM 3097 C C . HIS B 1 71 ? 25.875 11.719 -6.582 1 82.56 71 HIS B C 1
ATOM 3099 O O . HIS B 1 71 ? 24.969 11.039 -7.094 1 82.56 71 HIS B O 1
ATOM 3105 N N . GLU B 1 72 ? 26.906 11.305 -5.965 1 86.44 72 GLU B N 1
ATOM 3106 C CA . GLU B 1 72 ? 27.047 9.867 -5.758 1 86.44 72 GLU B CA 1
ATOM 3107 C C . GLU B 1 72 ? 27.219 9.539 -4.277 1 86.44 72 GLU B C 1
ATOM 3109 O O . GLU B 1 72 ? 27.938 10.242 -3.561 1 86.44 72 GLU B O 1
ATOM 3114 N N . PHE B 1 73 ? 26.453 8.516 -3.885 1 86 73 PHE B N 1
ATOM 3115 C CA . PHE B 1 73 ? 26.641 7.938 -2.557 1 86 73 PHE B CA 1
ATOM 3116 C C . PHE B 1 73 ? 27.578 6.73 -2.615 1 86 73 PHE B C 1
ATOM 3118 O O . PHE B 1 73 ? 27.406 5.852 -3.461 1 86 73 PHE B O 1
ATOM 3125 N N . LEU B 1 74 ? 28.594 6.812 -1.768 1 87.25 74 LEU B N 1
ATOM 3126 C CA . LEU B 1 74 ? 29.531 5.688 -1.685 1 87.25 74 LEU B CA 1
ATOM 3127 C C . LEU B 1 74 ? 29.641 5.188 -0.249 1 87.25 74 LEU B C 1
ATOM 3129 O O . LEU B 1 74 ? 29.875 5.977 0.671 1 87.25 74 LEU B O 1
ATOM 3133 N N . ARG B 1 75 ? 29.406 3.975 -0.07 1 86.94 75 ARG B N 1
ATOM 3134 C CA . ARG B 1 75 ? 29.672 3.301 1.196 1 86.94 75 ARG B CA 1
ATOM 3135 C C . ARG B 1 75 ? 30.734 2.213 1.024 1 86.94 75 ARG B C 1
ATOM 3137 O O . ARG B 1 75 ? 30.531 1.258 0.272 1 86.94 75 ARG B O 1
ATOM 3144 N N . THR B 1 76 ? 31.797 2.387 1.765 1 83.06 76 THR B N 1
ATOM 3145 C CA . THR B 1 76 ? 32.938 1.465 1.647 1 83.06 76 THR B CA 1
ATOM 3146 C C . THR B 1 76 ? 32.844 0.375 2.711 1 83.06 76 THR B C 1
ATOM 3148 O O . THR B 1 76 ? 32.125 0.512 3.695 1 83.06 76 THR B O 1
ATOM 3151 N N . PRO B 1 77 ? 33.594 -0.747 2.504 1 81.5 77 PRO B N 1
ATOM 3152 C CA . PRO B 1 77 ? 33.625 -1.796 3.525 1 81.5 77 PRO B CA 1
ATOM 3153 C C . PRO B 1 77 ? 34.062 -1.271 4.895 1 81.5 77 PRO B C 1
ATOM 3155 O O . PRO B 1 77 ? 33.562 -1.746 5.922 1 81.5 77 PRO B O 1
ATOM 3158 N N . ARG B 1 78 ? 34.906 -0.282 4.945 1 77.75 78 ARG B N 1
ATOM 3159 C CA . ARG B 1 78 ? 35.375 0.303 6.199 1 77.75 78 ARG B CA 1
ATOM 3160 C C . ARG B 1 78 ? 34.25 1.029 6.922 1 77.75 78 ARG B C 1
ATOM 3162 O O . ARG B 1 78 ? 34.156 0.97 8.148 1 77.75 78 ARG B O 1
ATOM 3169 N N . GLN B 1 79 ? 33.344 1.636 6.191 1 77.69 79 GLN B N 1
ATOM 3170 C CA . GLN B 1 79 ? 32.25 2.422 6.754 1 77.69 79 GLN B CA 1
ATOM 3171 C C . GLN B 1 79 ? 31.109 1.521 7.242 1 77.69 79 GLN B C 1
ATOM 3173 O O . GLN B 1 79 ? 30.281 1.936 8.07 1 77.69 79 GLN B O 1
ATOM 3178 N N . VAL B 1 80 ? 30.938 0.363 6.723 1 74.5 80 VAL B N 1
ATOM 3179 C CA . VAL B 1 80 ? 29.891 -0.582 7.094 1 74.5 80 VAL B CA 1
ATOM 3180 C C . VAL B 1 80 ? 30.094 -1.023 8.539 1 74.5 80 VAL B C 1
ATOM 3182 O O . VAL B 1 80 ? 29.109 -1.266 9.258 1 74.5 80 VAL B O 1
ATOM 3185 N N . ASN B 1 81 ? 31.188 -1.029 9.078 1 64.75 81 ASN B N 1
ATOM 3186 C CA . ASN B 1 81 ? 31.531 -1.527 10.406 1 64.75 81 ASN B CA 1
ATOM 3187 C C . ASN B 1 81 ? 31.219 -0.491 11.484 1 64.75 81 ASN B C 1
ATOM 3189 O O . ASN B 1 81 ? 31.5 -0.714 12.664 1 64.75 81 ASN B O 1
ATOM 3193 N N . SER B 1 82 ? 30.625 0.608 11.203 1 59.91 82 SER B N 1
ATOM 3194 C CA . SER B 1 82 ? 30.5 1.714 12.148 1 59.91 82 SER B CA 1
ATOM 3195 C C . SER B 1 82 ? 29.281 1.542 13.039 1 59.91 82 SER B C 1
ATOM 3197 O O . SER B 1 82 ? 28.969 2.414 13.852 1 59.91 82 SER B O 1
ATOM 3199 N N . GLY B 1 83 ? 28.766 0.381 13.164 1 59.12 83 GLY B N 1
ATOM 3200 C CA . GLY B 1 83 ? 27.75 0.108 14.164 1 59.12 83 GLY B CA 1
ATOM 3201 C C . GLY B 1 83 ? 26.375 0.623 13.773 1 59.12 83 GLY B C 1
ATOM 3202 O O . GLY B 1 83 ? 25.469 0.698 14.609 1 59.12 83 GLY B O 1
ATOM 3203 N N . ALA B 1 84 ? 26.203 1.105 12.672 1 64.12 84 ALA B N 1
ATOM 3204 C CA . ALA B 1 84 ? 24.891 1.609 12.305 1 64.12 84 ALA B CA 1
ATOM 3205 C C . ALA B 1 84 ? 23.875 0.471 12.188 1 64.12 84 ALA B C 1
ATOM 3207 O O . ALA B 1 84 ? 24.234 -0.656 11.844 1 64.12 84 ALA B O 1
ATOM 3208 N N . HIS B 1 85 ? 22.703 0.773 12.695 1 73.12 85 HIS B N 1
ATOM 3209 C CA . HIS B 1 85 ? 21.641 -0.215 12.594 1 73.12 85 HIS B CA 1
ATOM 3210 C C . HIS B 1 85 ? 21.344 -0.573 11.141 1 73.12 85 HIS B C 1
ATOM 3212 O O . HIS B 1 85 ? 21.328 0.303 10.273 1 73.12 85 HIS B O 1
ATOM 3218 N N . PRO B 1 86 ? 21.266 -1.841 10.875 1 85.75 86 PRO B N 1
ATOM 3219 C CA . PRO B 1 86 ? 21.016 -2.291 9.508 1 85.75 86 PRO B CA 1
ATOM 3220 C C . PRO B 1 86 ? 19.703 -1.764 8.938 1 85.75 86 PRO B C 1
ATOM 3222 O O . PRO B 1 86 ? 18.656 -1.854 9.594 1 85.75 86 PRO B O 1
ATOM 3225 N N . VAL B 1 87 ? 19.828 -1.102 7.801 1 91.75 87 VAL B N 1
ATOM 3226 C CA . VAL B 1 87 ? 18.688 -0.468 7.148 1 91.75 87 VAL B CA 1
ATOM 3227 C C . VAL B 1 87 ? 18.719 -0.755 5.648 1 91.75 87 VAL B C 1
ATOM 3229 O O . VAL B 1 87 ? 19.797 -0.813 5.047 1 91.75 87 VAL B O 1
ATOM 3232 N N . ILE B 1 88 ? 17.562 -0.994 5.129 1 94.25 88 ILE B N 1
ATOM 3233 C CA . ILE B 1 88 ? 17.469 -1.005 3.674 1 94.25 88 ILE B CA 1
ATOM 3234 C C . ILE B 1 88 ? 16.75 0.25 3.193 1 94.25 88 ILE B C 1
ATOM 3236 O O . ILE B 1 88 ? 15.945 0.833 3.928 1 94.25 88 ILE B O 1
ATOM 3240 N N . SER B 1 89 ? 17.047 0.674 2.004 1 94.38 89 SER B N 1
ATOM 3241 C CA . SER B 1 89 ? 16.406 1.823 1.371 1 94.38 89 SER B CA 1
ATOM 3242 C C . SER B 1 89 ? 15.602 1.401 0.148 1 94.38 89 SER B C 1
ATOM 3244 O O . SER B 1 89 ? 16.125 0.74 -0.75 1 94.38 89 SER B O 1
ATOM 3246 N N . LEU B 1 90 ? 14.352 1.646 0.151 1 95.88 90 LEU B N 1
ATOM 3247 C CA . LEU B 1 90 ? 13.508 1.558 -1.037 1 95.88 90 LEU B CA 1
ATOM 3248 C C . LEU B 1 90 ? 13.273 2.938 -1.644 1 95.88 90 LEU B C 1
ATOM 3250 O O . LEU B 1 90 ? 12.633 3.791 -1.029 1 95.88 90 LEU B O 1
ATOM 3254 N N . ALA B 1 91 ? 13.758 3.117 -2.869 1 92.81 91 ALA B N 1
ATOM 3255 C CA . ALA B 1 91 ? 13.773 4.484 -3.389 1 92.81 91 ALA B CA 1
ATOM 3256 C C . ALA B 1 91 ? 13.156 4.547 -4.781 1 92.81 91 ALA B C 1
ATOM 3258 O O . ALA B 1 91 ? 13.344 3.641 -5.594 1 92.81 91 ALA B O 1
ATOM 3259 N N . PHE B 1 92 ? 12.344 5.562 -4.957 1 88.44 92 PHE B N 1
ATOM 3260 C CA . PHE B 1 92 ? 11.812 5.973 -6.254 1 88.44 92 PHE B CA 1
ATOM 3261 C C . PHE B 1 92 ? 12.617 7.137 -6.824 1 88.44 92 PHE B C 1
ATOM 3263 O O . PHE B 1 92 ? 13.031 8.031 -6.086 1 88.44 92 PHE B O 1
ATOM 3270 N N . ARG B 1 93 ? 12.898 7 -8.117 1 81.75 93 ARG B N 1
ATOM 3271 C CA . ARG B 1 93 ? 13.539 8.102 -8.82 1 81.75 93 ARG B CA 1
ATOM 3272 C C . ARG B 1 93 ? 12.766 8.461 -10.086 1 81.75 93 ARG B C 1
ATOM 3274 O O . ARG B 1 93 ? 12.445 7.594 -10.898 1 81.75 93 ARG B O 1
ATOM 3281 N N . GLY B 1 94 ? 12.492 9.734 -10.156 1 71.75 94 GLY B N 1
ATOM 3282 C CA . GLY B 1 94 ? 11.711 10.203 -11.289 1 71.75 94 GLY B CA 1
ATOM 3283 C C . GLY B 1 94 ? 12.531 10.367 -12.555 1 71.75 94 GLY B C 1
ATOM 3284 O O . GLY B 1 94 ? 12.008 10.211 -13.664 1 71.75 94 GLY B O 1
ATOM 3285 N N . ASN B 1 95 ? 13.75 10.711 -12.461 1 72.25 95 ASN B N 1
ATOM 3286 C CA . ASN B 1 95 ? 14.555 10.992 -13.641 1 72.25 95 ASN B CA 1
ATOM 3287 C C . ASN B 1 95 ? 15.562 9.883 -13.914 1 72.25 95 ASN B C 1
ATOM 3289 O O . ASN B 1 95 ? 15.977 9.172 -13 1 72.25 95 ASN B O 1
ATOM 3293 N N . ALA B 1 96 ? 15.891 9.781 -15.242 1 64.69 96 ALA B N 1
ATOM 3294 C CA . ALA B 1 96 ? 16.875 8.797 -15.672 1 64.69 96 ALA B CA 1
ATOM 3295 C C . ALA B 1 96 ? 18.297 9.281 -15.383 1 64.69 96 ALA B C 1
ATOM 3297 O O . ALA B 1 96 ? 18.516 10.469 -15.102 1 64.69 96 ALA B O 1
ATOM 3298 N N . GLY B 1 97 ? 19.219 8.234 -15.375 1 72.94 97 GLY B N 1
ATOM 3299 C CA . GLY B 1 97 ? 20.625 8.578 -15.398 1 72.94 97 GLY B CA 1
ATOM 3300 C C . GLY B 1 97 ? 21.359 8.188 -14.133 1 72.94 97 GLY B C 1
ATOM 3301 O O . GLY B 1 97 ? 22.547 8.484 -13.977 1 72.94 97 GLY B O 1
ATOM 3302 N N . GLY B 1 98 ? 20.672 7.613 -13.281 1 81.75 98 GLY B N 1
ATOM 3303 C CA . GLY B 1 98 ? 21.375 7.098 -12.109 1 81.75 98 GLY B CA 1
ATOM 3304 C C . GLY B 1 98 ? 21.891 5.688 -12.297 1 81.75 98 GLY B C 1
ATOM 3305 O O . GLY B 1 98 ? 21.641 5.055 -13.32 1 81.75 98 GLY B O 1
ATOM 3306 N N . ARG B 1 99 ? 22.859 5.344 -11.469 1 87.56 99 ARG B N 1
ATOM 3307 C CA . ARG B 1 99 ? 23.406 3.992 -11.453 1 87.56 99 ARG B CA 1
ATOM 3308 C C . ARG B 1 99 ? 23.5 3.455 -10.023 1 87.56 99 ARG B C 1
ATOM 3310 O O . ARG B 1 99 ? 23.688 4.223 -9.078 1 87.56 99 ARG B O 1
ATOM 3317 N N . ARG B 1 100 ? 23.359 2.197 -9.93 1 89.38 100 ARG B N 1
ATOM 3318 C CA . ARG B 1 100 ? 23.469 1.514 -8.641 1 89.38 100 ARG B CA 1
ATOM 3319 C C . ARG B 1 100 ? 24.422 0.327 -8.734 1 89.38 100 ARG B C 1
ATOM 3321 O O . ARG B 1 100 ? 24.375 -0.438 -9.703 1 89.38 100 ARG B O 1
ATOM 3328 N N . SER B 1 101 ? 25.344 0.245 -7.82 1 90.94 101 SER B N 1
ATOM 3329 C CA . SER B 1 101 ? 26.25 -0.896 -7.703 1 90.94 101 SER B CA 1
ATOM 3330 C C . SER B 1 101 ? 26.234 -1.471 -6.289 1 90.94 101 SER B C 1
ATOM 3332 O O . SER B 1 101 ? 26.516 -0.764 -5.32 1 90.94 101 SER B O 1
ATOM 3334 N N . GLN B 1 102 ? 25.844 -2.682 -6.219 1 90.62 102 GLN B N 1
ATOM 3335 C CA . GLN B 1 102 ? 25.875 -3.412 -4.957 1 90.62 102 GLN B CA 1
ATOM 3336 C C . GLN B 1 102 ? 25.906 -4.918 -5.191 1 90.62 102 GLN B C 1
ATOM 3338 O O . GLN B 1 102 ? 25.344 -5.41 -6.18 1 90.62 102 GLN B O 1
ATOM 3343 N N . PHE B 1 103 ? 26.531 -5.676 -4.32 1 88.12 103 PHE B N 1
ATOM 3344 C CA . PHE B 1 103 ? 26.656 -7.129 -4.371 1 88.12 103 PHE B CA 1
ATOM 3345 C C . PHE B 1 103 ? 27.266 -7.574 -5.695 1 88.12 103 PHE B C 1
ATOM 3347 O O . PHE B 1 103 ? 26.828 -8.555 -6.293 1 88.12 103 PHE B O 1
ATOM 3354 N N . GLY B 1 104 ? 28.188 -6.77 -6.164 1 85.94 104 GLY B N 1
ATOM 3355 C CA . GLY B 1 104 ? 28.953 -7.117 -7.348 1 85.94 104 GLY B CA 1
ATOM 3356 C C . GLY B 1 104 ? 28.203 -6.863 -8.641 1 85.94 104 GLY B C 1
ATOM 3357 O O . GLY B 1 104 ? 28.688 -7.215 -9.719 1 85.94 104 GLY B O 1
ATOM 3358 N N . VAL B 1 105 ? 27.078 -6.285 -8.609 1 87.62 105 VAL B N 1
ATOM 3359 C CA . VAL B 1 105 ? 26.266 -6.027 -9.789 1 87.62 105 VAL B CA 1
ATOM 3360 C C . VAL B 1 105 ? 26.047 -4.527 -9.953 1 87.62 105 VAL B C 1
ATOM 3362 O O . VAL B 1 105 ? 25.734 -3.83 -8.984 1 87.62 105 VAL B O 1
ATOM 3365 N N . GLU B 1 106 ? 26.25 -4.07 -11.148 1 88.69 106 GLU B N 1
ATOM 3366 C CA . GLU B 1 106 ? 25.984 -2.676 -11.484 1 88.69 106 GLU B CA 1
ATOM 3367 C C . GLU B 1 106 ? 24.812 -2.564 -12.469 1 88.69 106 GLU B C 1
ATOM 3369 O O . GLU B 1 106 ? 24.75 -3.307 -13.453 1 88.69 106 GLU B O 1
ATOM 3374 N N . ARG B 1 107 ? 23.906 -1.693 -12.156 1 85.69 107 ARG B N 1
ATOM 3375 C CA . ARG B 1 107 ? 22.734 -1.495 -13.008 1 85.69 107 ARG B CA 1
ATOM 3376 C C . ARG B 1 107 ? 22.406 -0.013 -13.148 1 85.69 107 ARG B C 1
ATOM 3378 O O . ARG B 1 107 ? 22.562 0.759 -12.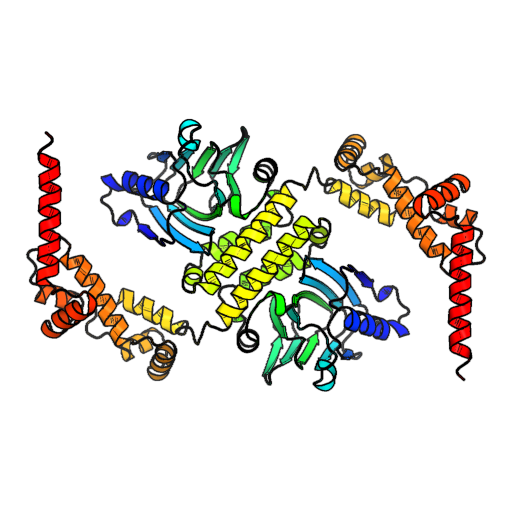203 1 85.69 107 ARG B O 1
ATOM 3385 N N . ALA B 1 108 ? 21.984 0.268 -14.344 1 85.25 108 ALA B N 1
ATOM 3386 C CA . ALA B 1 108 ? 21.406 1.596 -14.523 1 85.25 108 ALA B CA 1
ATOM 3387 C C . ALA B 1 108 ? 20.031 1.686 -13.852 1 85.25 108 ALA B C 1
ATOM 3389 O O . ALA B 1 108 ? 19.281 0.71 -13.836 1 85.25 108 ALA B O 1
ATOM 3390 N N . VAL B 1 109 ? 19.828 2.84 -13.242 1 82 109 VAL B N 1
ATOM 3391 C CA . VAL B 1 109 ? 18.516 3.078 -12.656 1 82 109 VAL B CA 1
ATOM 3392 C C . VAL B 1 109 ? 17.609 3.783 -13.672 1 82 109 VAL B C 1
ATOM 3394 O O . VAL B 1 109 ? 17.906 4.902 -14.094 1 82 109 VAL B O 1
ATOM 3397 N N . SER B 1 110 ? 16.594 3.102 -14.133 1 79.88 110 SER B N 1
ATOM 3398 C CA . SER B 1 110 ? 15.625 3.684 -15.055 1 79.88 110 SER B CA 1
ATOM 3399 C C . SER B 1 110 ? 14.695 4.652 -14.344 1 79.88 110 SER B C 1
ATOM 3401 O O . SER B 1 110 ? 14.477 4.531 -13.133 1 79.88 110 SER B O 1
ATOM 3403 N N . PRO B 1 111 ? 14.188 5.652 -15.094 1 79.88 111 PRO B N 1
ATOM 3404 C CA . PRO B 1 111 ? 13.227 6.559 -14.461 1 79.88 111 PRO B CA 1
ATOM 3405 C C . PRO B 1 111 ? 11.953 5.848 -14.008 1 79.88 111 PRO B C 1
ATOM 3407 O O . PRO B 1 111 ? 11.547 4.859 -14.625 1 79.88 111 PRO B O 1
ATOM 3410 N N . SER B 1 112 ? 11.375 6.375 -12.922 1 82.81 112 SER B N 1
ATOM 3411 C CA . SER B 1 112 ? 10.078 5.934 -12.406 1 82.81 112 SER B CA 1
ATOM 3412 C C . SER B 1 112 ? 10.125 4.473 -11.969 1 82.81 112 SER B C 1
ATOM 3414 O O . SER B 1 112 ? 9.203 3.707 -12.242 1 82.81 112 SER B O 1
ATOM 3416 N N . THR B 1 113 ? 11.258 4.062 -11.492 1 86.19 113 THR B N 1
ATOM 3417 C CA . THR B 1 113 ? 11.398 2.693 -11.008 1 86.19 113 THR B CA 1
ATOM 3418 C C . THR B 1 113 ? 11.711 2.682 -9.508 1 86.19 113 THR B C 1
ATOM 3420 O O . THR B 1 113 ? 12.023 3.721 -8.93 1 86.19 113 THR B O 1
ATOM 3423 N N . LEU B 1 114 ? 11.523 1.491 -8.922 1 92.19 114 LEU B N 1
ATOM 3424 C CA . LEU B 1 114 ? 11.828 1.236 -7.516 1 92.19 114 LEU B CA 1
ATOM 3425 C C . LEU B 1 114 ? 13.156 0.49 -7.375 1 92.19 114 LEU B C 1
ATOM 3427 O O . LEU B 1 114 ? 13.383 -0.51 -8.062 1 92.19 114 LEU B O 1
ATOM 3431 N N . SER B 1 115 ? 14.086 0.996 -6.566 1 91.5 115 SER B N 1
ATOM 3432 C CA . SER B 1 115 ? 15.359 0.339 -6.301 1 91.5 115 SER B CA 1
ATOM 3433 C C . SER B 1 115 ? 15.516 0.017 -4.82 1 91.5 115 SER B C 1
ATOM 3435 O O . SER B 1 115 ? 14.961 0.71 -3.965 1 91.5 115 SER B O 1
ATOM 3437 N N . LEU B 1 116 ? 16.219 -1.021 -4.57 1 94.44 116 LEU B N 1
ATOM 3438 C CA . LEU B 1 116 ? 16.547 -1.4 -3.201 1 94.44 116 LEU B CA 1
ATOM 3439 C C . LEU B 1 116 ? 18.062 -1.376 -2.98 1 94.44 116 LEU B C 1
ATOM 3441 O O . LEU B 1 116 ? 18.812 -1.91 -3.791 1 94.44 116 LEU B O 1
ATOM 3445 N N . LEU B 1 117 ? 18.484 -0.693 -1.969 1 92.38 117 LEU B N 1
ATOM 3446 C CA . LEU B 1 117 ? 19.859 -0.71 -1.511 1 92.38 117 LEU B CA 1
ATOM 3447 C C . LEU B 1 117 ? 19.953 -1.188 -0.066 1 92.38 117 LEU B C 1
ATOM 3449 O O . LEU B 1 117 ? 19.172 -0.76 0.784 1 92.38 117 LEU B O 1
ATOM 3453 N N . ASP B 1 118 ? 20.75 -2.131 0.141 1 91.62 118 ASP B N 1
ATOM 3454 C CA . ASP B 1 118 ? 21.109 -2.488 1.51 1 91.62 118 ASP B CA 1
ATOM 3455 C C . ASP B 1 118 ? 22.172 -1.542 2.061 1 91.62 118 ASP B C 1
ATOM 3457 O O . ASP B 1 118 ? 23.344 -1.635 1.69 1 91.62 118 ASP B O 1
ATOM 3461 N N . LEU B 1 119 ? 21.781 -0.651 2.988 1 88.19 119 LEU B N 1
ATOM 3462 C CA . LEU B 1 119 ? 22.688 0.4 3.461 1 88.19 119 LEU B CA 1
ATOM 3463 C C . LEU B 1 119 ? 23.672 -0.148 4.48 1 88.19 119 LEU B C 1
ATOM 3465 O O . LEU B 1 119 ? 24.547 0.582 4.957 1 88.19 119 LEU B O 1
ATOM 3469 N N . SER B 1 120 ? 23.484 -1.425 4.766 1 84.19 120 SER B N 1
ATOM 3470 C CA . SER B 1 120 ? 24.391 -2.07 5.711 1 84.19 120 SER B CA 1
ATOM 3471 C C . SER B 1 120 ? 25.547 -2.768 4.988 1 84.19 120 SER B C 1
ATOM 3473 O O . SER B 1 120 ? 26.422 -3.361 5.625 1 84.19 120 SER B O 1
ATOM 3475 N N . GLU B 1 121 ? 25.531 -2.738 3.705 1 86.38 121 GLU B N 1
ATOM 3476 C CA . GLU B 1 121 ? 26.562 -3.303 2.836 1 86.38 121 GLU B CA 1
ATOM 3477 C C . GLU B 1 121 ? 27.172 -2.234 1.927 1 86.38 121 GLU B C 1
ATOM 3479 O O . GLU B 1 121 ? 26.547 -1.191 1.695 1 86.38 121 GLU B O 1
ATOM 3484 N N . PRO B 1 122 ? 28.375 -2.508 1.444 1 88.19 122 PRO B N 1
ATOM 3485 C CA . PRO B 1 122 ? 28.953 -1.537 0.515 1 88.19 122 PRO B CA 1
ATOM 3486 C C . PRO B 1 122 ? 28.109 -1.343 -0.742 1 88.19 122 PRO B C 1
ATOM 3488 O O . PRO B 1 122 ? 27.531 -2.305 -1.26 1 88.19 122 PRO B O 1
ATOM 3491 N N . TYR B 1 123 ? 28.047 -0.058 -1.155 1 89.44 123 TYR B N 1
ATOM 3492 C CA . TYR B 1 123 ? 27.312 0.248 -2.377 1 89.44 123 TYR B CA 1
ATOM 3493 C C . TYR B 1 123 ? 27.812 1.546 -3.002 1 89.44 123 TYR B C 1
ATOM 3495 O O . TYR B 1 123 ? 28.562 2.291 -2.381 1 89.44 123 TYR B O 1
ATOM 3503 N N . ARG B 1 124 ? 27.547 1.673 -4.234 1 90.06 124 ARG B N 1
ATOM 3504 C CA . ARG B 1 124 ? 27.656 2.926 -4.973 1 90.06 124 ARG B CA 1
ATOM 3505 C C . ARG B 1 124 ? 26.328 3.291 -5.633 1 90.06 124 ARG B C 1
ATOM 3507 O O . ARG B 1 124 ? 25.703 2.453 -6.285 1 90.06 124 ARG B O 1
ATOM 3514 N N . PHE B 1 125 ? 25.891 4.52 -5.352 1 89.25 125 PHE B N 1
ATOM 3515 C CA . PHE B 1 125 ? 24.625 4.98 -5.914 1 89.25 125 PHE B CA 1
ATOM 3516 C C . PHE B 1 125 ? 24.766 6.391 -6.469 1 89.25 125 PHE B C 1
ATOM 3518 O O . PHE B 1 125 ? 25.031 7.336 -5.727 1 89.25 125 PHE B O 1
ATOM 3525 N N . SER B 1 126 ? 24.547 6.516 -7.723 1 87.75 126 SER B N 1
ATOM 3526 C CA . SER B 1 126 ? 24.656 7.812 -8.383 1 87.75 126 SER B CA 1
ATOM 3527 C C . SER B 1 126 ? 23.281 8.383 -8.695 1 87.75 126 SER B C 1
ATOM 3529 O O . SER B 1 126 ? 22.422 7.688 -9.242 1 87.75 126 SER B O 1
ATOM 3531 N N . VAL B 1 127 ? 23.109 9.617 -8.352 1 84.69 127 VAL B N 1
ATOM 3532 C CA . VAL B 1 127 ? 21.859 10.328 -8.586 1 84.69 127 VAL B CA 1
ATOM 3533 C C . VAL B 1 127 ? 22.031 11.336 -9.719 1 84.69 127 VAL B C 1
ATOM 3535 O O . VAL B 1 127 ? 22.969 12.141 -9.695 1 84.69 127 VAL B O 1
ATOM 3538 N N . ALA B 1 128 ? 21.172 11.297 -10.695 1 81.12 128 ALA B N 1
ATOM 3539 C CA . ALA B 1 128 ? 21.219 12.211 -11.828 1 81.12 128 ALA B CA 1
ATOM 3540 C C . ALA B 1 128 ? 20.828 13.625 -11.406 1 81.12 128 ALA B C 1
ATOM 3542 O O . ALA B 1 128 ? 20.203 13.812 -10.359 1 81.12 128 ALA B O 1
ATOM 3543 N N . PRO B 1 129 ? 21.172 14.609 -12.203 1 78.06 129 PRO B N 1
ATOM 3544 C CA . PRO B 1 129 ? 20.766 15.984 -11.906 1 78.06 129 PRO B CA 1
ATOM 3545 C C . PRO B 1 129 ? 19.25 16.172 -11.961 1 78.06 129 PRO B C 1
ATOM 3547 O O . PRO B 1 129 ? 18.547 15.406 -12.648 1 78.06 129 PRO B O 1
ATOM 3550 N N . ASP B 1 130 ? 18.781 17.156 -11.219 1 79 130 ASP B N 1
ATOM 3551 C CA . ASP B 1 130 ? 17.375 17.516 -11.141 1 79 130 ASP B CA 1
ATOM 3552 C C . ASP B 1 130 ? 16.547 16.344 -10.609 1 79 130 ASP B C 1
ATOM 3554 O O . ASP B 1 130 ? 15.484 16.031 -11.164 1 79 130 ASP B O 1
ATOM 3558 N N . ASN B 1 131 ? 17.141 15.719 -9.711 1 82.19 131 ASN B N 1
ATOM 3559 C CA . ASN B 1 131 ? 16.484 14.578 -9.07 1 82.19 131 ASN B CA 1
ATOM 3560 C C . ASN B 1 131 ? 15.344 15.023 -8.156 1 82.19 131 ASN B C 1
ATOM 3562 O O . ASN B 1 131 ? 15.43 16.078 -7.516 1 82.19 131 ASN B O 1
ATOM 3566 N N . ASN B 1 132 ? 14.234 14.367 -8.234 1 84.88 132 ASN B N 1
ATOM 3567 C CA . ASN B 1 132 ? 13.125 14.445 -7.289 1 84.88 132 ASN B CA 1
ATOM 3568 C C . ASN B 1 132 ? 12.727 13.055 -6.785 1 84.88 132 ASN B C 1
ATOM 3570 O O . ASN B 1 132 ? 11.766 12.469 -7.285 1 84.88 132 ASN B O 1
ATOM 3574 N N . GLY B 1 133 ? 13.492 12.594 -5.801 1 89.06 133 GLY B N 1
ATOM 3575 C CA . GLY B 1 133 ? 13.352 11.211 -5.383 1 89.06 133 GLY B CA 1
ATOM 3576 C C . GLY B 1 133 ? 12.805 11.062 -3.977 1 89.06 133 GLY B C 1
ATOM 3577 O O . GLY B 1 133 ? 12.945 11.969 -3.15 1 89.06 133 GLY B O 1
ATOM 3578 N N . HIS B 1 134 ? 12.141 9.977 -3.752 1 92 134 HIS B N 1
ATOM 3579 C CA . HIS B 1 134 ? 11.664 9.57 -2.436 1 92 134 HIS B CA 1
ATOM 3580 C C . HIS B 1 134 ? 12.266 8.234 -2.02 1 92 134 HIS B C 1
ATOM 3582 O O . HIS B 1 134 ? 12.445 7.34 -2.852 1 92 134 HIS B O 1
ATOM 3588 N N . ALA B 1 135 ? 12.617 8.156 -0.77 1 93.44 135 ALA B N 1
ATOM 3589 C CA . ALA B 1 135 ? 13.133 6.891 -0.255 1 93.44 135 ALA B CA 1
ATOM 3590 C C . ALA B 1 135 ? 12.508 6.559 1.098 1 93.44 135 ALA B C 1
ATOM 3592 O O . ALA B 1 135 ? 12.25 7.449 1.908 1 93.44 135 ALA B O 1
ATOM 3593 N N . LEU B 1 136 ? 12.242 5.301 1.308 1 95.62 136 LEU B N 1
ATOM 3594 C CA . LEU B 1 136 ? 11.859 4.762 2.607 1 95.62 136 LEU B CA 1
ATOM 3595 C C . LEU B 1 136 ? 12.977 3.914 3.201 1 95.62 136 LEU B C 1
ATOM 3597 O O . LEU B 1 136 ? 13.422 2.947 2.58 1 95.62 136 LEU B O 1
ATOM 3601 N N . HIS B 1 137 ? 13.469 4.289 4.305 1 93.94 137 HIS B N 1
ATOM 3602 C CA . HIS B 1 137 ? 14.453 3.514 5.051 1 93.94 137 HIS B CA 1
ATOM 3603 C C . HIS B 1 137 ? 13.781 2.607 6.078 1 93.94 137 HIS B C 1
ATOM 3605 O O . HIS B 1 137 ? 13.125 3.092 7 1 93.94 137 HIS B O 1
ATOM 3611 N N . VAL B 1 138 ? 13.984 1.358 5.93 1 95.38 138 VAL B N 1
ATOM 3612 C CA . VAL B 1 138 ? 13.344 0.353 6.77 1 95.38 138 VAL B CA 1
ATOM 3613 C C . VAL B 1 138 ? 14.398 -0.416 7.555 1 95.38 138 VAL B C 1
ATOM 3615 O O . VAL B 1 138 ? 15.305 -1.017 6.969 1 95.38 138 VAL B O 1
ATOM 3618 N N . PRO B 1 139 ? 14.266 -0.403 8.898 1 92 139 PRO B N 1
ATOM 3619 C CA . PRO B 1 139 ? 15.203 -1.227 9.664 1 92 139 PRO B CA 1
ATOM 3620 C C . PRO B 1 139 ? 15.07 -2.717 9.359 1 92 139 PRO B C 1
ATOM 3622 O O . PRO B 1 139 ? 13.961 -3.254 9.375 1 92 139 PRO B O 1
ATOM 3625 N N . THR B 1 140 ? 16.156 -3.377 9.102 1 89.88 140 THR B N 1
ATOM 3626 C CA . THR B 1 140 ? 16.109 -4.781 8.703 1 89.88 140 THR B CA 1
ATOM 3627 C C . THR B 1 140 ? 15.586 -5.652 9.844 1 89.88 140 THR B C 1
ATOM 3629 O O . THR B 1 140 ? 14.945 -6.68 9.602 1 89.88 140 THR B O 1
ATOM 3632 N N . GLU B 1 141 ? 15.828 -5.266 11.07 1 88.44 141 GLU B N 1
ATOM 3633 C CA . GLU B 1 141 ? 15.344 -6.02 12.219 1 88.44 141 GLU B CA 1
ATOM 3634 C C . GLU B 1 141 ? 13.82 -6.113 12.227 1 88.44 141 GLU B C 1
ATOM 3636 O O . GLU B 1 141 ? 13.258 -7.117 12.664 1 88.44 141 GLU B O 1
ATOM 3641 N N . ALA B 1 142 ? 13.203 -5.098 11.742 1 92.56 142 ALA B N 1
ATOM 3642 C CA . ALA B 1 142 ? 11.742 -5.066 11.703 1 92.56 142 ALA B CA 1
ATOM 3643 C C . ALA B 1 142 ? 11.195 -6.012 10.641 1 92.56 142 ALA B C 1
ATOM 3645 O O . ALA B 1 142 ? 10.047 -6.457 10.727 1 92.56 142 ALA B O 1
ATOM 3646 N N . LEU B 1 143 ? 11.992 -6.328 9.656 1 93.31 143 LEU B N 1
ATOM 3647 C CA . LEU B 1 143 ? 11.555 -7.191 8.562 1 93.31 143 LEU B CA 1
ATOM 3648 C C . LEU B 1 143 ? 11.617 -8.656 8.969 1 93.31 143 LEU B C 1
ATOM 3650 O O . LEU B 1 143 ? 10.93 -9.5 8.391 1 93.31 143 LEU B O 1
ATOM 3654 N N . ASP B 1 144 ? 12.453 -8.984 9.898 1 90.25 144 ASP B N 1
ATOM 3655 C CA . ASP B 1 144 ? 12.633 -10.359 10.367 1 90.25 144 ASP B CA 1
ATOM 3656 C C . ASP B 1 144 ? 12.867 -11.305 9.195 1 90.25 144 ASP B C 1
ATOM 3658 O O . ASP B 1 144 ? 12.164 -12.305 9.047 1 90.25 144 ASP B O 1
ATOM 3662 N N . LEU B 1 145 ? 13.812 -10.992 8.305 1 90 145 LEU B N 1
ATOM 3663 C CA . LEU B 1 145 ? 14.195 -11.805 7.152 1 90 145 LEU B CA 1
ATOM 3664 C C . LEU B 1 145 ? 15.695 -12.117 7.18 1 90 145 LEU B C 1
ATOM 3666 O O . LEU B 1 145 ? 16.5 -11.273 7.586 1 90 145 LEU B O 1
ATOM 3670 N N . PRO B 1 146 ? 16.031 -13.273 6.727 1 85.94 146 PRO B N 1
ATOM 3671 C CA . PRO B 1 146 ? 17.469 -13.555 6.574 1 85.94 146 PRO B CA 1
ATOM 3672 C C . PRO B 1 146 ? 18.141 -12.633 5.559 1 85.94 146 PRO B C 1
ATOM 3674 O O . PRO B 1 146 ? 17.547 -12.289 4.535 1 85.94 146 PRO B O 1
ATOM 3677 N N . PRO B 1 147 ? 19.359 -12.266 5.84 1 85.31 147 PRO B N 1
ATOM 3678 C CA . PRO B 1 147 ? 20.094 -11.383 4.926 1 85.31 147 PRO B CA 1
ATOM 3679 C C . PRO B 1 147 ? 20.156 -11.93 3.5 1 85.31 147 PRO B C 1
ATOM 3681 O O . PRO B 1 147 ? 20.156 -11.156 2.539 1 85.31 147 PRO B O 1
ATOM 3684 N N . ALA B 1 148 ? 20.125 -13.227 3.35 1 86.56 148 ALA B N 1
ATOM 3685 C CA . ALA B 1 148 ? 20.188 -13.844 2.025 1 86.56 148 ALA B CA 1
ATOM 3686 C C . ALA B 1 148 ? 18.953 -13.508 1.202 1 86.56 148 ALA B C 1
ATOM 3688 O O . ALA B 1 148 ? 19.031 -13.328 -0.016 1 86.56 148 ALA B O 1
ATOM 3689 N N . ILE B 1 149 ? 17.828 -13.438 1.824 1 89.06 149 ILE B N 1
ATOM 3690 C CA . ILE B 1 149 ? 16.594 -13.094 1.146 1 89.06 149 ILE B CA 1
ATOM 3691 C C . ILE B 1 149 ? 16.641 -11.633 0.683 1 89.06 149 ILE B C 1
ATOM 3693 O O . ILE B 1 149 ? 16.266 -11.32 -0.448 1 89.06 149 ILE B O 1
ATOM 3697 N N . VAL B 1 150 ? 17.172 -10.789 1.538 1 91.62 150 VAL B N 1
ATOM 3698 C CA . VAL B 1 150 ? 17.297 -9.367 1.205 1 91.62 150 VAL B CA 1
ATOM 3699 C C . VAL B 1 150 ? 18.219 -9.195 0.006 1 91.62 150 VAL B C 1
ATOM 3701 O O . VAL B 1 150 ? 17.891 -8.469 -0.937 1 91.62 150 VAL B O 1
ATOM 3704 N N . ARG B 1 151 ? 19.312 -9.891 0.032 1 88.19 151 ARG B N 1
ATOM 3705 C CA . ARG B 1 151 ? 20.281 -9.812 -1.048 1 88.19 151 ARG B CA 1
ATOM 3706 C C . ARG B 1 151 ? 19.688 -10.289 -2.367 1 88.19 151 ARG B C 1
ATOM 3708 O O . ARG B 1 151 ? 19.812 -9.609 -3.389 1 88.19 151 ARG B O 1
ATOM 3715 N N . ARG B 1 152 ? 19.047 -11.398 -2.328 1 89.12 152 ARG B N 1
ATOM 3716 C CA . ARG B 1 152 ? 18.438 -11.945 -3.535 1 89.12 152 ARG B CA 1
ATOM 3717 C C . ARG B 1 152 ? 17.359 -11.023 -4.078 1 89.12 152 ARG B C 1
ATOM 3719 O O . ARG B 1 152 ? 17.281 -10.797 -5.289 1 89.12 152 ARG B O 1
ATOM 3726 N N . ALA B 1 153 ? 16.547 -10.516 -3.215 1 92.38 153 ALA B N 1
ATOM 3727 C CA . ALA B 1 153 ? 15.445 -9.633 -3.617 1 92.38 153 ALA B CA 1
ATOM 3728 C C . ALA B 1 153 ? 15.984 -8.344 -4.227 1 92.38 153 ALA B C 1
ATOM 3730 O O . ALA B 1 153 ? 15.422 -7.82 -5.191 1 92.38 153 ALA B O 1
ATOM 3731 N N . ALA B 1 154 ? 17.062 -7.852 -3.658 1 90 154 ALA B N 1
ATOM 3732 C CA . ALA B 1 154 ? 17.641 -6.594 -4.125 1 90 154 ALA B CA 1
ATOM 3733 C C . ALA B 1 154 ? 18.016 -6.68 -5.598 1 90 154 ALA B C 1
ATOM 3735 O O . ALA B 1 154 ? 17.938 -5.684 -6.324 1 90 154 ALA B O 1
ATOM 3736 N N . LEU B 1 155 ? 18.297 -7.863 -6.055 1 85.88 155 LEU B N 1
ATOM 3737 C CA . LEU B 1 155 ? 18.766 -8.055 -7.418 1 85.88 155 LEU B CA 1
ATOM 3738 C C . LEU B 1 155 ? 17.609 -8.391 -8.352 1 85.88 155 LEU B C 1
ATOM 3740 O O . LEU B 1 155 ? 17.781 -8.383 -9.578 1 85.88 155 LEU B O 1
ATOM 3744 N N . ARG B 1 156 ? 16.406 -8.594 -7.758 1 89.25 156 ARG B N 1
ATOM 3745 C CA . ARG B 1 156 ? 15.305 -9.078 -8.578 1 89.25 156 ARG B CA 1
ATOM 3746 C C . ARG B 1 156 ? 13.992 -8.438 -8.156 1 89.25 156 ARG B C 1
ATOM 3748 O O . ARG B 1 156 ? 12.938 -9.07 -8.203 1 89.25 156 ARG B O 1
ATOM 3755 N N . LEU B 1 157 ? 14.031 -7.262 -7.715 1 91 157 LEU B N 1
ATOM 3756 C CA . LEU B 1 157 ? 12.883 -6.617 -7.098 1 91 157 LEU B CA 1
ATOM 3757 C C . LEU B 1 157 ? 11.703 -6.57 -8.07 1 91 157 LEU B C 1
ATOM 3759 O O . LEU B 1 157 ? 10.547 -6.734 -7.656 1 91 157 LEU B O 1
ATOM 3763 N N . GLU B 1 158 ? 11.977 -6.363 -9.352 1 87.19 158 GLU B N 1
ATOM 3764 C CA . GLU B 1 158 ? 10.953 -6.184 -10.375 1 87.19 158 GLU B CA 1
ATOM 3765 C C . GLU B 1 158 ? 10.172 -7.473 -10.609 1 87.19 158 GLU B C 1
ATOM 3767 O O . GLU B 1 158 ? 9.102 -7.457 -11.227 1 87.19 158 GLU B O 1
ATOM 3772 N N . ARG B 1 159 ? 10.633 -8.57 -10.117 1 86.56 159 ARG B N 1
ATOM 3773 C CA . ARG B 1 159 ? 9.961 -9.859 -10.297 1 86.56 159 ARG B CA 1
ATOM 3774 C C . ARG B 1 159 ? 8.805 -10.016 -9.32 1 86.56 159 ARG B C 1
ATOM 3776 O O . ARG B 1 159 ? 7.957 -10.891 -9.492 1 86.56 159 ARG B O 1
ATOM 3783 N N . SER B 1 160 ? 8.836 -9.297 -8.359 1 91.44 160 SER B N 1
ATOM 3784 C CA . SER B 1 160 ? 7.766 -9.398 -7.375 1 91.44 160 SER B CA 1
ATOM 3785 C C . SER B 1 160 ? 6.438 -8.906 -7.949 1 91.44 160 SER B C 1
ATOM 3787 O O . SER B 1 160 ? 6.387 -7.852 -8.586 1 91.44 160 SER B O 1
ATOM 3789 N N . PRO B 1 161 ? 5.344 -9.602 -7.703 1 87.5 161 PRO B N 1
ATOM 3790 C CA . PRO B 1 161 ? 4.023 -9.094 -8.094 1 87.5 161 PRO B CA 1
ATOM 3791 C C . PRO B 1 161 ? 3.627 -7.836 -7.32 1 87.5 161 PRO B C 1
ATOM 3793 O O . PRO B 1 161 ? 2.654 -7.168 -7.684 1 87.5 161 PRO B O 1
ATOM 3796 N N . LEU B 1 162 ? 4.387 -7.461 -6.293 1 93.69 162 LEU B N 1
ATOM 3797 C CA . LEU B 1 162 ? 4.047 -6.324 -5.441 1 93.69 162 LEU B CA 1
ATOM 3798 C C . LEU B 1 162 ? 4.879 -5.102 -5.816 1 93.69 162 LEU B C 1
ATOM 3800 O O . LEU B 1 162 ? 4.762 -4.051 -5.184 1 93.69 162 LEU B O 1
ATOM 3804 N N . TYR B 1 163 ? 5.652 -5.254 -6.879 1 92.38 163 TYR B N 1
ATOM 3805 C CA . TYR B 1 163 ? 6.555 -4.184 -7.281 1 92.38 163 TYR B CA 1
ATOM 3806 C C . TYR B 1 163 ? 5.793 -2.885 -7.52 1 92.38 163 TYR B C 1
ATOM 3808 O O . TYR B 1 163 ? 6.113 -1.851 -6.934 1 92.38 163 TYR B O 1
ATOM 3816 N N . ASP B 1 164 ? 4.754 -2.92 -8.305 1 90.88 164 ASP B N 1
ATOM 3817 C CA . ASP B 1 164 ? 4.016 -1.714 -8.664 1 90.88 164 ASP B CA 1
ATOM 3818 C C . ASP B 1 164 ? 3.297 -1.124 -7.457 1 90.88 164 ASP B C 1
ATOM 3820 O O . ASP B 1 164 ? 3.219 0.097 -7.309 1 90.88 164 ASP B O 1
ATOM 3824 N N . LEU B 1 165 ? 2.787 -2.004 -6.676 1 92.69 165 LEU B N 1
ATOM 3825 C CA . LEU B 1 165 ? 2.121 -1.528 -5.469 1 92.69 165 LEU B CA 1
ATOM 3826 C C . LEU B 1 165 ? 3.111 -0.827 -4.543 1 92.69 165 LEU B C 1
ATOM 3828 O O . LEU B 1 165 ? 2.809 0.235 -3.996 1 92.69 165 LEU B O 1
ATOM 3832 N N . MET B 1 166 ? 4.258 -1.381 -4.363 1 96.25 166 MET B N 1
ATOM 3833 C CA . MET B 1 166 ? 5.277 -0.762 -3.518 1 96.25 166 MET B CA 1
ATOM 3834 C C . MET B 1 166 ? 5.746 0.562 -4.109 1 96.25 166 MET B C 1
ATOM 3836 O O . MET B 1 166 ? 5.969 1.529 -3.381 1 96.25 166 MET B O 1
ATOM 3840 N N . LEU B 1 167 ? 5.902 0.549 -5.414 1 92.19 167 LEU B N 1
ATOM 3841 C CA . LEU B 1 167 ? 6.277 1.796 -6.07 1 92.19 167 LEU B CA 1
ATOM 3842 C C . LEU B 1 167 ? 5.27 2.896 -5.766 1 92.19 167 LEU B C 1
ATOM 3844 O O . LEU B 1 167 ? 5.648 3.994 -5.352 1 92.19 167 LEU B O 1
ATOM 3848 N N . THR B 1 168 ? 4.047 2.633 -5.91 1 91.12 168 THR B N 1
ATOM 3849 C CA . THR B 1 168 ? 2.994 3.592 -5.602 1 91.12 168 THR B CA 1
ATOM 3850 C C . THR B 1 168 ? 3.021 3.971 -4.121 1 91.12 168 THR B C 1
ATOM 3852 O O . THR B 1 168 ? 2.826 5.137 -3.77 1 91.12 168 THR B O 1
ATOM 3855 N N . HIS B 1 169 ? 3.252 2.984 -3.311 1 95.62 169 HIS B N 1
ATOM 3856 C CA . HIS B 1 169 ? 3.35 3.191 -1.869 1 95.62 169 HIS B CA 1
ATOM 3857 C C . HIS B 1 169 ? 4.457 4.184 -1.528 1 95.62 169 HIS B C 1
ATOM 3859 O O . HIS B 1 169 ? 4.227 5.148 -0.794 1 95.62 169 HIS B O 1
ATOM 3865 N N . VAL B 1 170 ? 5.605 3.986 -2.072 1 95.56 170 VAL B N 1
ATOM 3866 C CA . VAL B 1 170 ? 6.758 4.848 -1.818 1 95.56 170 VAL B CA 1
ATOM 3867 C C . VAL B 1 170 ? 6.453 6.27 -2.287 1 95.56 170 VAL B C 1
ATOM 3869 O O . VAL B 1 170 ? 6.719 7.234 -1.569 1 95.56 170 VAL B O 1
ATOM 3872 N N . ILE B 1 171 ? 5.855 6.406 -3.424 1 90 171 ILE B N 1
ATOM 3873 C CA . ILE B 1 171 ? 5.559 7.715 -3.994 1 90 171 ILE B CA 1
ATOM 3874 C C . ILE B 1 171 ? 4.512 8.43 -3.141 1 90 171 ILE B C 1
ATOM 3876 O O . ILE B 1 171 ? 4.688 9.594 -2.777 1 90 171 ILE B O 1
ATOM 3880 N N . SER B 1 172 ? 3.488 7.738 -2.789 1 89.69 172 SER B N 1
ATOM 3881 C CA . SER B 1 172 ? 2.377 8.336 -2.059 1 89.69 172 SER B CA 1
ATOM 3882 C C . SER B 1 172 ? 2.807 8.781 -0.664 1 89.69 172 SER B C 1
ATOM 3884 O O . SER B 1 172 ? 2.537 9.906 -0.255 1 89.69 172 SER B O 1
ATOM 3886 N N . ILE B 1 173 ? 3.496 7.918 0.019 1 91.5 173 ILE B N 1
ATOM 3887 C CA . ILE B 1 173 ? 3.926 8.188 1.387 1 91.5 173 ILE B CA 1
ATOM 3888 C C . ILE B 1 173 ? 5.043 9.227 1.378 1 91.5 173 ILE B C 1
ATOM 3890 O O . ILE B 1 173 ? 5.129 10.07 2.279 1 91.5 173 ILE B O 1
ATOM 3894 N N . GLY B 1 174 ? 5.812 9.172 0.387 1 89 174 GLY B N 1
ATOM 3895 C CA . GLY B 1 174 ? 6.934 10.094 0.267 1 89 174 GLY B CA 1
ATOM 3896 C C . GLY B 1 174 ? 6.5 11.523 -0.01 1 89 174 GLY B C 1
ATOM 3897 O O . GLY B 1 174 ? 7.262 12.461 0.225 1 89 174 GLY B O 1
ATOM 3898 N N . ARG B 1 175 ? 5.301 11.656 -0.468 1 81.88 175 ARG B N 1
ATOM 3899 C CA . ARG B 1 175 ? 4.824 12.984 -0.859 1 81.88 175 ARG B CA 1
ATOM 3900 C C . ARG B 1 175 ? 4.004 13.617 0.255 1 81.88 175 ARG B C 1
ATOM 3902 O O . ARG B 1 175 ? 3.715 14.82 0.213 1 81.88 175 ARG B O 1
ATOM 3909 N N . ASP B 1 176 ? 3.648 12.867 1.238 1 82.5 176 ASP B N 1
ATOM 3910 C CA . ASP B 1 176 ? 2.666 13.383 2.189 1 82.5 176 ASP B CA 1
ATOM 3911 C C . ASP B 1 176 ? 3.246 13.43 3.602 1 82.5 176 ASP B C 1
ATOM 3913 O O . ASP B 1 176 ? 3.021 12.523 4.406 1 82.5 176 ASP B O 1
ATOM 3917 N N . HIS B 1 177 ? 3.84 14.516 3.91 1 81.31 177 HIS B N 1
ATOM 3918 C CA . HIS B 1 177 ? 4.477 14.672 5.215 1 81.31 177 HIS B CA 1
ATOM 3919 C C . HIS B 1 177 ? 3.436 14.781 6.324 1 81.31 177 HIS B C 1
ATOM 3921 O O . HIS B 1 177 ? 3.764 14.641 7.504 1 81.31 177 HIS B O 1
ATOM 3927 N N . ARG B 1 178 ? 2.186 15.031 6.02 1 78.19 178 ARG B N 1
ATOM 3928 C CA . ARG B 1 178 ? 1.117 15.18 7.004 1 78.19 178 ARG B CA 1
ATOM 3929 C C . ARG B 1 178 ? 0.855 13.859 7.723 1 78.19 178 ARG B C 1
ATOM 3931 O O . ARG B 1 178 ? 0.291 13.844 8.82 1 78.19 178 ARG B O 1
ATOM 3938 N N . LEU B 1 179 ? 1.239 12.789 7.141 1 85.62 179 LEU B N 1
ATOM 3939 C CA . LEU B 1 179 ? 1.035 11.469 7.73 1 85.62 179 LEU B CA 1
ATOM 3940 C C . LEU B 1 179 ? 1.841 11.32 9.016 1 85.62 179 LEU B C 1
ATOM 3942 O O . LEU B 1 179 ? 1.529 10.469 9.859 1 85.62 179 LEU B O 1
ATOM 3946 N N . ALA B 1 180 ? 2.832 12.156 9.133 1 84.06 180 ALA B N 1
ATOM 3947 C CA . ALA B 1 180 ? 3.688 12.078 10.312 1 84.06 180 ALA B CA 1
ATOM 3948 C C . ALA B 1 180 ? 3.102 12.883 11.469 1 84.06 180 ALA B C 1
ATOM 3950 O O . ALA B 1 180 ? 3.568 12.781 12.609 1 84.06 180 ALA B O 1
ATOM 3951 N N . ALA B 1 181 ? 2.094 13.672 11.195 1 78.88 181 ALA B N 1
ATOM 3952 C CA . ALA B 1 181 ? 1.558 14.609 12.18 1 78.88 181 ALA B CA 1
ATOM 3953 C C . ALA B 1 181 ? 0.871 13.867 13.32 1 78.88 181 ALA B C 1
ATOM 3955 O O . ALA B 1 181 ? 1.003 14.25 14.484 1 78.88 181 ALA B O 1
ATOM 3956 N N . ASP B 1 182 ? 0.111 12.859 12.984 1 82.75 182 ASP B N 1
ATOM 3957 C CA . ASP B 1 182 ? -0.567 12.039 13.977 1 82.75 182 ASP B CA 1
ATOM 3958 C C . ASP B 1 182 ? 0.229 10.773 14.273 1 82.75 182 ASP B C 1
ATOM 3960 O O . ASP B 1 182 ? 0.512 9.984 13.367 1 82.75 182 ASP B O 1
ATOM 3964 N N . ALA B 1 183 ? 0.503 10.555 15.562 1 83.5 183 ALA B N 1
ATOM 3965 C CA . ALA B 1 183 ? 1.388 9.461 15.969 1 83.5 183 ALA B CA 1
ATOM 3966 C C . ALA B 1 183 ? 0.779 8.109 15.633 1 83.5 183 ALA B C 1
ATOM 3968 O O . ALA B 1 183 ? 1.492 7.184 15.234 1 83.5 183 ALA B O 1
ATOM 3969 N N . GLU B 1 184 ? -0.493 7.988 15.797 1 85.62 184 GLU B N 1
ATOM 3970 C CA . GLU B 1 184 ? -1.138 6.703 15.539 1 85.62 184 GLU B CA 1
ATOM 3971 C C . GLU B 1 184 ? -1.183 6.395 14.047 1 85.62 184 GLU B C 1
ATOM 3973 O O . GLU B 1 184 ? -0.946 5.258 13.633 1 85.62 184 GLU B O 1
ATOM 3978 N N . VAL B 1 185 ? -1.478 7.422 13.242 1 90.06 185 VAL B N 1
ATOM 3979 C CA . VAL B 1 185 ? -1.474 7.258 11.789 1 90.06 185 VAL B CA 1
ATOM 3980 C C . VAL B 1 185 ? -0.06 6.938 11.312 1 90.06 185 VAL B C 1
ATOM 3982 O O . VAL B 1 185 ? 0.139 6.016 10.523 1 90.06 185 VAL B O 1
ATOM 3985 N N . SER B 1 186 ? 0.84 7.703 11.867 1 91.44 186 SER B N 1
ATOM 3986 C CA . SER B 1 186 ? 2.242 7.492 11.523 1 91.44 186 SER B CA 1
ATOM 3987 C C . SER B 1 186 ? 2.676 6.059 11.812 1 91.44 186 SER B C 1
ATOM 3989 O O . SER B 1 186 ? 3.271 5.398 10.961 1 91.44 186 SER B O 1
ATOM 3991 N N . ALA B 1 187 ? 2.334 5.57 12.945 1 92.31 187 ALA B N 1
ATOM 3992 C CA . ALA B 1 187 ? 2.709 4.219 13.352 1 92.31 187 ALA B CA 1
ATOM 3993 C C . ALA B 1 187 ? 2.047 3.176 12.453 1 92.31 187 ALA B C 1
ATOM 3995 O O . ALA B 1 187 ? 2.68 2.193 12.055 1 92.31 187 ALA B O 1
ATOM 3996 N N . ALA B 1 188 ? 0.854 3.379 12.141 1 94.44 188 ALA B N 1
ATOM 3997 C CA . ALA B 1 188 ? 0.119 2.428 11.305 1 94.44 188 ALA B CA 1
ATOM 3998 C C . ALA B 1 188 ? 0.674 2.395 9.883 1 94.44 188 ALA B C 1
ATOM 4000 O O . ALA B 1 188 ? 0.816 1.323 9.297 1 94.44 188 ALA B O 1
ATOM 4001 N N . VAL B 1 189 ? 0.993 3.529 9.344 1 95.81 189 VAL B N 1
ATOM 4002 C CA . VAL B 1 189 ? 1.582 3.592 8.008 1 95.81 189 VAL B CA 1
ATOM 4003 C C . VAL B 1 189 ? 2.949 2.91 8.016 1 95.81 189 VAL B C 1
ATOM 4005 O O . VAL B 1 189 ? 3.283 2.164 7.094 1 95.81 189 VAL B O 1
ATOM 4008 N N . GLY B 1 190 ? 3.668 3.197 9.07 1 96.81 190 GLY B N 1
ATOM 4009 C CA . GLY B 1 190 ? 4.945 2.518 9.211 1 96.81 190 GLY B CA 1
ATOM 4010 C C . GLY B 1 190 ? 4.82 1.007 9.234 1 96.81 190 GLY B C 1
ATOM 4011 O O . GLY B 1 190 ? 5.574 0.306 8.547 1 96.81 190 GLY B O 1
ATOM 4012 N N . ARG B 1 191 ? 3.895 0.522 9.984 1 96 191 ARG B N 1
ATOM 4013 C CA . ARG B 1 191 ? 3.656 -0.915 10.062 1 96 191 ARG B CA 1
ATOM 4014 C C . ARG B 1 191 ? 3.242 -1.473 8.703 1 96 191 ARG B C 1
ATOM 4016 O O . ARG B 1 191 ? 3.678 -2.559 8.312 1 96 191 ARG B O 1
ATOM 4023 N N . SER B 1 192 ? 2.402 -0.739 8.023 1 96.94 192 SER B N 1
ATOM 4024 C CA . SER B 1 192 ? 1.991 -1.156 6.684 1 96.94 192 SER B CA 1
ATOM 4025 C C . SER B 1 192 ? 3.186 -1.232 5.738 1 96.94 192 SER B C 1
ATOM 4027 O O . SER B 1 192 ? 3.309 -2.182 4.961 1 96.94 192 SER B O 1
ATOM 4029 N N . THR B 1 193 ? 4.012 -0.232 5.844 1 97.44 193 THR B N 1
ATOM 4030 C CA . THR B 1 193 ? 5.199 -0.173 4.996 1 97.44 193 THR B CA 1
ATOM 4031 C C . THR B 1 193 ? 6.125 -1.353 5.281 1 97.44 193 THR B C 1
ATOM 4033 O O . THR B 1 193 ? 6.605 -2.008 4.352 1 97.44 193 THR B O 1
ATOM 4036 N N . ILE B 1 194 ? 6.281 -1.64 6.508 1 97.56 194 ILE B N 1
ATOM 4037 C CA . ILE B 1 194 ? 7.168 -2.73 6.898 1 97.56 194 ILE B CA 1
ATOM 4038 C C . ILE B 1 194 ? 6.605 -4.059 6.398 1 97.56 194 ILE B C 1
ATOM 4040 O O . ILE B 1 194 ? 7.328 -4.859 5.801 1 97.56 194 ILE B O 1
ATOM 4044 N N . ALA B 1 195 ? 5.395 -4.27 6.605 1 96.69 195 ALA B N 1
ATOM 4045 C CA . ALA B 1 195 ? 4.766 -5.516 6.188 1 96.69 195 ALA B CA 1
ATOM 4046 C C . ALA B 1 195 ? 4.793 -5.66 4.668 1 96.69 195 ALA B C 1
ATOM 4048 O O . ALA B 1 195 ? 5.055 -6.746 4.145 1 96.69 195 ALA B O 1
ATOM 4049 N N . LEU B 1 196 ? 4.52 -4.602 3.941 1 97.06 196 LEU B N 1
ATOM 4050 C CA . LEU B 1 196 ? 4.547 -4.637 2.482 1 97.06 196 LEU B CA 1
ATOM 4051 C C . LEU B 1 196 ? 5.961 -4.883 1.971 1 97.06 196 LEU B C 1
ATOM 4053 O O . LEU B 1 196 ? 6.156 -5.629 1.01 1 97.06 196 LEU B O 1
ATOM 4057 N N . THR B 1 197 ? 6.906 -4.25 2.625 1 98.06 197 THR B N 1
ATOM 4058 C CA . THR B 1 197 ? 8.305 -4.469 2.262 1 98.06 197 THR B CA 1
ATOM 4059 C C . THR B 1 197 ? 8.688 -5.934 2.449 1 98.06 197 THR B C 1
ATOM 4061 O O . THR B 1 197 ? 9.328 -6.527 1.579 1 98.06 197 THR B O 1
ATOM 4064 N N . ARG B 1 198 ? 8.297 -6.48 3.572 1 96.31 198 ARG B N 1
ATOM 4065 C CA . ARG B 1 198 ? 8.57 -7.891 3.83 1 96.31 198 ARG B CA 1
ATOM 4066 C C . ARG B 1 198 ? 7.984 -8.773 2.736 1 96.31 198 ARG B C 1
ATOM 4068 O O . ARG B 1 198 ? 8.672 -9.648 2.203 1 96.31 198 ARG B O 1
ATOM 4075 N N . ALA B 1 199 ? 6.773 -8.562 2.365 1 94.94 199 ALA B N 1
ATOM 4076 C CA . ALA B 1 199 ? 6.105 -9.336 1.323 1 94.94 199 ALA B CA 1
ATOM 4077 C C . ALA B 1 199 ? 6.816 -9.18 -0.018 1 94.94 199 ALA B C 1
ATOM 4079 O O . ALA B 1 199 ? 6.996 -10.156 -0.751 1 94.94 199 ALA B O 1
ATOM 4080 N N . LEU B 1 200 ? 7.168 -7.961 -0.32 1 96 200 LEU B N 1
ATOM 4081 C CA . LEU B 1 200 ? 7.871 -7.656 -1.561 1 96 200 LEU B CA 1
ATOM 4082 C C . LEU B 1 200 ? 9.172 -8.445 -1.656 1 96 200 LEU B C 1
ATOM 4084 O O . LEU B 1 200 ? 9.438 -9.094 -2.674 1 96 200 LEU B O 1
ATOM 4088 N N . LEU B 1 201 ? 9.93 -8.414 -0.598 1 95.44 201 LEU B N 1
ATOM 4089 C CA . LEU B 1 201 ? 11.234 -9.055 -0.606 1 95.44 201 LEU B CA 1
ATOM 4090 C C . LEU B 1 201 ? 11.094 -10.57 -0.689 1 95.44 201 LEU B C 1
ATOM 4092 O O . LEU B 1 201 ? 11.805 -11.227 -1.464 1 95.44 201 LEU B O 1
ATOM 4096 N N . MET B 1 202 ? 10.195 -11.125 0.036 1 92.06 202 MET B N 1
ATOM 4097 C CA . MET B 1 202 ? 9.984 -12.57 0.023 1 92.06 202 MET B CA 1
ATOM 4098 C C . MET B 1 202 ? 9.516 -13.039 -1.353 1 92.06 202 MET B C 1
ATOM 4100 O O . MET B 1 202 ? 10.016 -14.039 -1.872 1 92.06 202 MET B O 1
ATOM 4104 N N . SER B 1 203 ? 8.594 -12.328 -1.919 1 90.94 203 SER B N 1
ATOM 4105 C CA . SER B 1 203 ? 8.055 -12.734 -3.211 1 90.94 203 SER B CA 1
ATOM 4106 C C . SER B 1 203 ? 9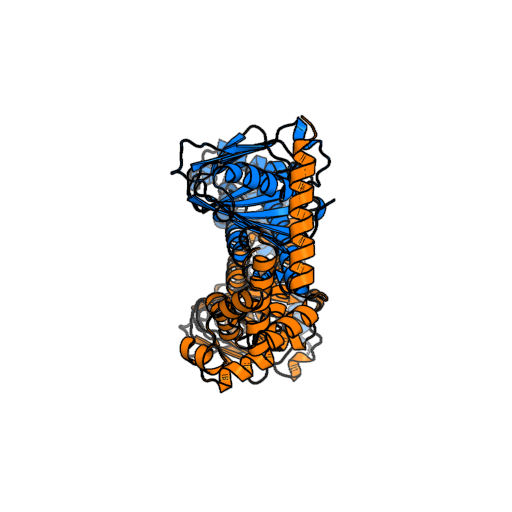.07 -12.516 -4.328 1 90.94 203 SER B C 1
ATOM 4108 O O . SER B 1 203 ? 9.062 -13.234 -5.328 1 90.94 203 SER B O 1
ATOM 4110 N N . ALA B 1 204 ? 9.906 -11.523 -4.137 1 91.12 204 ALA B N 1
ATOM 4111 C CA . ALA B 1 204 ? 10.961 -11.289 -5.117 1 91.12 204 ALA B CA 1
ATOM 4112 C C . ALA B 1 204 ? 12.047 -12.352 -5.027 1 91.12 204 ALA B C 1
ATOM 4114 O O . ALA B 1 204 ? 12.586 -12.789 -6.047 1 91.12 204 ALA B O 1
ATOM 4115 N N . ALA B 1 205 ? 12.383 -12.633 -3.701 1 87.94 205 ALA B N 1
ATOM 4116 C CA . ALA B 1 205 ? 13.469 -13.586 -3.463 1 87.94 205 ALA B CA 1
ATOM 4117 C C . ALA B 1 205 ? 13.062 -14.992 -3.879 1 87.94 205 ALA B C 1
ATOM 4119 O O . ALA B 1 205 ? 13.906 -15.797 -4.285 1 87.94 205 ALA B O 1
ATOM 4120 N N . ASP B 1 206 ? 11.875 -15.391 -3.168 1 67.69 206 ASP B N 1
ATOM 4121 C CA . ASP B 1 206 ? 11.398 -16.766 -3.361 1 67.69 206 ASP B CA 1
ATOM 4122 C C . ASP B 1 206 ? 11.062 -17.016 -4.828 1 67.69 206 ASP B C 1
ATOM 4124 O O . ASP B 1 206 ? 11.016 -18.172 -5.266 1 67.69 206 ASP B O 1
ATOM 4128 N N . ARG B 1 207 ? 10.398 -15.875 -5.219 1 53.66 207 ARG B N 1
ATOM 4129 C CA . ARG B 1 207 ? 10.086 -16.188 -6.609 1 53.66 207 ARG B CA 1
ATOM 4130 C C . ARG B 1 207 ? 11.273 -16.828 -7.312 1 53.66 207 ARG B C 1
ATOM 4132 O O . ARG B 1 207 ? 12.273 -16.156 -7.59 1 53.66 207 ARG B O 1
ATOM 4139 N N . ALA B 1 208 ? 11.758 -17.688 -6.375 1 45.34 208 ALA B N 1
ATOM 4140 C CA . ALA B 1 208 ? 12.547 -18.594 -7.211 1 45.34 208 ALA B CA 1
ATOM 4141 C C . ALA B 1 208 ? 12.25 -18.375 -8.688 1 45.34 208 ALA B C 1
ATOM 4143 O O . ALA B 1 208 ? 11.211 -17.812 -9.047 1 45.34 208 ALA B O 1
ATOM 4144 N N . ASP B 1 209 ? 13.258 -18.703 -9.492 1 38.25 209 ASP B N 1
ATOM 4145 C CA . ASP B 1 209 ? 12.922 -18.75 -10.914 1 38.25 209 ASP B CA 1
ATOM 4146 C C . ASP B 1 209 ? 11.453 -19.125 -11.109 1 38.25 209 ASP B C 1
ATOM 4148 O O . ASP B 1 209 ? 11.062 -20.266 -10.891 1 38.25 209 ASP B O 1
ATOM 4152 N N . GLU B 1 210 ? 10.484 -18.578 -10.133 1 38.62 210 GLU B N 1
ATOM 4153 C CA . GLU B 1 210 ? 9.094 -18.812 -10.516 1 38.62 210 GLU B CA 1
ATOM 4154 C C . GLU B 1 210 ? 9 -19.578 -11.836 1 38.62 210 GLU B C 1
ATOM 4156 O O . GLU B 1 210 ? 9.82 -19.359 -12.734 1 38.62 210 GLU B O 1
ATOM 4161 N N . PRO B 1 211 ? 8.477 -20.703 -11.695 1 39.72 211 PRO B N 1
ATOM 4162 C CA . PRO B 1 211 ? 8.32 -21.141 -13.086 1 39.72 211 PRO B CA 1
ATOM 4163 C C . PRO B 1 211 ? 8.141 -19.969 -14.055 1 39.72 211 PRO B C 1
ATOM 4165 O O . PRO B 1 211 ? 7.48 -18.984 -13.719 1 39.72 211 PRO B O 1
ATOM 4168 N N . SER B 1 212 ? 9.234 -19.484 -14.633 1 44.03 212 SER B N 1
ATOM 4169 C CA . SER B 1 212 ? 9.297 -18.484 -15.695 1 44.03 212 SER B CA 1
ATOM 4170 C C . SER B 1 212 ? 7.898 -18.109 -16.172 1 44.03 212 SER B C 1
ATOM 4172 O O . SER B 1 212 ? 6.949 -18.875 -16.016 1 44.03 212 SER B O 1
ATOM 4174 N N . SER B 1 213 ? 7.562 -16.703 -16.094 1 51.97 213 SER B N 1
ATOM 4175 C CA . SER B 1 213 ? 6.465 -16.453 -17.016 1 51.97 213 SER B CA 1
ATOM 4176 C C . SER B 1 213 ? 6.18 -17.672 -17.891 1 51.97 213 SER B C 1
ATOM 4178 O O . SER B 1 213 ? 5.023 -17.953 -18.203 1 51.97 213 SER B O 1
ATOM 4180 N N . LEU B 1 214 ? 7.18 -18.5 -17.719 1 61.69 214 LEU B N 1
ATOM 4181 C CA . LEU B 1 214 ? 7.09 -19.656 -18.609 1 61.69 214 LEU B CA 1
ATOM 4182 C C . LEU B 1 214 ? 6.344 -20.812 -17.938 1 61.69 214 LEU B C 1
ATOM 4184 O O . LEU B 1 214 ? 5.492 -21.453 -18.547 1 61.69 214 LEU B O 1
ATOM 4188 N N . VAL B 1 215 ? 6.586 -20.906 -16.547 1 69 215 VAL B N 1
ATOM 4189 C CA . VAL B 1 215 ? 5.914 -22.031 -15.906 1 69 215 VAL B CA 1
ATOM 4190 C C . VAL B 1 215 ? 4.426 -21.719 -15.758 1 69 215 VAL B C 1
ATOM 4192 O O . VAL B 1 215 ? 3.584 -22.609 -15.93 1 69 215 VAL B O 1
ATOM 4195 N N . VAL B 1 216 ? 4.184 -20.625 -15.492 1 63.41 216 VAL B N 1
ATOM 4196 C CA . VAL B 1 216 ? 2.785 -20.203 -15.469 1 63.41 216 VAL B CA 1
ATOM 4197 C C . VAL B 1 216 ? 2.162 -20.391 -16.859 1 63.41 216 VAL B C 1
ATOM 4199 O O . VAL B 1 216 ? 1.043 -20.906 -16.969 1 63.41 216 VAL B O 1
ATOM 4202 N N . GLN B 1 217 ? 2.824 -19.922 -17.812 1 72.31 217 GLN B N 1
ATOM 4203 C CA . GLN B 1 217 ? 2.396 -20.125 -19.188 1 72.31 217 GLN B CA 1
ATOM 4204 C C . GLN B 1 217 ? 2.297 -21.609 -19.516 1 72.31 217 GLN B C 1
ATOM 4206 O O . GLN B 1 217 ? 1.375 -22.047 -20.219 1 72.31 217 GLN B O 1
ATOM 4211 N N . VAL B 1 218 ? 3.137 -22.328 -18.875 1 80.25 218 VAL B N 1
ATOM 4212 C CA . VAL B 1 218 ? 3.131 -23.766 -19.109 1 80.25 218 VAL B CA 1
ATOM 4213 C C . VAL B 1 218 ? 1.889 -24.391 -18.469 1 80.25 218 VAL B C 1
ATOM 4215 O O . VAL B 1 218 ? 1.184 -25.172 -19.109 1 80.25 218 VAL B O 1
ATOM 4218 N N . ARG B 1 219 ? 1.704 -23.891 -17.234 1 77.44 219 ARG B N 1
ATOM 4219 C CA . ARG B 1 219 ? 0.534 -24.438 -16.531 1 77.44 219 ARG B CA 1
ATOM 4220 C C . ARG B 1 219 ? -0.752 -24.031 -17.25 1 77.44 219 ARG B C 1
ATOM 4222 O O . ARG B 1 219 ? -1.657 -24.844 -17.422 1 77.44 219 ARG B O 1
ATOM 4229 N N . ALA B 1 220 ? -0.795 -22.844 -17.672 1 76.88 220 ALA B N 1
ATOM 4230 C CA . ALA B 1 220 ? -1.947 -22.375 -18.438 1 76.88 220 ALA B CA 1
ATOM 4231 C C . ALA B 1 220 ? -2.092 -23.141 -19.75 1 76.88 220 ALA B C 1
ATOM 4233 O O . ALA B 1 220 ? -3.193 -23.562 -20.109 1 76.88 220 ALA B O 1
ATOM 4234 N N . TYR B 1 221 ? -1.037 -23.266 -20.422 1 82.06 221 TYR B N 1
ATOM 4235 C CA . TYR B 1 221 ? -1.043 -24 -21.688 1 82.06 221 TYR B CA 1
ATOM 4236 C C . TYR B 1 221 ? -1.513 -25.438 -21.469 1 82.06 221 TYR B C 1
ATOM 4238 O O . TYR B 1 221 ? -2.357 -25.938 -22.219 1 82.06 221 TYR B O 1
ATOM 4246 N N . VAL B 1 222 ? -1.047 -25.984 -20.359 1 87.38 222 VAL B N 1
ATOM 4247 C CA . VAL B 1 222 ? -1.395 -27.375 -20.078 1 87.38 222 VAL B CA 1
ATOM 4248 C C . VAL B 1 222 ? -2.873 -27.484 -19.719 1 87.38 222 VAL B C 1
ATOM 4250 O O . VAL B 1 222 ? -3.566 -28.391 -20.156 1 87.38 222 VAL B O 1
ATOM 4253 N N . SER B 1 223 ? -3.295 -26.531 -19.031 1 81.81 223 SER B N 1
ATOM 4254 C CA . SER B 1 223 ? -4.688 -26.547 -18.594 1 81.81 223 SER B CA 1
ATOM 4255 C C . SER B 1 223 ? -5.641 -26.484 -19.781 1 81.81 223 SER B C 1
ATOM 4257 O O . SER B 1 223 ? -6.758 -27.016 -19.719 1 81.81 223 SER B O 1
ATOM 4259 N N . HIS B 1 224 ? -5.125 -25.938 -20.844 1 81.75 224 HIS B N 1
ATOM 4260 C CA . HIS B 1 224 ? -5.98 -25.75 -22.016 1 81.75 224 HIS B CA 1
ATOM 4261 C C . HIS B 1 224 ? -5.746 -26.844 -23.047 1 81.75 224 HIS B C 1
ATOM 4263 O O . HIS B 1 224 ? -6.566 -27.047 -23.938 1 81.75 224 HIS B O 1
ATOM 4269 N N . HIS B 1 225 ? -4.691 -27.625 -22.875 1 89.31 225 HIS B N 1
ATOM 4270 C CA . HIS B 1 225 ? -4.316 -28.484 -23.984 1 89.31 225 HIS B CA 1
ATOM 4271 C C . HIS B 1 225 ? -4.031 -29.906 -23.5 1 89.31 225 HIS B C 1
ATOM 4273 O O . HIS B 1 225 ? -3.551 -30.75 -24.266 1 89.31 225 HIS B O 1
ATOM 4279 N N . PHE B 1 226 ? -4.367 -30.172 -22.281 1 90.19 226 PHE B N 1
ATOM 4280 C CA . PHE B 1 226 ? -3.949 -31.438 -21.688 1 90.19 226 PHE B CA 1
ATOM 4281 C C . PHE B 1 226 ? -4.617 -32.625 -22.391 1 90.19 226 PHE B C 1
ATOM 4283 O O . PHE B 1 226 ? -4.156 -33.75 -22.266 1 90.19 226 PHE B O 1
ATOM 4290 N N . THR B 1 227 ? -5.672 -32.406 -23.125 1 89.94 227 THR B N 1
ATOM 4291 C CA . THR B 1 227 ? -6.383 -33.469 -23.797 1 89.94 227 THR B CA 1
ATOM 4292 C C . THR B 1 227 ? -5.637 -33.906 -25.047 1 89.94 227 THR B C 1
ATOM 4294 O O . THR B 1 227 ? -5.902 -35 -25.594 1 89.94 227 THR B O 1
ATOM 4297 N N . ASP B 1 228 ? -4.766 -33.156 -25.547 1 88.88 228 ASP B N 1
ATOM 4298 C CA . ASP B 1 228 ? -3.947 -33.469 -26.703 1 88.88 228 ASP B CA 1
ATOM 4299 C C . ASP B 1 228 ? -2.943 -34.594 -26.359 1 88.88 228 ASP B C 1
ATOM 4301 O O . ASP B 1 228 ? -2.051 -34.375 -25.547 1 88.88 228 ASP B O 1
ATOM 4305 N N . PRO B 1 229 ? -3.174 -35.688 -27.031 1 87.75 229 PRO B N 1
ATOM 4306 C CA . PRO B 1 229 ? -2.271 -36.812 -26.703 1 87.75 229 PRO B CA 1
ATOM 4307 C C . PRO B 1 229 ? -0.817 -36.5 -27.062 1 87.75 229 PRO B C 1
ATOM 4309 O O . PRO B 1 229 ? 0.095 -37.125 -26.516 1 87.75 229 PRO B O 1
ATOM 4312 N N . GLY B 1 230 ? -0.548 -35.562 -27.844 1 89.56 230 GLY B N 1
ATOM 4313 C CA . GLY B 1 230 ? 0.792 -35.219 -28.297 1 89.56 230 GLY B CA 1
ATOM 4314 C C . GLY B 1 230 ? 1.438 -34.125 -27.484 1 89.56 230 GLY B C 1
ATOM 4315 O O . GLY B 1 230 ? 2.576 -33.719 -27.75 1 89.56 230 GLY B O 1
ATOM 4316 N N . ILE B 1 231 ? 0.736 -33.75 -26.469 1 91.31 231 ILE B N 1
ATOM 4317 C CA . ILE B 1 231 ? 1.297 -32.656 -25.688 1 91.31 231 ILE B CA 1
ATOM 4318 C C . ILE B 1 231 ? 2.514 -33.125 -24.906 1 91.31 231 ILE B C 1
ATOM 4320 O O . ILE B 1 231 ? 2.527 -34.281 -24.422 1 91.31 231 ILE B O 1
ATOM 4324 N N . GLY B 1 232 ? 3.568 -32.312 -24.906 1 92.62 232 GLY B N 1
ATOM 4325 C CA . GLY B 1 232 ? 4.82 -32.562 -24.219 1 92.62 232 GLY B CA 1
ATOM 4326 C C . GLY B 1 232 ? 5.723 -31.359 -24.141 1 92.62 232 GLY B C 1
ATOM 4327 O O . GLY B 1 232 ? 5.348 -30.266 -24.578 1 92.62 232 GLY B O 1
ATOM 4328 N N . PRO B 1 233 ? 6.809 -31.594 -23.562 1 91.44 233 PRO B N 1
ATOM 4329 C CA . PRO B 1 233 ? 7.723 -30.469 -23.375 1 91.44 233 PRO B CA 1
ATOM 4330 C C . PRO B 1 233 ? 8.055 -29.75 -24.672 1 91.44 233 PRO B C 1
ATOM 4332 O O . PRO B 1 233 ? 8.094 -28.516 -24.719 1 91.44 233 PRO B O 1
ATOM 4335 N N . ALA B 1 234 ? 8.234 -30.5 -25.766 1 90.75 234 ALA B N 1
ATOM 4336 C CA . ALA B 1 234 ? 8.602 -29.906 -27.047 1 90.75 234 ALA B CA 1
ATOM 4337 C C . ALA B 1 234 ? 7.477 -29.031 -27.594 1 90.75 234 ALA B C 1
ATOM 4339 O O . ALA B 1 234 ? 7.719 -27.906 -28.047 1 90.75 234 ALA B O 1
ATOM 4340 N N . ARG B 1 235 ? 6.289 -29.531 -27.562 1 91.44 235 ARG B N 1
ATOM 4341 C CA . ARG B 1 235 ? 5.129 -28.781 -28.047 1 91.44 235 ARG B CA 1
ATOM 4342 C C . ARG B 1 235 ? 4.891 -27.547 -27.188 1 91.44 235 ARG B C 1
ATOM 4344 O O . ARG B 1 235 ? 4.57 -26.469 -27.703 1 91.44 235 ARG B O 1
ATOM 4351 N N . ILE B 1 236 ? 5.031 -27.641 -25.922 1 90.94 236 ILE B N 1
ATOM 4352 C CA . ILE B 1 236 ? 4.828 -26.531 -25 1 90.94 236 ILE B CA 1
ATOM 4353 C C . ILE B 1 236 ? 5.891 -25.453 -25.234 1 90.94 236 ILE B C 1
ATOM 4355 O O . ILE B 1 236 ? 5.57 -24.266 -25.312 1 90.94 236 ILE B O 1
ATOM 4359 N N . ALA B 1 237 ? 7.066 -25.875 -25.375 1 89.31 237 ALA B N 1
ATOM 4360 C CA . ALA B 1 237 ? 8.164 -24.953 -25.625 1 89.31 237 ALA B CA 1
ATOM 4361 C C . ALA B 1 237 ? 7.945 -24.172 -26.906 1 89.31 237 ALA B C 1
ATOM 4363 O O . ALA B 1 237 ? 8.125 -22.938 -26.953 1 89.31 237 ALA B O 1
ATOM 4364 N N . ALA B 1 238 ? 7.504 -24.922 -27.922 1 84.69 238 ALA B N 1
ATOM 4365 C CA . ALA B 1 238 ? 7.227 -24.297 -29.219 1 84.69 238 ALA B CA 1
ATOM 4366 C C . ALA B 1 238 ? 6.102 -23.266 -29.094 1 84.69 238 ALA B C 1
ATOM 4368 O O . ALA B 1 238 ? 6.195 -22.172 -29.641 1 84.69 238 ALA B O 1
ATOM 4369 N N . ALA B 1 239 ? 5.125 -23.578 -28.359 1 82.31 239 ALA B N 1
ATOM 4370 C CA . ALA B 1 239 ? 3.955 -22.719 -28.203 1 82.31 239 ALA B CA 1
ATOM 4371 C C . ALA B 1 239 ? 4.309 -21.453 -27.406 1 82.31 239 ALA B C 1
ATOM 4373 O O . ALA B 1 239 ? 3.738 -20.391 -27.641 1 82.31 239 ALA B O 1
ATOM 4374 N N . LEU B 1 240 ? 5.254 -21.641 -26.578 1 80.19 240 LEU B N 1
ATOM 4375 C CA . LEU B 1 240 ? 5.582 -20.547 -25.672 1 80.19 240 LEU B CA 1
ATOM 4376 C C . LEU B 1 240 ? 6.859 -19.844 -26.109 1 80.19 240 LEU B C 1
ATOM 4378 O O . LEU B 1 240 ? 7.367 -18.969 -25.406 1 80.19 240 LEU B O 1
ATOM 4382 N N . ASN B 1 241 ? 7.34 -20.281 -27.25 1 80.5 241 ASN B N 1
ATOM 4383 C CA . ASN B 1 241 ? 8.508 -19.672 -27.891 1 80.5 241 ASN B CA 1
ATOM 4384 C C . ASN B 1 241 ? 9.719 -19.672 -26.969 1 80.5 241 ASN B C 1
ATOM 4386 O O . ASN B 1 241 ? 10.375 -18.656 -26.781 1 80.5 241 ASN B O 1
ATOM 4390 N N . VAL B 1 242 ? 9.953 -20.766 -26.5 1 81 242 VAL B N 1
ATOM 4391 C CA . VAL B 1 242 ? 11.148 -20.969 -25.688 1 81 242 VAL B CA 1
ATOM 4392 C C . VAL B 1 242 ? 11.828 -22.281 -26.094 1 81 242 VAL B C 1
ATOM 4394 O O . VAL B 1 242 ? 11.227 -23.125 -26.75 1 81 242 VAL B O 1
ATOM 4397 N N . SER B 1 243 ? 13.078 -22.406 -25.797 1 81.81 243 SER B N 1
ATOM 4398 C CA . SER B 1 243 ? 13.758 -23.672 -26.062 1 81.81 243 SER B CA 1
ATOM 4399 C C . SER B 1 243 ? 13.328 -24.75 -25.078 1 81.81 243 SER B C 1
ATOM 4401 O O . SER B 1 243 ? 12.938 -24.453 -23.938 1 81.81 243 SER B O 1
ATOM 4403 N N . VAL B 1 244 ? 13.289 -26.016 -25.562 1 87.94 244 VAL B N 1
ATOM 4404 C CA . VAL B 1 244 ? 12.93 -27.141 -24.719 1 87.94 244 VAL B CA 1
ATOM 4405 C C . VAL B 1 244 ? 13.859 -27.203 -23.516 1 87.94 244 VAL B C 1
ATOM 4407 O O . VAL B 1 244 ? 13.43 -27.5 -22.391 1 87.94 244 VAL B O 1
ATOM 4410 N N . ARG B 1 245 ? 15.086 -26.781 -23.703 1 82.69 245 ARG B N 1
ATOM 4411 C CA . ARG B 1 245 ? 16.062 -26.766 -22.609 1 82.69 245 ARG B CA 1
ATOM 4412 C C . ARG B 1 245 ? 15.68 -25.75 -21.547 1 82.69 245 ARG B C 1
ATOM 4414 O O . ARG B 1 245 ? 15.703 -26.031 -20.359 1 82.69 245 ARG B O 1
ATOM 4421 N N . HIS B 1 246 ? 15.383 -24.625 -22.062 1 80.75 246 HIS B N 1
ATOM 4422 C CA . HIS B 1 246 ? 14.992 -23.562 -21.141 1 80.75 246 HIS B CA 1
ATOM 4423 C C . HIS B 1 246 ? 13.742 -23.953 -20.359 1 80.75 246 HIS B C 1
ATOM 4425 O O . HIS B 1 246 ? 13.641 -23.672 -19.172 1 80.75 246 HIS B O 1
ATOM 4431 N N . LEU B 1 247 ? 12.805 -24.5 -21.125 1 83.56 247 LEU B N 1
ATOM 4432 C CA . LEU B 1 247 ? 11.578 -24.953 -20.484 1 83.56 247 LEU B CA 1
ATOM 4433 C C . LEU B 1 247 ? 11.883 -25.938 -19.359 1 83.56 247 LEU B C 1
ATOM 4435 O O . LEU B 1 247 ? 11.398 -25.781 -18.234 1 83.56 247 LEU B O 1
ATOM 4439 N N . HIS B 1 248 ? 12.695 -26.922 -19.625 1 84.5 248 HIS B N 1
ATOM 4440 C CA . HIS B 1 248 ? 13.023 -27.953 -18.641 1 84.5 248 HIS B CA 1
ATOM 4441 C C . HIS B 1 248 ? 13.773 -27.359 -17.453 1 84.5 248 HIS B C 1
ATOM 4443 O O . HIS B 1 248 ? 13.484 -27.688 -16.297 1 84.5 248 HIS B O 1
ATOM 4449 N N . GLN B 1 249 ? 14.648 -26.5 -17.766 1 79.38 249 GLN B N 1
ATOM 4450 C CA . GLN B 1 249 ? 15.438 -25.875 -16.719 1 79.38 249 GLN B CA 1
ATOM 4451 C C . GLN B 1 249 ? 14.547 -25.078 -15.766 1 79.38 249 GLN B C 1
ATOM 4453 O O . GLN B 1 249 ? 14.703 -25.172 -14.547 1 79.38 249 GLN B O 1
ATOM 4458 N N . THR B 1 250 ? 13.719 -24.406 -16.469 1 74.81 250 THR B N 1
ATOM 4459 C CA . THR B 1 250 ? 12.836 -23.547 -15.672 1 74.81 250 THR B CA 1
ATOM 4460 C C . THR B 1 250 ? 11.906 -24.406 -14.805 1 74.81 250 THR B C 1
ATOM 4462 O O . THR B 1 250 ? 11.711 -24.109 -13.617 1 74.81 250 THR B O 1
ATOM 4465 N N . CYS B 1 251 ? 11.32 -25.406 -15.422 1 77.81 251 CYS B N 1
ATOM 4466 C CA . CYS B 1 251 ? 10.398 -26.281 -14.688 1 77.81 251 CYS B CA 1
ATOM 4467 C C . CYS B 1 251 ? 11.133 -27.047 -13.594 1 77.81 251 CYS B C 1
ATOM 4469 O O . CYS B 1 251 ? 10.602 -27.219 -12.5 1 77.81 251 CYS B O 1
ATOM 4471 N N . ALA B 1 252 ? 12.289 -27.406 -13.883 1 76.38 252 ALA B N 1
ATOM 4472 C CA . ALA B 1 252 ? 13.094 -28.141 -12.914 1 76.38 252 ALA B CA 1
ATOM 4473 C C . ALA B 1 252 ? 13.414 -27.281 -11.695 1 76.38 252 ALA B C 1
ATOM 4475 O O . ALA B 1 252 ? 13.344 -27.734 -10.555 1 76.38 252 ALA B O 1
ATOM 4476 N N . ARG B 1 253 ? 13.703 -26.172 -12.023 1 67.5 253 ARG B N 1
ATOM 4477 C CA . ARG B 1 253 ? 14.023 -25.219 -10.961 1 67.5 253 ARG B CA 1
ATOM 4478 C C . ARG B 1 253 ? 12.852 -25.062 -10 1 67.5 253 ARG B C 1
ATOM 4480 O O . ARG B 1 253 ? 13.047 -24.828 -8.805 1 67.5 253 ARG B O 1
ATOM 4487 N N . GLU B 1 254 ? 11.797 -25.188 -10.695 1 65.06 254 GLU B N 1
ATOM 4488 C CA . GLU B 1 254 ? 10.586 -25 -9.891 1 65.06 254 GLU B CA 1
ATOM 4489 C C . GLU B 1 254 ? 10.008 -26.344 -9.445 1 65.06 254 GLU B C 1
ATOM 4491 O O . GLU B 1 254 ? 8.867 -26.406 -8.984 1 65.06 254 GLU B O 1
ATOM 4496 N N . SER B 1 255 ? 10.648 -27.359 -9.609 1 69.44 255 SER B N 1
ATOM 4497 C CA . SER B 1 255 ? 10.281 -28.734 -9.258 1 69.44 255 SER B CA 1
ATOM 4498 C C . SER B 1 255 ? 8.945 -29.125 -9.891 1 69.44 255 SER B C 1
ATOM 4500 O O . SER B 1 255 ? 8.133 -29.797 -9.258 1 69.44 255 SER B O 1
ATOM 4502 N N . VAL B 1 256 ? 8.766 -28.469 -10.953 1 73.81 256 VAL B N 1
ATOM 4503 C CA . VAL B 1 256 ? 7.57 -28.812 -11.727 1 73.81 256 VAL B CA 1
ATOM 4504 C C . VAL B 1 256 ? 7.926 -29.828 -12.805 1 73.81 256 VAL B C 1
ATOM 4506 O O . VAL B 1 256 ? 8.828 -29.578 -13.617 1 73.81 256 VAL B O 1
ATOM 4509 N N . SER B 1 257 ? 7.352 -31.031 -12.758 1 86.31 257 SER B N 1
ATOM 4510 C CA . SER B 1 257 ? 7.422 -32 -13.836 1 86.31 257 SER B CA 1
ATOM 4511 C C . SER B 1 257 ? 6.312 -31.797 -14.852 1 86.31 257 SER B C 1
ATOM 4513 O O . SER B 1 257 ? 5.129 -31.906 -14.523 1 86.31 257 SER B O 1
ATOM 4515 N N . ILE B 1 258 ? 6.754 -31.375 -16.062 1 87.94 258 ILE B N 1
ATOM 4516 C CA . ILE B 1 258 ? 5.785 -31.125 -17.125 1 87.94 258 ILE B CA 1
ATOM 4517 C C . ILE B 1 258 ? 4.91 -32.375 -17.312 1 87.94 258 ILE B C 1
ATOM 4519 O O . ILE B 1 258 ? 3.689 -32.25 -17.453 1 87.94 258 ILE B O 1
ATOM 4523 N N . GLU B 1 259 ? 5.547 -33.531 -17.203 1 88.94 259 GLU B N 1
ATOM 4524 C CA . GLU B 1 259 ? 4.812 -34.781 -17.375 1 88.94 259 GLU B CA 1
ATOM 4525 C C . GLU B 1 259 ? 3.773 -34.938 -16.266 1 88.94 259 GLU B C 1
ATOM 4527 O O . GLU B 1 259 ? 2.621 -35.281 -16.531 1 88.94 259 GLU B O 1
ATOM 4532 N N . GLN B 1 260 ? 4.207 -34.656 -15.055 1 88.62 260 GLN B N 1
ATOM 4533 C CA . GLN B 1 260 ? 3.285 -34.812 -13.93 1 88.62 260 GLN B CA 1
ATOM 4534 C C . GLN B 1 260 ? 2.156 -33.812 -13.992 1 88.62 260 GLN B C 1
ATOM 4536 O O . GLN B 1 260 ? 1.01 -34.125 -13.664 1 88.62 260 GLN B O 1
ATOM 4541 N N . LEU B 1 261 ? 2.598 -32.656 -14.453 1 87.44 261 LEU B N 1
ATOM 4542 C CA . LEU B 1 261 ? 1.593 -31.609 -14.594 1 87.44 261 LEU B CA 1
ATOM 4543 C C . LEU B 1 261 ? 0.507 -32.031 -15.578 1 87.44 261 LEU B C 1
ATOM 4545 O O . LEU B 1 261 ? -0.683 -31.844 -15.312 1 87.44 261 LEU B O 1
ATOM 4549 N N . ILE B 1 262 ? 0.852 -32.562 -16.703 1 91.81 262 ILE B N 1
ATOM 4550 C CA . ILE B 1 262 ? -0.075 -33.031 -17.734 1 91.81 262 ILE B CA 1
ATOM 4551 C C . ILE B 1 262 ? -0.943 -34.156 -17.172 1 91.81 262 ILE B C 1
ATOM 4553 O O . ILE B 1 262 ? -2.17 -34.125 -17.281 1 91.81 262 ILE B O 1
ATOM 4557 N N . ILE B 1 263 ? -0.312 -35.062 -16.484 1 92.38 263 ILE B N 1
ATOM 4558 C CA . ILE B 1 263 ? -1.013 -36.25 -15.969 1 92.38 263 ILE B CA 1
ATOM 4559 C C . ILE B 1 263 ? -2.02 -35.812 -14.906 1 92.38 263 ILE B C 1
ATOM 4561 O O . ILE B 1 263 ? -3.17 -36.281 -14.914 1 92.38 263 ILE B O 1
ATOM 4565 N N . ARG B 1 264 ? -1.567 -34.969 -14.039 1 88.5 264 ARG B N 1
ATOM 4566 C CA . ARG B 1 264 ? -2.453 -34.5 -12.977 1 88.5 264 ARG B CA 1
ATOM 4567 C C . ARG B 1 264 ? -3.664 -33.781 -13.539 1 88.5 264 ARG B C 1
ATOM 4569 O O . ARG B 1 264 ? -4.781 -33.938 -13.039 1 88.5 264 ARG B O 1
ATOM 4576 N N . SER B 1 265 ? -3.395 -32.969 -14.539 1 90 265 SER B N 1
ATOM 4577 C CA . SER B 1 265 ? -4.496 -32.25 -15.188 1 90 265 SER B CA 1
ATOM 4578 C C . SER B 1 265 ? -5.48 -33.219 -15.82 1 90 265 SER B C 1
ATOM 4580 O O . SER B 1 265 ? -6.695 -33.062 -15.688 1 90 265 SER B O 1
ATOM 4582 N N . ARG B 1 266 ? -5.02 -34.219 -16.469 1 92.75 266 ARG B N 1
ATOM 4583 C CA . ARG B 1 266 ? -5.848 -35.25 -17.078 1 92.75 266 ARG B CA 1
ATOM 4584 C C . ARG B 1 266 ? -6.645 -36.031 -16.031 1 92.75 266 ARG B C 1
ATOM 4586 O O . ARG B 1 266 ? -7.84 -36.25 -16.203 1 92.75 266 ARG B O 1
ATOM 4593 N N . LEU B 1 267 ? -5.938 -36.312 -14.977 1 91.31 267 LEU B N 1
ATOM 4594 C CA . LEU B 1 267 ? -6.578 -37.062 -13.922 1 91.31 267 LEU B CA 1
ATOM 4595 C C . LEU B 1 267 ? -7.703 -36.281 -13.266 1 91.31 267 LEU B C 1
ATOM 4597 O O . LEU B 1 267 ? -8.766 -36.844 -12.961 1 91.31 267 LEU B O 1
ATOM 4601 N N . ARG B 1 268 ? -7.414 -35.094 -13.031 1 86.12 268 ARG B N 1
ATOM 4602 C CA . ARG B 1 268 ? -8.43 -34.25 -12.422 1 86.12 268 ARG B CA 1
ATOM 4603 C C . ARG B 1 268 ? -9.68 -34.156 -13.289 1 86.12 268 ARG B C 1
ATOM 4605 O O . ARG B 1 268 ? -10.797 -34.25 -12.789 1 86.12 268 ARG B O 1
ATOM 4612 N N . ALA B 1 269 ? -9.484 -33.938 -14.523 1 86.25 269 ALA B N 1
ATOM 4613 C CA . ALA B 1 269 ? -10.602 -33.906 -15.461 1 86.25 269 ALA B CA 1
ATOM 4614 C C . ALA B 1 269 ? -11.328 -35.219 -15.508 1 86.25 269 ALA B C 1
ATOM 4616 O O . ALA B 1 269 ? -12.562 -35.281 -15.508 1 86.25 269 ALA B O 1
ATOM 4617 N N . ALA B 1 270 ? -10.609 -36.25 -15.484 1 91.81 270 ALA B N 1
ATOM 4618 C CA . ALA B 1 270 ? -11.188 -37.594 -15.508 1 91.81 270 ALA B CA 1
ATOM 4619 C C . ALA B 1 270 ? -11.984 -37.875 -14.242 1 91.81 270 ALA B C 1
ATOM 4621 O O . ALA B 1 270 ? -13.07 -38.469 -14.297 1 91.81 270 ALA B O 1
ATOM 4622 N N . ARG B 1 271 ? -11.375 -37.406 -13.203 1 87.75 271 ARG B N 1
ATOM 4623 C CA . ARG B 1 271 ? -12.039 -37.625 -11.922 1 87.75 271 ARG B CA 1
ATOM 4624 C C . ARG B 1 271 ? -13.422 -36.969 -11.914 1 87.75 271 ARG B C 1
ATOM 4626 O O . ARG B 1 271 ? -14.398 -37.562 -11.469 1 87.75 271 ARG B O 1
ATOM 4633 N N . THR B 1 272 ? -13.445 -35.844 -12.43 1 84.81 272 THR B N 1
ATOM 4634 C CA . THR B 1 272 ? -14.703 -35.094 -12.516 1 84.81 272 THR B CA 1
ATOM 4635 C C . THR B 1 272 ? -15.672 -35.812 -13.461 1 84.81 272 THR B C 1
ATOM 4637 O O . THR B 1 272 ? -16.859 -35.938 -13.156 1 84.81 272 THR B O 1
ATOM 4640 N N . ALA B 1 273 ? -15.219 -36.281 -14.523 1 86.38 273 ALA B N 1
ATOM 4641 C CA . ALA B 1 273 ? -16.031 -36.938 -15.523 1 86.38 273 ALA B CA 1
ATOM 4642 C C . ALA B 1 273 ? -16.578 -38.281 -14.984 1 86.38 273 ALA B C 1
ATOM 4644 O O . ALA B 1 273 ? -17.719 -38.625 -15.25 1 86.38 273 ALA B O 1
ATOM 4645 N N . LEU B 1 274 ? -15.773 -38.875 -14.203 1 90.31 274 LEU B N 1
ATOM 4646 C CA . LEU B 1 274 ? -16.156 -40.188 -13.641 1 90.31 274 LEU B CA 1
ATOM 4647 C C . LEU B 1 274 ? -17.281 -40.031 -12.617 1 90.31 274 LEU B C 1
ATOM 4649 O O . LEU B 1 274 ? -18.062 -40.938 -12.398 1 90.31 274 LEU B O 1
ATOM 4653 N N . ALA B 1 275 ? -17.312 -38.875 -12.023 1 82.19 275 ALA B N 1
ATOM 4654 C CA . ALA B 1 275 ? -18.328 -38.594 -11.008 1 82.19 275 ALA B CA 1
ATOM 4655 C C . ALA B 1 275 ? -19.609 -38.094 -11.641 1 82.19 275 ALA B C 1
ATOM 4657 O O . ALA B 1 275 ? -20.641 -37.969 -10.961 1 82.19 275 ALA B O 1
ATOM 4658 N N . ASP B 1 276 ? -19.547 -37.812 -12.891 1 80.31 276 ASP B N 1
ATOM 4659 C CA . ASP B 1 276 ? -20.703 -37.281 -13.617 1 80.31 276 ASP B CA 1
ATOM 4660 C C . ASP B 1 276 ? -21.688 -38.375 -13.969 1 80.31 276 ASP B C 1
ATOM 4662 O O . ASP B 1 276 ? -21.375 -39.281 -14.734 1 80.31 276 ASP B O 1
ATOM 4666 N N . PRO B 1 277 ? -22.938 -38.312 -13.508 1 80.19 277 PRO B N 1
ATOM 4667 C CA . PRO B 1 277 ? -23.938 -39.344 -13.797 1 80.19 277 PRO B CA 1
ATOM 4668 C C . PRO B 1 277 ? -24.281 -39.438 -15.281 1 80.19 277 PRO B C 1
ATOM 4670 O O . PRO B 1 277 ? -24.656 -40.5 -15.773 1 80.19 277 PRO B O 1
ATOM 4673 N N . GLY B 1 278 ? -24.156 -38.375 -15.953 1 80.12 278 GLY B N 1
ATOM 4674 C CA . GLY B 1 278 ? -24.453 -38.344 -17.375 1 80.12 278 GLY B CA 1
ATOM 4675 C C . GLY B 1 278 ? -23.453 -39.125 -18.219 1 80.12 278 GLY B C 1
ATOM 4676 O O . GLY B 1 278 ? -23.703 -39.406 -19.375 1 80.12 278 GLY B O 1
ATOM 4677 N N . ARG B 1 279 ? -22.375 -39.562 -17.562 1 85 279 ARG B N 1
ATOM 4678 C CA . ARG B 1 279 ? -21.328 -40.25 -18.297 1 85 279 ARG B CA 1
ATOM 4679 C C . ARG B 1 279 ? -21.125 -41.656 -17.734 1 85 279 ARG B C 1
ATOM 4681 O O . ARG B 1 279 ? -20.031 -42.25 -17.875 1 85 279 ARG B O 1
ATOM 4688 N N . ARG B 1 280 ? -22.125 -42.125 -17.156 1 84.94 280 ARG B N 1
ATOM 4689 C CA . ARG B 1 280 ? -22.047 -43.406 -16.469 1 84.94 280 ARG B CA 1
ATOM 4690 C C . ARG B 1 280 ? -21.844 -44.562 -17.453 1 84.94 280 ARG B C 1
ATOM 4692 O O . ARG B 1 280 ? -21.156 -45.531 -17.125 1 84.94 280 ARG B O 1
ATOM 4699 N N . ARG B 1 281 ? -22.375 -44.438 -18.578 1 87.88 281 ARG B N 1
ATOM 4700 C CA . ARG B 1 281 ? -22.359 -45.562 -19.516 1 87.88 281 ARG B CA 1
ATOM 4701 C C . ARG B 1 281 ? -21.078 -45.531 -20.359 1 87.88 281 ARG B C 1
ATOM 4703 O O . ARG B 1 281 ? -20.781 -46.5 -21.078 1 87.88 281 ARG B O 1
ATOM 4710 N N . GLU B 1 282 ? -20.234 -44.562 -20.281 1 90.31 282 GLU B N 1
ATOM 4711 C CA . GLU B 1 282 ? -18.984 -44.469 -21.031 1 90.31 282 GLU B CA 1
ATOM 4712 C C . GLU B 1 282 ? -17.906 -45.375 -20.438 1 90.31 282 GLU B C 1
ATOM 4714 O O . GLU B 1 282 ? -17.656 -45.344 -19.234 1 90.31 282 GLU B O 1
ATOM 4719 N N . PRO B 1 283 ? -17.359 -46.25 -21.344 1 93.25 283 PRO B N 1
ATOM 4720 C CA . PRO B 1 283 ? -16.266 -47.062 -20.828 1 93.25 283 PRO B CA 1
ATOM 4721 C C . PRO B 1 283 ? -15.102 -46.25 -20.281 1 93.25 283 PRO B C 1
ATOM 4723 O O . PRO B 1 283 ? -14.766 -45.188 -20.859 1 93.25 283 PRO B O 1
ATOM 4726 N N . ILE B 1 284 ? -14.602 -46.688 -19.234 1 92.5 284 ILE B N 1
ATOM 4727 C CA . ILE B 1 284 ? -13.539 -46 -18.531 1 92.5 284 ILE B CA 1
ATOM 4728 C C . ILE B 1 284 ? -12.344 -45.812 -19.469 1 92.5 284 ILE B C 1
ATOM 4730 O O . ILE B 1 284 ? -11.703 -44.75 -19.453 1 92.5 284 ILE B O 1
ATOM 4734 N N . ALA B 1 285 ? -12.102 -46.812 -20.297 1 92.25 285 ALA B N 1
ATOM 4735 C CA . ALA B 1 285 ? -11 -46.719 -21.25 1 92.25 285 ALA B CA 1
ATOM 4736 C C . ALA B 1 285 ? -11.227 -45.594 -22.25 1 92.25 285 ALA B C 1
ATOM 4738 O O . ALA B 1 285 ? -10.297 -44.844 -22.578 1 92.25 285 ALA B O 1
ATOM 4739 N N . ALA B 1 286 ? -12.438 -45.469 -22.719 1 92.62 286 ALA B N 1
ATOM 4740 C CA . ALA B 1 286 ? -12.797 -44.438 -23.656 1 92.62 286 ALA B CA 1
ATOM 4741 C C . ALA B 1 286 ? -12.688 -43.031 -23.016 1 92.62 286 ALA B C 1
ATOM 4743 O O . ALA B 1 286 ? -12.203 -42.094 -23.625 1 92.62 286 ALA B O 1
ATOM 4744 N N . LEU B 1 287 ? -13.141 -42.938 -21.812 1 92.62 287 LEU B N 1
ATOM 4745 C CA . LEU B 1 287 ? -13.062 -41.719 -21.047 1 92.62 287 LEU B CA 1
ATOM 4746 C C . LEU B 1 287 ? -11.609 -41.281 -20.844 1 92.62 287 LEU B C 1
ATOM 4748 O O . LEU B 1 287 ? -11.266 -40.125 -21.047 1 92.62 287 LEU B O 1
ATOM 4752 N N . ALA B 1 288 ? -10.82 -42.219 -20.484 1 93.19 288 ALA B N 1
ATOM 4753 C CA . ALA B 1 288 ? -9.398 -41.969 -20.297 1 93.19 288 ALA B CA 1
ATOM 4754 C C . ALA B 1 288 ? -8.75 -41.469 -21.578 1 93.19 288 ALA B C 1
ATOM 4756 O O . ALA B 1 288 ? -7.977 -40.5 -21.547 1 93.19 288 ALA B O 1
ATOM 4757 N N . GLN B 1 289 ? -9.125 -42.031 -22.688 1 91.81 289 GLN B N 1
ATOM 4758 C CA . GLN B 1 289 ? -8.594 -41.625 -23.984 1 91.81 289 GLN B CA 1
ATOM 4759 C C . GLN B 1 289 ? -9.023 -40.219 -24.344 1 91.81 289 GLN B C 1
ATOM 4761 O O . GLN B 1 289 ? -8.242 -39.438 -24.922 1 91.81 289 GLN B O 1
ATOM 4766 N N . SER B 1 290 ? -10.219 -39.906 -24 1 91.94 290 SER B N 1
ATOM 4767 C CA . SER B 1 290 ? -10.742 -38.562 -24.328 1 91.94 290 SER B CA 1
ATOM 4768 C C . SER B 1 290 ? -10 -37.469 -23.562 1 91.94 290 SER B C 1
ATOM 4770 O O . SER B 1 290 ? -9.992 -36.312 -23.984 1 91.94 290 SER B O 1
ATOM 4772 N N . PHE B 1 291 ? -9.289 -37.906 -22.531 1 92 291 PHE B N 1
ATOM 4773 C CA . PHE B 1 291 ? -8.562 -36.938 -21.734 1 92 291 PHE B CA 1
ATOM 4774 C C . PHE B 1 291 ? -7.062 -37.031 -21.984 1 92 291 PHE B C 1
ATOM 4776 O O . PHE B 1 291 ? -6.266 -36.406 -21.281 1 92 291 PHE B O 1
ATOM 4783 N N . GLY B 1 292 ? -6.711 -37.875 -22.984 1 92.31 292 GLY B N 1
ATOM 4784 C CA . GLY B 1 292 ? -5.348 -37.812 -23.484 1 92.31 292 GLY B CA 1
ATOM 4785 C C . GLY B 1 292 ? -4.492 -39 -23.047 1 92.31 292 GLY B C 1
ATOM 4786 O O . GLY B 1 292 ? -3.303 -39.062 -23.359 1 92.31 292 GLY B O 1
ATOM 4787 N N . PHE B 1 293 ? -5.047 -39.938 -22.391 1 93.25 293 PHE B N 1
ATOM 4788 C CA . PHE B 1 293 ? -4.277 -41.125 -22.047 1 93.25 293 PHE B CA 1
ATOM 4789 C C . PHE B 1 293 ? -4.234 -42.125 -23.219 1 93.25 293 PHE B C 1
ATOM 4791 O O . PHE B 1 293 ? -5.277 -42.531 -23.734 1 93.25 293 PHE B O 1
ATOM 4798 N N . ARG B 1 294 ? -3.043 -42.375 -23.578 1 88.31 294 ARG B N 1
ATOM 4799 C CA . ARG B 1 294 ? -2.896 -43.312 -24.672 1 88.31 294 ARG B CA 1
ATOM 4800 C C . ARG B 1 294 ? -3.066 -44.75 -24.188 1 88.31 294 ARG B C 1
ATOM 4802 O O . ARG B 1 294 ? -3.514 -45.625 -24.938 1 88.31 294 ARG B O 1
ATOM 4809 N N . ASN B 1 295 ? -2.678 -45 -22.969 1 89.88 295 ASN B N 1
ATOM 4810 C CA . ASN B 1 295 ? -2.742 -46.312 -22.359 1 89.88 295 ASN B CA 1
ATOM 4811 C C . ASN B 1 295 ? -3.68 -46.344 -21.156 1 89.88 295 ASN B C 1
ATOM 4813 O O . ASN B 1 295 ? -3.391 -45.719 -20.125 1 89.88 295 ASN B O 1
ATOM 4817 N N . PRO B 1 296 ? -4.828 -47.062 -21.297 1 89.19 296 PRO B N 1
ATOM 4818 C CA . PRO B 1 296 ? -5.793 -47.125 -20.203 1 89.19 296 PRO B CA 1
ATOM 4819 C C . PRO B 1 296 ? -5.191 -47.688 -18.922 1 89.19 296 PRO B C 1
ATOM 4821 O O . PRO B 1 296 ? -5.574 -47.281 -17.812 1 89.19 296 PRO B O 1
ATOM 4824 N N . ALA B 1 297 ? -4.285 -48.594 -19.125 1 91.38 297 ALA B N 1
ATOM 4825 C CA . ALA B 1 297 ? -3.639 -49.188 -17.938 1 91.38 297 ALA B CA 1
ATOM 4826 C C . ALA B 1 297 ? -2.844 -48.125 -17.188 1 91.38 297 ALA B C 1
ATOM 4828 O O . ALA B 1 297 ? -2.85 -48.094 -15.953 1 91.38 297 ALA B O 1
ATOM 4829 N N . HIS B 1 298 ? -2.127 -47.312 -17.953 1 92.75 298 HIS B N 1
ATOM 4830 C CA . HIS B 1 298 ? -1.383 -46.219 -17.359 1 92.75 298 HIS B CA 1
ATOM 4831 C C . HIS B 1 298 ? -2.312 -45.281 -16.625 1 92.75 298 HIS B C 1
ATOM 4833 O O . HIS B 1 298 ? -1.994 -44.812 -15.516 1 92.75 298 HIS B O 1
ATOM 4839 N N . PHE B 1 299 ? -3.453 -45.031 -17.234 1 94.25 299 PHE B N 1
ATOM 4840 C CA . PHE B 1 299 ? -4.465 -44.188 -16.609 1 94.25 299 PHE B CA 1
ATOM 4841 C C . PHE B 1 299 ? -4.902 -44.781 -15.273 1 94.25 299 PHE B C 1
ATOM 4843 O O . PHE B 1 299 ? -4.879 -44.094 -14.242 1 94.25 299 PHE B O 1
ATOM 4850 N N . SER B 1 300 ? -5.359 -45.938 -15.266 1 92.69 300 SER B N 1
ATOM 4851 C CA . SER B 1 300 ? -5.883 -46.594 -14.07 1 92.69 300 SER B CA 1
ATOM 4852 C C . SER B 1 300 ? -4.848 -46.625 -12.953 1 92.69 300 SER B C 1
ATOM 4854 O O . SER B 1 300 ? -5.18 -46.344 -11.797 1 92.69 300 SER B O 1
ATOM 4856 N N . ARG B 1 301 ? -3.604 -46.844 -13.281 1 93.12 301 ARG B N 1
ATOM 4857 C CA . ARG B 1 301 ? -2.527 -46.875 -12.297 1 93.12 301 ARG B CA 1
ATOM 4858 C C . ARG B 1 301 ? -2.299 -45.5 -11.688 1 93.12 301 ARG B C 1
ATOM 4860 O O . ARG B 1 301 ? -2.213 -45.375 -10.469 1 93.12 301 ARG B O 1
ATOM 4867 N N . ARG B 1 302 ? -2.189 -44.594 -12.531 1 93.62 302 ARG B N 1
ATOM 4868 C CA . ARG B 1 302 ? -1.932 -43.219 -12.062 1 93.62 302 ARG B CA 1
ATOM 4869 C C . ARG B 1 302 ? -3.107 -42.688 -11.25 1 93.62 302 ARG B C 1
ATOM 4871 O O . ARG B 1 302 ? -2.916 -41.969 -10.289 1 93.62 302 ARG B O 1
ATOM 4878 N N . PHE B 1 303 ? -4.332 -43 -11.641 1 94.19 303 PHE B N 1
ATOM 4879 C CA . PHE B 1 303 ? -5.527 -42.594 -10.914 1 94.19 303 PHE B CA 1
ATOM 4880 C C . PHE B 1 303 ? -5.516 -43.156 -9.492 1 94.19 303 PHE B C 1
ATOM 4882 O O . PHE B 1 303 ? -5.738 -42.438 -8.531 1 94.19 303 PHE B O 1
ATOM 4889 N N . ARG B 1 304 ? -5.145 -44.375 -9.5 1 91.62 304 ARG B N 1
ATOM 4890 C CA . ARG B 1 304 ? -5.07 -45 -8.195 1 91.62 304 ARG B CA 1
ATOM 4891 C C . ARG B 1 304 ? -3.969 -44.406 -7.344 1 91.62 304 ARG B C 1
ATOM 4893 O O . ARG B 1 304 ? -4.164 -44.156 -6.148 1 91.62 304 ARG B O 1
ATOM 4900 N N . THR B 1 305 ? -2.877 -44.188 -7.902 1 90.12 305 THR B N 1
ATOM 4901 C CA . THR B 1 305 ? -1.749 -43.625 -7.188 1 90.12 305 THR B CA 1
ATOM 4902 C C . THR B 1 305 ? -2.107 -42.219 -6.66 1 90.12 305 THR B C 1
ATOM 4904 O O . THR B 1 305 ? -1.76 -41.875 -5.531 1 90.12 305 THR B O 1
ATOM 4907 N N . GLU B 1 306 ? -2.809 -41.562 -7.449 1 87.19 306 GLU B N 1
ATOM 4908 C CA . GLU B 1 306 ? -3.119 -40.156 -7.113 1 87.19 306 GLU B CA 1
ATOM 4909 C C . GLU B 1 306 ? -4.258 -40.094 -6.102 1 87.19 306 GLU B C 1
ATOM 4911 O O . GLU B 1 306 ? -4.227 -39.25 -5.188 1 87.19 306 GLU B O 1
ATOM 4916 N N . TYR B 1 307 ? -5.32 -40.938 -6.199 1 86.88 307 TYR B N 1
ATOM 4917 C CA . TYR B 1 307 ? -6.551 -40.719 -5.441 1 86.88 307 TYR B CA 1
ATOM 4918 C C . TYR B 1 307 ? -6.801 -41.875 -4.477 1 86.88 307 TYR B C 1
ATOM 4920 O O . TYR B 1 307 ? -7.723 -41.812 -3.662 1 86.88 307 TYR B O 1
ATOM 4928 N N . GLY B 1 308 ? -6.023 -42.938 -4.621 1 87.56 308 GLY B N 1
ATOM 4929 C CA . GLY B 1 308 ? -6.082 -44.031 -3.666 1 87.56 308 GLY B CA 1
ATOM 4930 C C . GLY B 1 308 ? -7.152 -45.062 -3.998 1 87.56 308 GLY B C 1
ATOM 4931 O O . GLY B 1 308 ? -7.285 -46.062 -3.305 1 87.56 308 GLY B O 1
ATOM 4932 N N . VAL B 1 309 ? -7.957 -44.812 -4.973 1 89.5 309 VAL B N 1
ATOM 4933 C CA . VAL B 1 309 ? -8.992 -45.719 -5.438 1 89.5 309 VAL B CA 1
ATOM 4934 C C . VAL B 1 309 ? -8.891 -45.875 -6.953 1 89.5 309 VAL B C 1
ATOM 4936 O O . VAL B 1 309 ? -8.312 -45.031 -7.637 1 89.5 309 VAL B O 1
ATOM 4939 N N . THR B 1 310 ? -9.484 -46.969 -7.422 1 93.12 310 THR B N 1
ATOM 4940 C CA . THR B 1 310 ? -9.516 -47.188 -8.867 1 93.12 310 THR B CA 1
ATOM 4941 C C . THR B 1 310 ? -10.602 -46.312 -9.516 1 93.12 310 THR B C 1
ATOM 4943 O O . THR B 1 310 ? -11.531 -45.875 -8.836 1 93.12 310 THR B O 1
ATOM 4946 N N . PRO B 1 311 ? -10.391 -46.062 -10.812 1 93.06 311 PRO B N 1
ATOM 4947 C CA . PRO B 1 311 ? -11.438 -45.312 -11.508 1 93.06 311 PRO B CA 1
ATOM 4948 C C . PRO B 1 311 ? -12.812 -45.969 -11.375 1 93.06 311 PRO B C 1
ATOM 4950 O O . PRO B 1 311 ? -13.812 -45.25 -11.18 1 93.06 311 PRO B O 1
ATOM 4953 N N . SER B 1 312 ? -12.93 -47.219 -11.492 1 92.94 312 SER B N 1
ATOM 4954 C CA . SER B 1 312 ? -14.195 -47.938 -11.383 1 92.94 312 SER B CA 1
ATOM 4955 C C . SER B 1 312 ? -14.805 -47.781 -9.992 1 92.94 312 SER B C 1
ATOM 4957 O O . SER B 1 312 ? -16.016 -47.594 -9.852 1 92.94 312 SER B O 1
ATOM 4959 N N . GLN B 1 313 ? -13.961 -47.875 -8.984 1 90.62 313 GLN B N 1
ATOM 4960 C CA . GLN B 1 313 ? -14.414 -47.688 -7.609 1 90.62 313 GLN B CA 1
ATOM 4961 C C . GLN B 1 313 ? -14.93 -46.25 -7.395 1 90.62 313 GLN B C 1
ATOM 4963 O O . GLN B 1 313 ? -15.969 -46.062 -6.762 1 90.62 313 GLN B O 1
ATOM 4968 N N . TRP B 1 314 ? -14.18 -45.375 -7.922 1 90.75 314 TRP B N 1
ATOM 4969 C CA . TRP B 1 314 ? -14.562 -43.969 -7.812 1 90.75 314 TRP B CA 1
ATOM 4970 C C . TRP B 1 314 ? -15.922 -43.719 -8.453 1 90.75 314 TRP B C 1
ATOM 4972 O O . TRP B 1 314 ? -16.781 -43.062 -7.867 1 90.75 314 TRP B O 1
ATOM 4982 N N . ARG B 1 315 ? -16.125 -44.188 -9.68 1 90.38 315 ARG B N 1
ATOM 4983 C CA . ARG B 1 315 ? -17.391 -44.062 -10.383 1 90.38 315 ARG B CA 1
ATOM 4984 C C . ARG B 1 315 ? -18.531 -44.688 -9.594 1 90.38 315 ARG B C 1
ATOM 4986 O O . ARG B 1 315 ? -19.594 -44.094 -9.438 1 90.38 315 ARG B O 1
ATOM 4993 N N . ALA B 1 316 ? -18.312 -45.844 -9.094 1 88.06 316 ALA B N 1
ATOM 4994 C CA . ALA B 1 316 ? -19.328 -46.594 -8.336 1 88.06 316 ALA B CA 1
ATOM 4995 C C . ALA B 1 316 ? -19.734 -45.812 -7.078 1 88.06 316 ALA B C 1
ATOM 4997 O O . ALA B 1 316 ? -20.922 -45.719 -6.762 1 88.06 316 ALA B O 1
ATOM 4998 N N . GLU B 1 317 ? -18.719 -45.281 -6.438 1 82.12 317 GLU B N 1
ATOM 4999 C CA . GLU B 1 317 ? -18.953 -44.562 -5.195 1 82.12 317 GLU B CA 1
ATOM 5000 C C . GLU B 1 317 ? -19.75 -43.281 -5.445 1 82.12 317 GLU B C 1
ATOM 5002 O O . GLU B 1 317 ? -20.625 -42.938 -4.664 1 82.12 317 GLU B O 1
ATOM 5007 N N . ASN B 1 318 ? -19.484 -42.688 -6.473 1 77.75 318 ASN B N 1
ATOM 5008 C CA . ASN B 1 318 ? -20.125 -41.406 -6.742 1 77.75 318 ASN B CA 1
ATOM 5009 C C . ASN B 1 318 ? -21.5 -41.562 -7.352 1 77.75 318 ASN B C 1
ATOM 5011 O O . ASN B 1 318 ? -22.391 -40.75 -7.145 1 77.75 318 ASN B O 1
ATOM 5015 N N . HIS B 1 319 ? -21.734 -42.594 -8.07 1 73.88 319 HIS B N 1
ATOM 5016 C CA . HIS B 1 319 ? -23.062 -42.938 -8.586 1 73.88 319 HIS B CA 1
ATOM 5017 C C . HIS B 1 319 ? -23.984 -43.438 -7.484 1 73.88 319 HIS B C 1
ATOM 5019 O O . HIS B 1 319 ? -25.172 -43.156 -7.48 1 73.88 319 HIS B O 1
ATOM 5025 N N . TRP B 1 320 ? -23.453 -44.125 -6.645 1 70.25 320 TRP B N 1
ATOM 5026 C CA . TRP B 1 320 ? -24.219 -44.562 -5.484 1 70.25 320 TRP B CA 1
ATOM 5027 C C . TRP B 1 320 ? -24.688 -43.375 -4.656 1 70.25 320 TRP B C 1
ATOM 5029 O O . TRP B 1 320 ? -25.859 -43.312 -4.254 1 70.25 320 TRP B O 1
ATOM 5039 N N . ARG B 1 321 ? -23.844 -42.469 -4.559 1 61.66 321 ARG B N 1
ATOM 5040 C CA . ARG B 1 321 ? -24.172 -41.281 -3.771 1 61.66 321 ARG B CA 1
ATOM 5041 C C . ARG B 1 321 ? -25.25 -40.438 -4.457 1 61.66 321 ARG B C 1
ATOM 5043 O O . ARG B 1 321 ? -26.156 -39.938 -3.799 1 61.66 321 ARG B O 1
ATOM 5050 N N . ALA B 1 322 ? -25.172 -40.312 -5.656 1 65.62 322 ALA B N 1
ATOM 5051 C CA . ALA B 1 322 ? -26.156 -39.562 -6.434 1 65.62 322 ALA B CA 1
ATOM 5052 C C . ALA B 1 322 ? -27.516 -40.25 -6.414 1 65.62 322 ALA B C 1
ATOM 5054 O O . ALA B 1 322 ? -28.547 -39.594 -6.312 1 65.62 322 ALA B O 1
ATOM 5055 N N . GLU B 1 323 ? -27.578 -41.469 -6.52 1 64.62 323 GLU B N 1
ATOM 5056 C CA . GLU B 1 323 ? -28.797 -42.25 -6.484 1 64.62 323 GLU B CA 1
ATOM 5057 C C . GLU B 1 323 ? -29.438 -42.219 -5.102 1 64.62 323 GLU B C 1
ATOM 5059 O O . GLU B 1 323 ? -30.672 -42.125 -4.98 1 64.62 323 GLU B O 1
ATOM 5064 N N . ASN B 1 324 ? -28.703 -42.156 -4.074 1 64.75 324 ASN B N 1
ATOM 5065 C CA . ASN B 1 324 ? -29.25 -42.094 -2.721 1 64.75 324 ASN B CA 1
ATOM 5066 C C . ASN B 1 324 ? -29.656 -40.688 -2.336 1 64.75 324 ASN B C 1
ATOM 5068 O O . ASN B 1 324 ? -30.578 -40.5 -1.551 1 64.75 324 ASN B O 1
ATOM 5072 N N . GLN B 1 325 ? -28.969 -39.781 -2.777 1 58.78 325 GLN B N 1
ATOM 5073 C CA . GLN B 1 325 ? -29.375 -38.406 -2.541 1 58.78 325 GLN B CA 1
ATOM 5074 C C . GLN B 1 325 ? -30.656 -38.062 -3.305 1 58.78 325 GLN B C 1
ATOM 5076 O O . GLN B 1 325 ? -31.484 -37.312 -2.814 1 58.78 325 GLN B O 1
ATOM 5081 N N . SER B 1 326 ? -30.812 -38.469 -4.48 1 55.75 326 SER B N 1
ATOM 5082 C CA . SER B 1 326 ? -32.062 -38.344 -5.223 1 55.75 326 SER B CA 1
ATOM 5083 C C . SER B 1 326 ? -33.188 -39.156 -4.582 1 55.75 326 SER B C 1
ATOM 5085 O O . SER B 1 326 ? -34.344 -38.781 -4.621 1 55.75 326 SER B O 1
ATOM 5087 N N . ALA B 1 327 ? -33.031 -40.281 -4.047 1 57.72 327 ALA B N 1
ATOM 5088 C CA . ALA B 1 327 ? -34.031 -41.125 -3.387 1 57.72 327 ALA B CA 1
ATOM 5089 C C . ALA B 1 327 ? -34.469 -40.5 -2.053 1 57.72 327 ALA B C 1
ATOM 5091 O O . ALA B 1 327 ? -35.625 -40.594 -1.656 1 57.72 327 ALA B O 1
ATOM 5092 N N . SER B 1 328 ? -33.562 -39.906 -1.388 1 53.81 328 SER B N 1
ATOM 5093 C CA . SER B 1 328 ? -33.938 -39.344 -0.098 1 53.81 328 SER B CA 1
ATOM 5094 C C . SER B 1 328 ? -34.75 -38.062 -0.276 1 53.81 328 SER B C 1
ATOM 5096 O O . SER B 1 328 ? -35.406 -37.594 0.666 1 53.81 328 SER B O 1
ATOM 5098 N N . GLY B 1 329 ? -34.719 -37.344 -1.377 1 46.59 329 GLY B N 1
ATOM 5099 C CA . GLY B 1 329 ? -35.594 -36.219 -1.654 1 46.59 329 GLY B CA 1
ATOM 5100 C C . GLY B 1 329 ? -37 -36.594 -1.999 1 46.59 329 GLY B C 1
ATOM 5101 O O . GLY B 1 329 ? -37.875 -35.75 -2.154 1 46.59 329 GLY B O 1
ATOM 5102 N N . VAL B 1 330 ? -37.312 -37.844 -2.502 1 46.47 330 VAL B N 1
ATOM 5103 C CA . VAL B 1 330 ? -38.656 -38.25 -2.902 1 46.47 330 VAL B CA 1
ATOM 5104 C C . VAL B 1 330 ? -39.469 -38.625 -1.671 1 46.47 330 VAL B C 1
ATOM 5106 O O . VAL B 1 330 ? -40.688 -38.75 -1.742 1 46.47 330 VAL B O 1
ATOM 5109 N N . SER B 1 331 ? -38.844 -39.062 -0.606 1 39.88 331 SER B N 1
ATOM 5110 C CA . SER B 1 331 ? -39.781 -39.656 0.363 1 39.88 331 SER B CA 1
ATOM 5111 C C . SER B 1 331 ? -40.531 -38.562 1.145 1 39.88 331 SER B C 1
ATOM 5113 O O . SER B 1 331 ? -41.375 -38.875 1.971 1 39.88 331 SER B O 1
ATOM 5115 N N . GLU B 1 332 ? -40.031 -37.375 1.269 1 32.59 332 GLU B N 1
ATOM 5116 C CA . GLU B 1 332 ? -40.812 -36.562 2.184 1 32.59 332 GLU B CA 1
ATOM 5117 C C . GLU B 1 332 ? -42 -35.938 1.466 1 32.59 332 GLU B C 1
ATOM 5119 O O . GLU B 1 332 ? -42.688 -35.062 2.02 1 32.59 332 GLU B O 1
ATOM 5124 N N . PHE B 1 333 ? -42.406 -36.562 0.209 1 26.03 333 PHE B N 1
ATOM 5125 C CA . PHE B 1 333 ? -43.844 -36.25 0.076 1 26.03 333 PHE B CA 1
ATOM 5126 C C . PHE B 1 333 ? -44.688 -37.281 0.792 1 26.03 333 PHE B C 1
ATOM 5128 O O . PHE B 1 333 ? -44.344 -38.469 0.779 1 26.03 333 PHE B O 1
#

Nearest PDB structures (foldseek):
  5nla-assembly1_A  TM=6.203E-01  e=1.631E-11  Sinorhizobium meliloti 1021
  1y9q-assembly1_A-2  TM=6.586E-01  e=2.043E-03  Vibrio cholerae
  3lwc-assembly1_A-2  TM=7.052E-01  e=1.102E-02  Rhizobium johnstonii 3841
  2pyt-assembly1_B  TM=5.491E-01  e=5.002E-03  Salmonella enterica subsp. enterica serovar Typhimurium str. LT2
  9bwf-assembly1_A  TM=5.511E-01  e=1.102E-02  metagenome

Organism: NCBI:txid927661

InterPro domains:
  IPR009057 Homedomain-like superfamily [SSF46689] (266-320)
  IPR018060 AraC-like, DNA binding HTH domain [PF12833] (236-316)
  IPR018060 AraC-like, DNA binding HTH domain [PS01124] (216-317)
  IPR018060 AraC-like, DNA binding HTH domain [SM00342] (230-315)
  IPR018062 HTH domain AraC-type, conserved site [PS00041] (266-311)
  IPR020449 Transcription regulator HTH, AraC- type, HTH domain [PR00032] (284-299)
  IPR020449 Transcription regulator HTH, AraC- type, HTH domain [PR00032] (299-315)
  IPR035418 Transcription regulator HTH, AraC- type, ligand binding domain-like [PF14525] (38-201)
  IPR050204 AraC/XylS family transcriptional regulators [PTHR46796] (30-316)

Foldseek 3Di:
DLDDQDWDKDKLVVPDQVCSVVVVLVVVVVLDANWDKAWDPVQFDPRKIKMWTWGAQASKIKIWIWTQTKMKTWDDPVRLPPPDQWKKKKKAKADFDKWKDDPRDIDGDHHLFIAMDGSSGTMMIMDHGRITMMMMIHGVVLLPDDPQLQVQCRVQLVQAPCRVVLSVLRVVVNVDPCCRVDNVSSHVSNNVNSVSVSSSSNRRRVCFLVLPVLVVQLLVVLLVCLQALPDDLCVSCVVVVHDSVVNCVSCVRVVHDSVVSSLVSLLVVLLVLLLDPVCLPPDSQNSSNSRRDPDSVVNQVVNCVVPVDGSVVSSVVNVVVVVVVVVVVPPVD/DLDDQDWDKDKLVVPDQVCSVVVVLVVPVVLDQNWDKAWDPVQFDPRKIKMWTWGAQAQKIKIWIWTQTKMKTWDDPVSLPPPDQWKKKKKAKADFDKWKDDPRDIDGDHHLFIAMDGSSGTMMIMDHGRITMMMMIHGVVLLPDDPQLVVQCRVQLVQAPCRVVLSVLRVVVNVDPVCRVDNVSSHVSNNVNSVSVSSSSNRRRVCFLVLPVLVVQLLVVLLVCLQALPDDLCVSCVVSVHDSVVNCVSCVRVVHDSVVSSLVSLLVVLLVLLLDPVCLVPDSQNSSNSRRDPDSVVNQVVNCVVPVDGSVVSSVVNVVVVVVVVVVVPPVD

Sequence (666 aa):
MVTDDTAFAFDTDQVTPRDRVDAFRALLVDATAPSTIVLDSSSGGSPFSAKIQSWGLGAVQVLHNRASFRHEFLRTPRQVNSGAHPVISLAFRGNAGGRRSQFGVERAVSPSTLSLLDLSEPYRFSVAPDNNGHALHVPTEALDLPPAIVRRAALRLERSPLYDLMLTHVISIGRDHRLAADAEVSAAVGRSTIALTRALLMSAADRADEPSSLVVQVRAYVSHHFTDPGIGPARIAAALNVSVRHLHQTCARESVSIEQLIIRSRLRAARTALADPGRRREPIAALAQSFGFRNPAHFSRRFRTEYGVTPSQWRAENHWRAENQSASGVSEFMVTDDTAFAFDTDQVTPRDRVDAFRALLVDATAPSTIVLDSSSGGSPFSAKIQSWGLGAVQVLHNRASFRHEFLRTPRQVNSGAHPVISLAFRGNAGGRRSQFGVERAVSPSTLSLLDLSEPYRFSVAPDNNGHALHVPTEALDLPPAIVRRAALRLERSPLYDLMLTHVISIGRDHRLAADAEVSAAVGRSTIALTRALLMSAADRADEPSSLVVQVRAYVSHHFTDPGIGPARIAAALNVSVRHLHQTCARESVSIEQLIIRSRLRAARTALADPGRRREPIAALAQSFGFRNPAHFSRRFRTEYGVTPSQWRAENHWRAENQSASGVSEF